Protein 4F0R (pdb70)

Radius of gyration: 21.2 Å; Cα contacts (8 Å, |Δi|>4): 926; chains: 1; bounding box: 50×52×55 Å

Foldseek 3Di:
DFAEKEWEQWEDFLPDQPDIDGGWIFTHDQQFGADIGHVVVVVPDDYNYYYYYYQKYKFFFAALEAAQLLLCFVVDADDQVCCCPVPVVVLCQVDDDLLSSLLSLLLSLLVLQRHDEYQYHANQLSNQVSCVLLDQYEREQEAFADDGPRAHGRVGSVVVLCSVVVVPPDPRYHYEYEHEEPVGADLVSLLVNQVVCVVVPAYEYAYLQAPCQQVVCCVVVVHGPVVVSVVSVNQALRYEYEHADDDLVRLLVNLVRNAAYEYAQQLNSNVRHHHQVQSVCSPHLYAYHNYDCRRNVRRHLVRLLSNLVSNCVVVVHNPPCPLSNSLLSFLSSCSNNVRSVAGRGNDGPHRPFMWMFNQPDPQNPPPDDVSNCSNHGGTSNRTQWGDGSRHTCGRSDGDSDDVVVSVVSSVVSVCVSVVHD

CATH classification: 2.30.40.10 (+1 more: 3.20.20.140)

Secondary structure (DSSP, 8-state):
-EEEEEEEEEEE--SSTT-EEEEEEEEEETTEEEEEEEHHHHTTS-EEEEEEEEEEE---EEE-S-----TTTTSS-SS---IIIIIIHHHHHHH-SHHHHHHHHHH----TTSEEEEE----HHHHHHHHHHH--EEEEEEE-SS--SS-SSHHHHHHH--TGGGGTT-TTEEEEEEE--GGGS-HHHHHHHHHHHHHH--EEEE-S--HHHHHHHHHHHSS-HHHHHHHHT--STTEEEE-----HHHHHHHHHHT-EEEE-TTT---------TTT---S-EEEE----GGGT-----HHHHHHHHHHHHHHT-TTSS-HHHHH---HHHHHHTT-TTTSSS--TTSB--EEEEE--SGGG-S-S-HHHHHHHT--GGGEEEEEETTEE--TT--SSS-HHHHHHHHHHHHHHHHT--

Sequence (421 aa):
RYEKIISSARWIITVETDGEVLENHAIAIRDGKIAAIIPAADAAGLEADERLELPDHVLPGLINLHGHSASLLRGLADDKALDWLTNYIWPTEGKHVHDDFVFDGSLLAGEIRGGTTTINDYFYNAAVARAGLASGRTFVGCSILEFPTNYASNADDYIAKGAERSQFLGEDLLTFTLAPHAPYTVSDDTFRKVVTLAEEQEDLIHCHIHETADEVNNSVKEHGQRPLARLQRLGLLSPRLVAAHVHLNDAEVELAARHGLSTAHNPASNKLASGISPVSKLDAGVAVGIGTDGAASNNKLDLAETRLAALLAKVGTLDPTSVPAAAAIRATLNGARALGIADKVGSVKVGKQADLIALDLAQLETAPAFDPISHVVYAAGREQVSHVWVKGRALRERKLTTLDESDLKARAGDWRNRILAKE

InterPro domains:
  IPR006680 Amidohydrolase-related [PF01979] (61-410)
  IPR011059 Metal-dependent hydrolase, composite domain superfamily [G3DSA:2.30.40.10] (9-429)
  IPR011059 Metal-dependent hydrolase, composite domain superfamily [SSF51338] (8-436)
  IPR023512 Deaminase MtaD/DadD [MF_01281] (7-437)
  IPR032466 Metal-dependent hydrolase [SSF51556] (64-363)
  IPR050287 5-Methylthioadenosine/S-adenosylhomocysteine deaminase [PTHR43794] (6-436)

Structure (mmCIF, N/CA/C/O backbone):
data_4F0R
#
_entry.id   4F0R
#
_cell.length_a   101.152
_cell.length_b   101.152
_cell.length_c   88.623
_cell.angle_alpha   90.00
_cell.angle_beta   90.00
_cell.angle_gamma   90.00
#
_symmetry.space_group_name_H-M   'P 41 21 2'
#
loop_
_entity.id
_entity.type
_entity.pdbx_description
1 polymer '5-methylthioadenosine/S-adenosylhomocysteine deaminase'
2 non-polymer 'ZINC ION'
3 non-polymer GLYCEROL
4 non-polymer "5'-DEOXY-5'-METHYLTHIOADENOSINE"
5 water water
#
loop_
_atom_site.group_PDB
_atom_site.id
_atom_site.type_symbol
_atom_site.label_atom_id
_atom_site.label_alt_id
_atom_site.label_comp_id
_atom_site.label_asym_id
_atom_site.label_entity_id
_atom_site.label_seq_id
_atom_site.pdbx_PDB_ins_code
_atom_site.Cartn_x
_atom_site.Cartn_y
_atom_site.Cartn_z
_atom_site.occupancy
_atom_site.B_iso_or_equiv
_atom_site.auth_seq_id
_atom_site.auth_comp_id
_atom_site.auth_asym_id
_atom_site.auth_atom_id
_atom_site.pdbx_PDB_model_num
ATOM 1 N N . ARG A 1 5 ? 10.489 56.307 -12.220 1.00 48.76 5 ARG A N 1
ATOM 2 C CA . ARG A 1 5 ? 11.470 55.255 -12.567 1.00 46.43 5 ARG A CA 1
ATOM 3 C C . ARG A 1 5 ? 11.096 53.980 -11.825 1.00 47.09 5 ARG A C 1
ATOM 4 O O . ARG A 1 5 ? 10.353 54.025 -10.839 1.00 48.96 5 ARG A O 1
ATOM 6 N N . TYR A 1 6 ? 11.583 52.841 -12.316 1.00 39.46 6 TYR A N 1
ATOM 7 C CA . TYR A 1 6 ? 11.402 51.578 -11.613 1.00 34.56 6 TYR A CA 1
ATOM 8 C C . TYR A 1 6 ? 12.306 51.525 -10.400 1.00 32.27 6 TYR A C 1
ATOM 9 O O . TYR A 1 6 ? 13.353 52.169 -10.375 1.00 35.42 6 TYR A O 1
ATOM 18 N N . GLU A 1 7 ? 11.869 50.822 -9.351 1.00 29.90 7 GLU A N 1
ATOM 19 C CA . GLU A 1 7 ? 12.700 50.610 -8.168 1.00 28.04 7 GLU A CA 1
ATOM 20 C C . GLU A 1 7 ? 13.815 49.603 -8.480 1.00 30.09 7 GLU A C 1
ATOM 21 O O . GLU A 1 7 ? 14.944 49.752 -8.024 1.00 31.93 7 GLU A O 1
ATOM 27 N N . LYS A 1 8 ? 13.473 48.568 -9.236 1.00 26.15 8 LYS A N 1
ATOM 28 C CA . LYS A 1 8 ? 14.434 47.529 -9.594 1.00 24.81 8 LYS A CA 1
ATOM 29 C C . LYS A 1 8 ? 14.165 46.953 -10.968 1.00 23.56 8 LYS A C 1
ATOM 30 O O . LYS A 1 8 ? 13.017 46.821 -11.399 1.00 27.52 8 LYS A O 1
ATOM 36 N N . ILE A 1 9 ? 15.230 46.517 -11.628 1.00 22.71 9 ILE A N 1
ATOM 37 C CA . ILE A 1 9 ? 15.100 45.729 -12.824 1.00 23.15 9 ILE A CA 1
ATOM 38 C C . ILE A 1 9 ? 16.021 44.537 -12.661 1.00 22.64 9 ILE A C 1
ATOM 39 O O . ILE A 1 9 ? 17.242 44.690 -12.481 1.00 22.77 9 ILE A O 1
ATOM 44 N N . ILE A 1 10 ? 15.426 43.355 -12.681 1.00 22.16 10 ILE A N 1
ATOM 45 C CA . ILE A 1 10 ? 16.176 42.106 -12.476 1.00 21.50 10 ILE A CA 1
ATOM 46 C C . ILE A 1 10 ? 16.119 41.281 -13.726 1.00 19.91 10 ILE A C 1
ATOM 47 O O . ILE A 1 10 ? 15.021 40.860 -14.168 1.00 23.27 10 ILE A O 1
ATOM 52 N N A SER A 1 11 ? 17.269 41.085 -14.353 0.50 20.69 11 SER A N 1
ATOM 53 N N B SER A 1 11 ? 17.281 41.039 -14.329 0.50 20.60 11 SER A N 1
ATOM 54 C CA A SER A 1 11 ? 17.342 40.242 -15.530 0.50 19.64 11 SER A CA 1
ATOM 55 C CA B SER A 1 11 ? 17.361 40.239 -15.550 0.50 19.49 11 SER A CA 1
ATOM 56 C C A SER A 1 11 ? 17.859 38.874 -15.126 0.50 19.07 11 SER A C 1
ATOM 57 C C B SER A 1 11 ? 18.002 38.884 -15.283 0.50 18.74 11 SER A C 1
ATOM 58 O O A SER A 1 11 ? 18.609 38.757 -14.167 0.50 20.91 11 SER A O 1
ATOM 59 O O B SER A 1 11 ? 19.074 38.804 -14.705 0.50 20.39 11 SER A O 1
ATOM 64 N N . ALA A 1 12 ? 17.392 37.836 -15.811 1.00 18.91 12 ALA A N 1
ATOM 65 C CA . ALA A 1 12 ? 17.819 36.489 -15.503 1.00 20.15 12 ALA A CA 1
ATOM 66 C C . ALA A 1 12 ? 17.796 35.640 -16.735 1.00 18.04 12 ALA A C 1
ATOM 67 O O . ALA A 1 12 ? 17.101 35.950 -17.688 1.00 21.11 12 ALA A O 1
ATOM 69 N N . ARG A 1 13 ? 18.547 34.529 -16.711 1.00 15.64 13 ARG A N 1
ATOM 70 C CA . ARG A 1 13 ? 18.630 33.646 -17.844 1.00 17.32 13 ARG A CA 1
ATOM 71 C C . ARG A 1 13 ? 17.264 33.015 -18.083 1.00 17.45 13 ARG A C 1
ATOM 72 O O . ARG A 1 13 ? 16.831 32.851 -19.228 1.00 16.30 13 ARG A O 1
ATOM 80 N N . TRP A 1 14 ? 16.593 32.647 -17.000 1.00 15.79 14 TRP A N 1
ATOM 81 C CA . TRP A 1 14 ? 15.293 32.004 -17.100 1.00 16.16 14 TRP A CA 1
ATOM 82 C C . TRP A 1 14 ? 14.316 32.599 -16.125 1.00 15.81 14 TRP A C 1
ATOM 83 O O . TRP A 1 14 ? 14.700 33.020 -15.044 1.00 17.53 14 TRP A O 1
ATOM 94 N N . ILE A 1 15 ? 13.049 32.658 -16.522 1.00 15.85 15 ILE A N 1
ATOM 95 C CA . ILE A 1 15 ? 11.946 33.028 -15.577 1.00 14.39 15 ILE A CA 1
ATOM 96 C C . ILE A 1 15 ? 10.867 31.970 -15.697 1.00 14.65 15 ILE A C 1
ATOM 97 O O . ILE A 1 15 ? 10.316 31.741 -16.790 1.00 15.65 15 ILE A O 1
ATOM 102 N N . ILE A 1 16 ? 10.578 31.273 -14.590 1.00 13.71 16 ILE A N 1
ATOM 103 C CA . ILE A 1 16 ? 9.480 30.321 -14.560 1.00 13.92 16 ILE A CA 1
ATOM 104 C C . ILE A 1 16 ? 8.298 31.104 -14.042 1.00 13.90 16 ILE A C 1
ATOM 105 O O . ILE A 1 16 ? 8.337 31.585 -12.907 1.00 15.28 16 ILE A O 1
ATOM 110 N N . THR A 1 17 ? 7.274 31.301 -14.882 1.00 14.84 17 THR A N 1
ATOM 111 C CA . THR A 1 17 ? 6.210 32.230 -14.510 1.00 14.86 17 THR A CA 1
ATOM 112 C C . THR A 1 17 ? 5.183 31.591 -13.604 1.00 14.77 17 THR A C 1
ATOM 113 O O . THR A 1 17 ? 4.583 32.282 -12.797 1.00 15.43 17 THR A O 1
ATOM 117 N N . VAL A 1 18 ? 4.915 30.320 -13.828 1.00 15.67 18 VAL A N 1
ATOM 118 C CA . VAL A 1 18 ? 3.803 29.578 -13.133 1.00 16.38 18 VAL A CA 1
ATOM 119 C C . VAL A 1 18 ? 2.417 30.057 -13.652 1.00 20.02 18 VAL A C 1
ATOM 120 O O . VAL A 1 18 ? 1.394 29.615 -13.184 1.00 21.60 18 VAL A O 1
ATOM 124 N N . GLU A 1 19 ? 2.402 30.914 -14.668 1.00 20.48 19 GLU A N 1
ATOM 125 C CA . GLU A 1 19 ? 1.090 31.322 -15.256 1.00 20.93 19 GLU A CA 1
ATOM 126 C C . GLU A 1 19 ? 0.488 30.205 -16.037 1.00 23.09 19 GLU A C 1
ATOM 127 O O . GLU A 1 19 ? -0.732 29.948 -15.972 1.00 25.29 19 GLU A O 1
ATOM 133 N N . THR A 1 20 ? 1.332 29.510 -16.776 1.00 21.27 20 THR A N 1
ATOM 134 C CA . THR A 1 20 ? 0.935 28.308 -17.468 1.00 23.19 20 THR A CA 1
ATOM 135 C C . THR A 1 20 ? 2.001 27.322 -17.181 1.00 22.60 20 THR A C 1
ATOM 136 O O . THR A 1 20 ? 3.165 27.709 -17.131 1.00 20.93 20 THR A O 1
ATOM 140 N N . ASP A 1 21 ? 1.622 26.053 -17.013 1.00 22.85 21 ASP A N 1
ATOM 141 C CA . ASP A 1 21 ? 2.597 24.982 -16.752 1.00 24.22 21 ASP A CA 1
ATOM 142 C C . ASP A 1 21 ? 3.579 24.923 -17.913 1.00 25.49 21 ASP A C 1
ATOM 143 O O . ASP A 1 21 ? 3.171 24.871 -19.089 1.00 22.31 21 ASP A O 1
ATOM 148 N N . GLY A 1 22 ? 4.866 24.927 -17.596 1.00 21.14 22 GLY A N 1
ATOM 149 C CA . GLY A 1 22 ? 5.874 24.748 -18.619 1.00 19.62 22 GLY A CA 1
ATOM 150 C C . GLY A 1 22 ? 6.385 26.056 -19.164 1.00 20.80 22 GLY A C 1
ATOM 151 O O . GLY A 1 22 ? 7.421 26.097 -19.819 1.00 19.96 22 GLY A O 1
ATOM 152 N N . GLU A 1 23 ? 5.697 27.151 -18.881 1.00 18.04 23 GLU A N 1
ATOM 153 C CA . GLU A 1 23 ? 6.162 28.451 -19.426 1.00 21.15 23 GLU A CA 1
ATOM 154 C C . GLU A 1 23 ? 7.469 28.954 -18.785 1.00 20.87 23 GLU A C 1
ATOM 155 O O . GLU A 1 23 ? 7.519 29.228 -17.586 1.00 18.94 23 GLU A O 1
ATOM 161 N N . VAL A 1 24 ? 8.500 29.164 -19.621 1.00 17.83 24 VAL A N 1
ATOM 162 C CA . VAL A 1 24 ? 9.785 29.678 -19.148 1.00 16.82 24 VAL A CA 1
ATOM 163 C C . VAL A 1 24 ? 10.229 30.750 -20.122 1.00 19.97 24 VAL A C 1
ATOM 164 O O . VAL A 1 24 ? 10.370 30.472 -21.309 1.00 22.49 24 VAL A O 1
ATOM 168 N N . LEU A 1 25 ? 10.432 31.955 -19.633 1.00 19.38 25 LEU A N 1
ATOM 169 C CA . LEU A 1 25 ? 10.905 33.042 -20.491 1.00 22.62 25 LEU A CA 1
ATOM 170 C C . LEU A 1 25 ? 12.427 33.048 -20.454 1.00 22.96 25 LEU A C 1
ATOM 171 O O . LEU A 1 25 ? 13.026 32.889 -19.387 1.00 21.07 25 LEU A O 1
ATOM 176 N N . GLU A 1 26 ? 13.053 33.269 -21.605 1.00 19.90 26 GLU A N 1
ATOM 177 C CA . GLU A 1 26 ? 14.506 33.223 -21.671 1.00 21.92 26 GLU A CA 1
ATOM 178 C C . GLU A 1 26 ? 15.069 34.604 -21.863 1.00 23.53 26 GLU A C 1
ATOM 179 O O . GLU A 1 26 ? 14.546 35.382 -22.655 1.00 23.76 26 GLU A O 1
ATOM 185 N N . ASN A 1 27 ? 16.097 34.929 -21.084 1.00 20.33 27 ASN A N 1
ATOM 186 C CA . ASN A 1 27 ? 16.738 36.243 -21.147 1.00 23.75 27 ASN A CA 1
ATOM 187 C C . ASN A 1 27 ? 15.760 37.403 -21.071 1.00 26.32 27 ASN A C 1
ATOM 188 O O . ASN A 1 27 ? 15.825 38.324 -21.875 1.00 22.85 27 ASN A O 1
ATOM 193 N N . HIS A 1 28 ? 14.873 37.360 -20.070 1.00 21.94 28 HIS A N 1
ATOM 194 C CA . HIS A 1 28 ? 13.935 38.447 -19.810 1.00 21.52 28 HIS A CA 1
ATOM 195 C C . HIS A 1 28 ? 14.250 39.102 -18.527 1.00 20.70 28 HIS A C 1
ATOM 196 O O . HIS A 1 28 ? 15.107 38.671 -17.803 1.00 24.23 28 HIS A O 1
ATOM 203 N N . ALA A 1 29 ? 13.529 40.170 -18.216 1.00 21.24 29 ALA A N 1
ATOM 204 C CA . ALA A 1 29 ? 13.808 40.923 -17.045 1.00 20.28 29 ALA A CA 1
ATOM 205 C C . ALA A 1 29 ? 12.481 41.314 -16.412 1.00 19.83 29 ALA A C 1
ATOM 206 O O . ALA A 1 29 ? 11.456 41.432 -17.099 1.00 22.79 29 ALA A O 1
ATOM 208 N N . ILE A 1 30 ? 12.506 41.424 -15.095 1.00 21.10 30 ILE A N 1
ATOM 209 C CA . ILE A 1 30 ? 11.361 41.874 -14.316 1.00 21.45 30 ILE A CA 1
ATOM 210 C C . ILE A 1 30 ? 11.596 43.295 -13.826 1.00 21.85 30 ILE A C 1
ATOM 211 O O . ILE A 1 30 ? 12.581 43.571 -13.147 1.00 21.36 30 ILE A O 1
ATOM 216 N N . ALA A 1 31 ? 10.665 44.196 -14.159 1.00 22.14 31 ALA A N 1
ATOM 217 C CA . ALA A 1 31 ? 10.730 45.544 -13.663 1.00 22.40 31 ALA A CA 1
ATOM 218 C C . ALA A 1 31 ? 9.748 45.693 -12.507 1.00 21.84 31 ALA A C 1
ATOM 219 O O . ALA A 1 31 ? 8.574 45.301 -12.619 1.00 25.48 31 ALA A O 1
ATOM 221 N N . ILE A 1 32 ? 10.214 46.307 -11.438 1.00 21.36 32 ILE A N 1
ATOM 222 C CA . ILE A 1 32 ? 9.452 46.427 -10.206 1.00 24.64 32 ILE A CA 1
ATOM 223 C C . ILE A 1 32 ? 9.180 47.885 -9.813 1.00 26.02 32 ILE A C 1
ATOM 224 O O . ILE A 1 32 ? 10.102 48.693 -9.720 1.00 25.56 32 ILE A O 1
ATOM 229 N N . ARG A 1 33 ? 7.916 48.205 -9.526 1.00 26.98 33 ARG A N 1
ATOM 230 C CA . ARG A 1 33 ? 7.608 49.493 -8.881 1.00 32.53 33 ARG A CA 1
ATOM 231 C C . ARG A 1 33 ? 6.450 49.332 -7.933 1.00 27.23 33 ARG A C 1
ATOM 232 O O . ARG A 1 33 ? 5.548 48.503 -8.173 1.00 28.41 33 ARG A O 1
ATOM 240 N N . ASP A 1 34 ? 6.487 50.118 -6.859 1.00 28.34 34 ASP A N 1
ATOM 241 C CA . ASP A 1 34 ? 5.465 50.075 -5.796 1.00 29.06 34 ASP A CA 1
ATOM 242 C C . ASP A 1 34 ? 5.340 48.667 -5.253 1.00 25.91 34 ASP A C 1
ATOM 243 O O . ASP A 1 34 ? 4.263 48.242 -4.910 1.00 25.06 34 ASP A O 1
ATOM 248 N N . GLY A 1 35 ? 6.443 47.914 -5.253 1.00 27.50 35 GLY A N 1
ATOM 249 C CA . GLY A 1 35 ? 6.440 46.559 -4.669 1.00 27.21 35 GLY A CA 1
ATOM 250 C C . GLY A 1 35 ? 5.823 45.473 -5.564 1.00 24.06 35 GLY A C 1
ATOM 251 O O . GLY A 1 35 ? 5.737 44.302 -5.171 1.00 22.52 35 GLY A O 1
ATOM 252 N N . LYS A 1 36 ? 5.425 45.862 -6.776 1.00 21.74 36 LYS A N 1
ATOM 253 C CA . LYS A 1 36 ? 4.745 44.973 -7.706 1.00 21.55 36 LYS A CA 1
ATOM 254 C C . LYS A 1 36 ? 5.520 44.764 -8.984 1.00 20.41 36 LYS A C 1
ATOM 255 O O . LYS A 1 36 ? 6.351 45.615 -9.389 1.00 24.06 36 LYS A O 1
ATOM 261 N N . ILE A 1 37 ? 5.169 43.689 -9.684 1.00 19.50 37 ILE A N 1
ATOM 262 C CA . ILE A 1 37 ? 5.732 43.370 -11.002 1.00 20.18 37 ILE A CA 1
ATOM 263 C C . ILE A 1 37 ? 5.100 44.336 -12.013 1.00 24.29 37 ILE A C 1
ATOM 264 O O . ILE A 1 37 ? 3.906 44.267 -12.285 1.00 26.80 37 ILE A O 1
ATOM 269 N N . ALA A 1 38 ? 5.898 45.277 -12.499 1.00 25.59 38 ALA A N 1
ATOM 270 C CA . ALA A 1 38 ? 5.396 46.344 -13.366 1.00 26.51 38 ALA A CA 1
ATOM 271 C C . ALA A 1 38 ? 5.496 45.975 -14.840 1.00 28.23 38 ALA A C 1
ATOM 272 O O . ALA A 1 38 ? 4.630 46.345 -15.642 1.00 25.95 38 ALA A O 1
ATOM 274 N N . ALA A 1 39 ? 6.525 45.214 -15.205 1.00 22.78 39 ALA A N 1
ATOM 275 C CA . ALA A 1 39 ? 6.687 44.803 -16.587 1.00 23.36 39 ALA A CA 1
ATOM 276 C C . ALA A 1 39 ? 7.555 43.585 -16.633 1.00 22.99 39 ALA A C 1
ATOM 277 O O . ALA A 1 39 ? 8.387 43.395 -15.746 1.00 24.68 39 ALA A O 1
ATOM 279 N N . ILE A 1 40 ? 7.306 42.729 -17.628 1.00 23.40 40 ILE A N 1
ATOM 280 C CA . ILE A 1 40 ? 8.134 41.550 -17.925 1.00 25.24 40 ILE A CA 1
ATOM 281 C C . ILE A 1 40 ? 8.586 41.690 -19.384 1.00 26.56 40 ILE A C 1
ATOM 282 O O . ILE A 1 40 ? 7.783 41.530 -20.312 1.00 33.09 40 ILE A O 1
ATOM 287 N N . ILE A 1 41 ? 9.862 41.986 -19.591 1.00 27.22 41 ILE A N 1
ATOM 288 C CA . ILE A 1 41 ? 10.329 42.403 -20.916 1.00 28.41 41 ILE A CA 1
ATOM 289 C C . ILE A 1 41 ? 11.636 41.743 -21.324 1.00 30.86 41 ILE A C 1
ATOM 290 O O . ILE A 1 41 ? 12.409 41.313 -20.462 1.00 27.14 41 ILE A O 1
ATOM 295 N N . PRO A 1 42 ? 11.915 41.703 -22.641 1.00 30.82 42 PRO A N 1
ATOM 296 C CA . PRO A 1 42 ? 13.234 41.207 -23.103 1.00 32.05 42 PRO A CA 1
ATOM 297 C C . PRO A 1 42 ? 14.401 41.951 -22.430 1.00 30.66 42 PRO A C 1
ATOM 298 O O . PRO A 1 42 ? 14.337 43.180 -22.241 1.00 31.84 42 PRO A O 1
ATOM 302 N N . ALA A 1 43 ? 15.453 41.223 -22.037 1.00 29.89 43 ALA A N 1
ATOM 303 C CA . ALA A 1 43 ? 16.524 41.855 -21.271 1.00 31.84 43 ALA A CA 1
ATOM 304 C C . ALA A 1 43 ? 17.186 42.974 -22.081 1.00 35.98 43 ALA A C 1
ATOM 305 O O . ALA A 1 43 ? 17.744 43.908 -21.507 1.00 32.06 43 ALA A O 1
ATOM 307 N N . ALA A 1 44 ? 17.098 42.872 -23.408 1.00 34.47 44 ALA A N 1
ATOM 308 C CA . ALA A 1 44 ? 17.647 43.885 -24.305 1.00 41.02 44 ALA A CA 1
ATOM 309 C C . ALA A 1 44 ? 16.938 45.228 -24.105 1.00 45.41 44 ALA A C 1
ATOM 310 O O . ALA A 1 44 ? 17.591 46.268 -23.970 1.00 46.94 44 ALA A O 1
ATOM 312 N N . ASP A 1 45 ? 15.603 45.186 -24.034 1.00 43.77 45 ASP A N 1
ATOM 313 C CA . ASP A 1 45 ? 14.782 46.387 -23.806 1.00 42.30 45 ASP A CA 1
ATOM 314 C C . ASP A 1 45 ? 14.979 46.985 -22.409 1.00 45.40 45 ASP A C 1
ATOM 315 O O . ASP A 1 45 ? 14.719 48.168 -22.189 1.00 40.10 45 ASP A O 1
ATOM 320 N N . ALA A 1 46 ? 15.422 46.163 -21.463 1.00 49.37 46 ALA A N 1
ATOM 321 C CA . ALA A 1 46 ? 15.586 46.615 -20.079 1.00 49.68 46 ALA A CA 1
ATOM 322 C C . ALA A 1 46 ? 16.745 47.584 -19.924 1.00 49.52 46 ALA A C 1
ATOM 323 O O . ALA A 1 46 ? 16.675 48.511 -19.125 1.00 51.35 46 ALA A O 1
ATOM 325 N N . ALA A 1 47 ? 17.808 47.365 -20.692 1.00 54.60 47 ALA A N 1
ATOM 326 C CA . ALA A 1 47 ? 19.044 48.143 -20.557 1.00 56.19 47 ALA A CA 1
ATOM 327 C C . ALA A 1 47 ? 18.822 49.659 -20.652 1.00 59.79 47 ALA A C 1
ATOM 328 O O . ALA A 1 47 ? 19.533 50.437 -20.005 1.00 59.12 47 ALA A O 1
ATOM 330 N N . GLY A 1 48 ? 17.813 50.070 -21.420 1.00 53.19 48 GLY A N 1
ATOM 331 C CA . GLY A 1 48 ? 17.522 51.492 -21.609 1.00 54.15 48 GLY A CA 1
ATOM 332 C C . GLY A 1 48 ? 16.308 52.034 -20.859 1.00 57.69 48 GLY A C 1
ATOM 333 O O . GLY A 1 48 ? 15.609 52.916 -21.367 1.00 56.11 48 GLY A O 1
ATOM 334 N N . LEU A 1 49 ? 16.048 51.499 -19.658 1.00 49.64 49 LEU A N 1
ATOM 335 C CA . LEU A 1 49 ? 15.001 52.027 -18.770 1.00 45.89 49 LEU A CA 1
ATOM 336 C C . LEU A 1 49 ? 15.624 52.496 -17.466 1.00 40.65 49 LEU A C 1
ATOM 337 O O . LEU A 1 49 ? 16.612 51.922 -17.003 1.00 49.18 49 LEU A O 1
ATOM 342 N N . GLU A 1 50 ? 15.064 53.547 -16.874 1.00 39.03 50 GLU A N 1
ATOM 343 C CA . GLU A 1 50 ? 15.601 54.058 -15.623 1.00 42.55 50 GLU A CA 1
ATOM 344 C C . GLU A 1 50 ? 15.208 53.138 -14.468 1.00 44.20 50 GLU A C 1
ATOM 345 O O . GLU A 1 50 ? 14.065 52.655 -14.402 1.00 42.45 50 GLU A O 1
ATOM 347 N N . ALA A 1 51 ? 16.161 52.887 -13.575 1.00 35.15 51 ALA A N 1
ATOM 348 C CA . ALA A 1 51 ? 15.905 52.097 -12.384 1.00 37.97 51 ALA A CA 1
ATOM 349 C C . ALA A 1 51 ? 16.795 52.540 -11.253 1.00 35.84 51 ALA A C 1
ATOM 350 O O . ALA A 1 51 ? 17.945 52.881 -11.474 1.00 38.75 51 ALA A O 1
ATOM 352 N N . ASP A 1 52 ? 16.276 52.518 -10.029 1.00 36.55 52 ASP A N 1
ATOM 353 C CA . ASP A 1 52 ? 17.098 52.780 -8.854 1.00 37.44 52 ASP A CA 1
ATOM 354 C C . ASP A 1 52 ? 18.183 51.720 -8.684 1.00 36.15 52 ASP A C 1
ATOM 355 O O . ASP A 1 52 ? 19.241 52.003 -8.166 1.00 35.15 52 ASP A O 1
ATOM 360 N N . GLU A 1 53 ? 17.866 50.477 -9.033 1.00 35.45 53 GLU A N 1
ATOM 361 C CA . GLU A 1 53 ? 18.828 49.375 -8.942 1.00 36.76 53 GLU A CA 1
ATOM 362 C C . GLU A 1 53 ? 18.629 48.475 -10.136 1.00 32.43 53 GLU A C 1
ATOM 363 O O . GLU A 1 53 ? 17.495 48.230 -10.540 1.00 28.50 53 GLU A O 1
ATOM 369 N N . ARG A 1 54 ? 19.731 47.989 -10.710 1.00 30.75 54 ARG A N 1
ATOM 370 C CA . ARG A 1 54 ? 19.666 46.997 -11.765 1.00 31.75 54 ARG A CA 1
ATOM 371 C C . ARG A 1 54 ? 20.417 45.790 -11.274 1.00 31.88 54 ARG A C 1
ATOM 372 O O . ARG A 1 54 ? 21.428 45.923 -10.582 1.00 30.13 54 ARG A O 1
ATOM 380 N N . LEU A 1 55 ? 19.926 44.602 -11.610 1.00 28.71 55 LEU A N 1
ATOM 381 C CA . LEU A 1 55 ? 20.620 43.394 -11.227 1.00 25.65 55 LEU A CA 1
ATOM 382 C C . LEU A 1 55 ? 20.632 42.402 -12.376 1.00 23.26 55 LEU A C 1
ATOM 383 O O . LEU A 1 55 ? 19.589 42.120 -12.994 1.00 24.26 55 LEU A O 1
ATOM 388 N N . GLU A 1 56 ? 21.810 41.847 -12.638 1.00 23.34 56 GLU A N 1
ATOM 389 C CA . GLU A 1 56 ? 21.981 40.895 -13.735 1.00 25.50 56 GLU A CA 1
ATOM 390 C C . GLU A 1 56 ? 22.297 39.547 -13.153 1.00 23.36 56 GLU A C 1
ATOM 391 O O . GLU A 1 56 ? 23.257 39.422 -12.402 1.00 24.25 56 GLU A O 1
ATOM 397 N N . LEU A 1 57 ? 21.547 38.523 -13.562 1.00 20.36 57 LEU A N 1
ATOM 398 C CA . LEU A 1 57 ? 21.714 37.182 -12.978 1.00 22.01 57 LEU A CA 1
ATOM 399 C C . LEU A 1 57 ? 21.884 36.118 -14.052 1.00 21.71 57 LEU A C 1
ATOM 400 O O . LEU A 1 57 ? 20.944 35.344 -14.336 1.00 19.52 57 LEU A O 1
ATOM 405 N N . PRO A 1 58 ? 23.058 36.099 -14.726 1.00 23.50 58 PRO A N 1
ATOM 406 C CA . PRO A 1 58 ? 23.244 35.032 -15.719 1.00 24.87 58 PRO A CA 1
ATOM 407 C C . PRO A 1 58 ? 23.208 33.643 -15.059 1.00 20.64 58 PRO A C 1
ATOM 408 O O . PRO A 1 58 ? 23.638 33.471 -13.913 1.00 23.70 58 PRO A O 1
ATOM 412 N N . ASP A 1 59 ? 22.698 32.681 -15.777 1.00 23.53 59 ASP A N 1
ATOM 413 C CA . ASP A 1 59 ? 22.647 31.309 -15.265 1.00 23.75 59 ASP A CA 1
ATOM 414 C C . ASP A 1 59 ? 21.745 31.165 -14.038 1.00 19.22 59 ASP A C 1
ATOM 415 O O . ASP A 1 59 ? 21.851 30.171 -13.345 1.00 18.12 59 ASP A O 1
ATOM 420 N N . HIS A 1 60 ? 20.933 32.176 -13.740 1.00 19.14 60 HIS A N 1
ATOM 421 C CA . HIS A 1 60 ? 19.949 32.060 -12.628 1.00 18.59 60 HIS A CA 1
ATOM 422 C C . HIS A 1 60 ? 18.590 31.900 -13.199 1.00 17.33 60 HIS A C 1
ATOM 423 O O . HIS A 1 60 ? 18.305 32.402 -14.298 1.00 18.32 60 HIS A O 1
ATOM 430 N N . VAL A 1 61 ? 17.724 31.161 -12.485 1.00 15.91 61 VAL A N 1
ATOM 431 C CA . VAL A 1 61 ? 16.306 31.161 -12.809 1.00 15.84 61 VAL A CA 1
ATOM 432 C C . VAL A 1 61 ? 15.589 32.030 -11.747 1.00 16.15 61 VAL A C 1
ATOM 433 O O . VAL A 1 61 ? 15.923 31.956 -10.546 1.00 16.93 61 VAL A O 1
ATOM 437 N N . LEU A 1 62 ? 14.676 32.903 -12.197 1.00 14.54 62 LEU A N 1
ATOM 438 C CA . LEU A 1 62 ? 13.817 33.701 -11.304 1.00 15.68 62 LEU A CA 1
ATOM 439 C C . LEU A 1 62 ? 12.471 33.022 -11.306 1.00 14.87 62 LEU A C 1
ATOM 440 O O . LEU A 1 62 ? 12.020 32.513 -12.361 1.00 17.33 62 LEU A O 1
ATOM 453 N N . PRO A 1 64 ? 8.477 32.610 -8.704 1.00 13.99 64 PRO A N 1
ATOM 454 C CA . PRO A 1 64 ? 7.787 33.131 -7.520 1.00 13.37 64 PRO A CA 1
ATOM 455 C C . PRO A 1 64 ? 8.417 32.528 -6.245 1.00 13.61 64 PRO A C 1
ATOM 456 O O . PRO A 1 64 ? 8.920 31.396 -6.286 1.00 14.99 64 PRO A O 1
ATOM 460 N N . GLY A 1 65 ? 8.366 33.264 -5.132 1.00 14.66 65 GLY A N 1
ATOM 461 C CA . GLY A 1 65 ? 8.892 32.748 -3.865 1.00 14.23 65 GLY A CA 1
ATOM 462 C C . GLY A 1 65 ? 8.032 31.544 -3.463 1.00 14.27 65 GLY A C 1
ATOM 463 O O . GLY A 1 65 ? 6.850 31.460 -3.799 1.00 13.85 65 GLY A O 1
ATOM 464 N N . LEU A 1 66 ? 8.619 30.627 -2.725 1.00 13.61 66 LEU A N 1
ATOM 465 C CA . LEU A 1 66 ? 7.887 29.455 -2.290 1.00 13.01 66 LEU A CA 1
ATOM 466 C C . LEU A 1 66 ? 6.988 29.819 -1.089 1.00 12.94 66 LEU A C 1
ATOM 467 O O . LEU A 1 66 ? 7.378 30.636 -0.208 1.00 14.25 66 LEU A O 1
ATOM 472 N N . ILE A 1 67 ? 5.829 29.177 -1.017 1.00 12.71 67 ILE A N 1
ATOM 473 C CA . ILE A 1 67 ? 4.845 29.464 0.037 1.00 11.60 67 ILE A CA 1
ATOM 474 C C . ILE A 1 67 ? 4.699 28.184 0.888 1.00 12.41 67 ILE A C 1
ATOM 475 O O . ILE A 1 67 ? 4.200 27.148 0.402 1.00 12.95 67 ILE A O 1
ATOM 480 N N . ASN A 1 68 ? 5.219 28.263 2.114 1.00 11.74 68 ASN A N 1
ATOM 481 C CA . ASN A 1 68 ? 5.152 27.148 3.070 1.00 11.76 68 ASN A CA 1
ATOM 482 C C . ASN A 1 68 ? 3.773 27.212 3.725 1.00 11.13 68 ASN A C 1
ATOM 483 O O . ASN A 1 68 ? 3.504 28.069 4.559 1.00 11.58 68 ASN A O 1
ATOM 488 N N . LEU A 1 69 ? 2.874 26.330 3.287 1.00 11.72 69 LEU A N 1
ATOM 489 C CA . LEU A 1 69 ? 1.491 26.439 3.663 1.00 11.85 69 LEU A CA 1
ATOM 490 C C . LEU A 1 69 ? 1.201 25.847 5.078 1.00 11.46 69 LEU A C 1
ATOM 491 O O . LEU A 1 69 ? 0.062 25.918 5.565 1.00 12.03 69 LEU A O 1
ATOM 496 N N . HIS A 1 70 ? 2.217 25.318 5.746 1.00 11.62 70 HIS A N 1
ATOM 497 C CA . HIS A 1 70 ? 2.015 24.746 7.114 1.00 12.29 70 HIS A CA 1
ATOM 498 C C . HIS A 1 70 ? 3.269 24.611 7.887 1.00 12.43 70 HIS A C 1
ATOM 499 O O . HIS A 1 70 ? 4.079 23.698 7.608 1.00 12.59 70 HIS A O 1
ATOM 506 N N . GLY A 1 71 ? 3.454 25.515 8.851 1.00 12.59 71 GLY A N 1
ATOM 507 C CA . GLY A 1 71 ? 4.602 25.429 9.758 1.00 13.95 71 GLY A CA 1
ATOM 508 C C . GLY A 1 71 ? 4.257 25.680 11.213 1.00 13.46 71 GLY A C 1
ATOM 509 O O . GLY A 1 71 ? 3.140 26.117 11.528 1.00 14.10 71 GLY A O 1
ATOM 510 N N . HIS A 1 72 ? 5.191 25.284 12.093 1.00 12.19 72 HIS A N 1
ATOM 511 C CA . HIS A 1 72 ? 5.200 25.626 13.506 1.00 12.48 72 HIS A CA 1
ATOM 512 C C . HIS A 1 72 ? 6.580 26.181 13.817 1.00 12.67 72 HIS A C 1
ATOM 513 O O . HIS A 1 72 ? 7.467 25.467 14.350 1.00 13.45 72 HIS A O 1
ATOM 520 N N . SER A 1 73 ? 6.815 27.408 13.365 1.00 13.19 73 SER A N 1
ATOM 521 C CA . SER A 1 73 ? 8.174 27.905 13.193 1.00 13.51 73 SER A CA 1
ATOM 522 C C . SER A 1 73 ? 8.985 27.833 14.462 1.00 14.43 73 SER A C 1
ATOM 523 O O . SER A 1 73 ? 10.147 27.446 14.426 1.00 14.53 73 SER A O 1
ATOM 526 N N . ALA A 1 74 ? 8.383 28.198 15.578 1.00 14.76 74 ALA A N 1
ATOM 527 C CA . ALA A 1 74 ? 9.121 28.166 16.856 1.00 14.35 74 ALA A CA 1
ATOM 528 C C . ALA A 1 74 ? 9.671 26.773 17.242 1.00 15.86 74 ALA A C 1
ATOM 529 O O . ALA A 1 74 ? 10.634 26.687 17.993 1.00 14.18 74 ALA A O 1
ATOM 539 N N . SER A 1 76 ? 11.445 25.070 15.548 1.00 14.05 76 SER A N 1
ATOM 540 C CA . SER A 1 76 ? 12.825 25.000 15.070 1.00 12.86 76 SER A CA 1
ATOM 541 C C . SER A 1 76 ? 13.779 24.728 16.231 1.00 13.23 76 SER A C 1
ATOM 542 O O . SER A 1 76 ? 14.750 24.010 16.068 1.00 12.64 76 SER A O 1
ATOM 545 N N . LEU A 1 77 ? 13.430 25.230 17.429 1.00 13.14 77 LEU A N 1
ATOM 546 C CA . LEU A 1 77 ? 14.308 25.065 18.616 1.00 14.25 77 LEU A CA 1
ATOM 547 C C . LEU A 1 77 ? 14.319 23.621 19.151 1.00 14.66 77 LEU A C 1
ATOM 548 O O . LEU A 1 77 ? 15.128 23.283 20.037 1.00 14.00 77 LEU A O 1
ATOM 553 N N . LEU A 1 78 ? 13.458 22.771 18.596 1.00 14.30 78 LEU A N 1
ATOM 554 C CA . LEU A 1 78 ? 13.366 21.402 19.066 1.00 14.46 78 LEU A CA 1
ATOM 555 C C . LEU A 1 78 ? 13.877 20.447 17.982 1.00 15.10 78 LEU A C 1
ATOM 556 O O . LEU A 1 78 ? 13.685 19.242 18.074 1.00 15.10 78 LEU A O 1
ATOM 561 N N . ARG A 1 79 ? 14.456 21.020 16.937 1.00 13.43 79 ARG A N 1
ATOM 562 C CA . ARG A 1 79 ? 14.961 20.244 15.779 1.00 14.26 79 ARG A CA 1
ATOM 563 C C . ARG A 1 79 ? 15.926 19.129 16.211 1.00 14.73 79 ARG A C 1
ATOM 564 O O . ARG A 1 79 ? 16.997 19.412 16.679 1.00 15.00 79 ARG A O 1
ATOM 572 N N . GLY A 1 80 ? 15.540 17.865 15.986 1.00 14.96 80 GLY A N 1
ATOM 573 C CA . GLY A 1 80 ? 16.440 16.738 16.245 1.00 14.42 80 GLY A CA 1
ATOM 574 C C . GLY A 1 80 ? 16.730 16.491 17.726 1.00 15.67 80 GLY A C 1
ATOM 575 O O . GLY A 1 80 ? 17.743 15.850 18.077 1.00 17.12 80 GLY A O 1
ATOM 576 N N . LEU A 1 81 ? 15.861 17.008 18.601 1.00 15.19 81 LEU A N 1
ATOM 577 C CA . LEU A 1 81 ? 16.023 16.798 20.029 1.00 17.67 81 LEU A CA 1
ATOM 578 C C . LEU A 1 81 ? 15.736 15.325 20.351 1.00 18.40 81 LEU A C 1
ATOM 579 O O . LEU A 1 81 ? 16.466 14.704 21.107 1.00 18.61 81 LEU A O 1
ATOM 584 N N . ALA A 1 82 ? 14.679 14.783 19.745 1.00 17.82 82 ALA A N 1
ATOM 585 C CA . ALA A 1 82 ? 14.326 13.367 19.901 1.00 18.96 82 ALA A CA 1
ATOM 586 C C . ALA A 1 82 ? 13.735 12.834 18.607 1.00 19.26 82 ALA A C 1
ATOM 587 O O . ALA A 1 82 ? 12.883 13.480 18.000 1.00 21.77 82 ALA A O 1
ATOM 589 N N . ASP A 1 83 ? 14.256 11.703 18.141 1.00 17.40 83 ASP A N 1
ATOM 590 C CA . ASP A 1 83 ? 13.825 11.136 16.855 1.00 17.02 83 ASP A CA 1
ATOM 591 C C . ASP A 1 83 ? 13.610 9.633 16.974 1.00 17.29 83 ASP A C 1
ATOM 592 O O . ASP A 1 83 ? 14.167 8.994 17.871 1.00 18.48 83 ASP A O 1
ATOM 597 N N . ASP A 1 84 ? 12.870 9.072 16.021 1.00 17.24 84 ASP A N 1
ATOM 598 C CA . ASP A 1 84 ? 12.809 7.633 15.811 1.00 16.44 84 ASP A CA 1
ATOM 599 C C . ASP A 1 84 ? 12.161 6.872 16.975 1.00 20.82 84 ASP A C 1
ATOM 600 O O . ASP A 1 84 ? 12.394 5.719 17.166 1.00 20.30 84 ASP A O 1
ATOM 605 N N . LYS A 1 85 ? 11.275 7.526 17.665 1.00 22.49 85 LYS A N 1
ATOM 606 C CA . LYS A 1 85 ? 10.598 6.917 18.796 1.00 21.19 85 LYS A CA 1
ATOM 607 C C . LYS A 1 85 ? 9.175 6.597 18.423 1.00 20.01 85 LYS A C 1
ATOM 608 O O . LYS A 1 85 ? 8.611 7.175 17.481 1.00 20.43 85 LYS A O 1
ATOM 614 N N . ALA A 1 86 ? 8.548 5.701 19.172 1.00 20.69 86 ALA A N 1
ATOM 615 C CA . ALA A 1 86 ? 7.096 5.556 19.032 1.00 19.25 86 ALA A CA 1
ATOM 616 C C . ALA A 1 86 ? 6.469 6.900 19.313 1.00 19.99 86 ALA A C 1
ATOM 617 O O . ALA A 1 86 ? 6.962 7.648 20.168 1.00 22.39 86 ALA A O 1
ATOM 619 N N . LEU A 1 87 ? 5.364 7.212 18.632 1.00 22.59 87 LEU A N 1
ATOM 620 C CA . LEU A 1 87 ? 4.788 8.576 18.704 1.00 23.93 87 LEU A CA 1
ATOM 621 C C . LEU A 1 87 ? 4.371 8.945 20.116 1.00 26.54 87 LEU A C 1
ATOM 622 O O . LEU A 1 87 ? 4.545 10.086 20.543 1.00 23.16 87 LEU A O 1
ATOM 635 N N . ASP A 1 89 ? 5.570 7.894 22.924 1.00 22.24 89 ASP A N 1
ATOM 636 C CA . ASP A 1 89 ? 6.804 8.102 23.649 1.00 24.48 89 ASP A CA 1
ATOM 637 C C . ASP A 1 89 ? 7.442 9.491 23.300 1.00 22.69 89 ASP A C 1
ATOM 638 O O . ASP A 1 89 ? 7.767 10.309 24.179 1.00 21.04 89 ASP A O 1
ATOM 643 N N . TRP A 1 90 ? 7.538 9.759 22.023 1.00 19.83 90 TRP A N 1
ATOM 644 C CA . TRP A 1 90 ? 8.135 10.994 21.548 1.00 20.49 90 TRP A CA 1
ATOM 645 C C . TRP A 1 90 ? 7.414 12.215 22.147 1.00 20.45 90 TRP A C 1
ATOM 646 O O . TRP A 1 90 ? 8.034 13.087 22.771 1.00 19.27 90 TRP A O 1
ATOM 657 N N . LEU A 1 91 ? 6.089 12.214 22.063 1.00 20.55 91 LEU A N 1
ATOM 658 C CA . LEU A 1 91 ? 5.298 13.340 22.552 1.00 22.41 91 LEU A CA 1
ATOM 659 C C . LEU A 1 91 ? 5.267 13.393 24.081 1.00 22.99 91 LEU A C 1
ATOM 660 O O . LEU A 1 91 ? 5.574 14.427 24.685 1.00 22.73 91 LEU A O 1
ATOM 665 N N . THR A 1 92 ? 4.882 12.282 24.697 1.00 21.06 92 THR A N 1
ATOM 666 C CA . THR A 1 92 ? 4.714 12.238 26.157 1.00 22.95 92 THR A CA 1
ATOM 667 C C . THR A 1 92 ? 5.998 12.467 26.950 1.00 21.20 92 THR A C 1
ATOM 668 O O . THR A 1 92 ? 5.981 13.173 27.962 1.00 21.96 92 THR A O 1
ATOM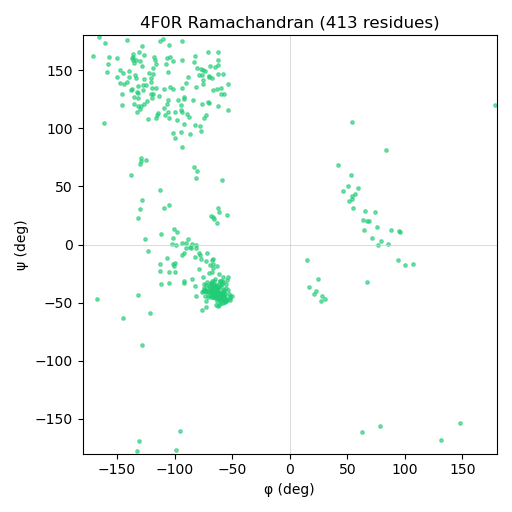 672 N N . ASN A 1 93 ? 7.100 11.878 26.506 1.00 20.27 93 ASN A N 1
ATOM 673 C CA . ASN A 1 93 ? 8.326 11.915 27.283 1.00 21.60 93 ASN A CA 1
ATOM 674 C C . ASN A 1 93 ? 9.364 12.908 26.839 1.00 21.52 93 ASN A C 1
ATOM 675 O O . ASN A 1 93 ? 10.256 13.253 27.613 1.00 24.20 93 ASN A O 1
ATOM 680 N N . TYR A 1 94 ? 9.247 13.415 25.607 1.00 19.54 94 TYR A N 1
ATOM 681 C CA . TYR A 1 94 ? 10.246 14.362 25.103 1.00 20.10 94 TYR A CA 1
ATOM 682 C C . TYR A 1 94 ? 9.660 15.737 24.694 1.00 20.26 94 TYR A C 1
ATOM 683 O O . TYR A 1 94 ? 9.985 16.759 25.307 1.00 19.10 94 TYR A O 1
ATOM 692 N N . ILE A 1 95 ? 8.718 15.753 23.749 1.00 17.20 95 ILE A N 1
ATOM 693 C CA . ILE A 1 95 ? 8.304 17.020 23.187 1.00 16.79 95 ILE A CA 1
ATOM 694 C C . ILE A 1 95 ? 7.449 17.849 24.175 1.00 19.43 95 ILE A C 1
ATOM 695 O O . ILE A 1 95 ? 7.783 19.010 24.466 1.00 20.23 95 ILE A O 1
ATOM 700 N N . TRP A 1 96 ? 6.424 17.220 24.784 1.00 16.91 96 TRP A N 1
ATOM 701 C CA . TRP A 1 96 ? 5.487 17.964 25.636 1.00 19.74 96 TRP A CA 1
ATOM 702 C C . TRP A 1 96 ? 6.122 18.444 26.940 1.00 19.97 96 TRP A C 1
ATOM 703 O O . TRP A 1 96 ? 5.967 19.621 27.315 1.00 21.04 96 TRP A O 1
ATOM 714 N N . PRO A 1 97 ? 6.956 17.602 27.574 1.00 21.92 97 PRO A N 1
ATOM 715 C CA . PRO A 1 97 ? 7.591 18.110 28.778 1.00 21.84 97 PRO A CA 1
ATOM 716 C C . PRO A 1 97 ? 8.540 19.264 28.443 1.00 23.06 97 PRO A C 1
ATOM 717 O O . PRO A 1 97 ? 8.684 20.181 29.230 1.00 20.54 97 PRO A O 1
ATOM 721 N N . THR A 1 98 ? 9.196 19.197 27.287 1.00 18.75 98 THR A N 1
ATOM 722 C CA . THR A 1 98 ? 10.129 20.249 26.905 1.00 21.19 98 THR A CA 1
ATOM 723 C C . THR A 1 98 ? 9.376 21.560 26.613 1.00 17.84 98 THR A C 1
ATOM 724 O O . THR A 1 98 ? 9.783 22.653 27.065 1.00 17.43 98 THR A O 1
ATOM 728 N N . GLU A 1 99 ? 8.289 21.447 25.873 1.00 18.28 99 GLU A N 1
ATOM 729 C CA . GLU A 1 99 ? 7.428 22.614 25.619 1.00 18.17 99 GLU A CA 1
ATOM 730 C C . GLU A 1 99 ? 6.886 23.194 26.915 1.00 18.47 99 GLU A C 1
ATOM 731 O O . GLU A 1 99 ? 6.864 24.398 27.101 1.00 18.10 99 GLU A O 1
ATOM 737 N N . GLY A 1 100 ? 6.441 22.325 27.824 1.00 17.70 100 GLY A N 1
ATOM 738 C CA . GLY A 1 100 ? 5.849 22.816 29.077 1.00 18.79 100 GLY A CA 1
ATOM 739 C C . GLY A 1 100 ? 6.860 23.608 29.900 1.00 18.87 100 GLY A C 1
ATOM 740 O O . GLY A 1 100 ? 6.522 24.651 30.492 1.00 18.84 100 GLY A O 1
ATOM 741 N N . LYS A 1 101 ? 8.092 23.148 29.885 1.00 18.61 101 LYS A N 1
ATOM 742 C CA . LYS A 1 101 ? 9.189 23.802 30.627 1.00 21.88 101 LYS A CA 1
ATOM 743 C C . LYS A 1 101 ? 9.645 25.114 29.975 1.00 22.89 101 LYS A C 1
ATOM 744 O O . LYS A 1 101 ? 9.888 26.094 30.663 1.00 23.08 101 LYS A O 1
ATOM 750 N N . HIS A 1 102 ? 9.696 25.134 28.646 1.00 18.79 102 HIS A N 1
ATOM 751 C CA . HIS A 1 102 ? 10.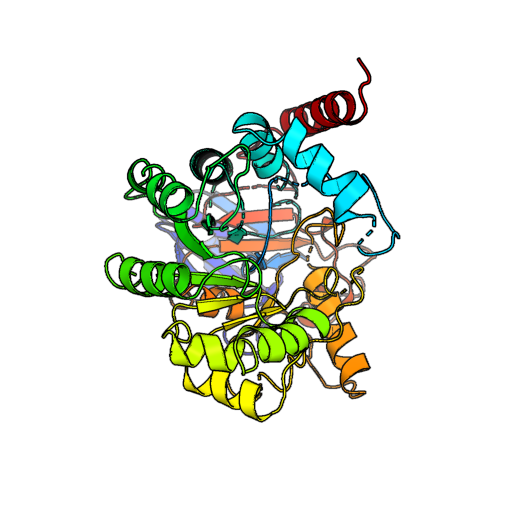392 26.200 27.919 1.00 19.32 102 HIS A CA 1
ATOM 752 C C . HIS A 1 102 ? 9.573 27.161 27.083 1.00 18.85 102 HIS A C 1
ATOM 753 O O . HIS A 1 102 ? 10.110 28.201 26.669 1.00 18.82 102 HIS A O 1
ATOM 760 N N . VAL A 1 103 ? 8.364 26.776 26.659 1.00 17.69 103 VAL A N 1
ATOM 761 C CA . VAL A 1 103 ? 7.646 27.656 25.727 1.00 16.84 103 VAL A CA 1
ATOM 762 C C . VAL A 1 103 ? 6.984 28.885 26.393 1.00 17.24 103 VAL A C 1
ATOM 763 O O . VAL A 1 103 ? 5.994 28.756 27.109 1.00 19.19 103 VAL A O 1
ATOM 767 N N . HIS A 1 104 ? 7.636 30.045 26.254 1.00 17.25 104 HIS A N 1
ATOM 768 C CA . HIS A 1 104 ? 7.043 31.343 26.558 1.00 17.60 104 HIS A CA 1
ATOM 769 C C . HIS A 1 104 ? 7.289 32.278 25.391 1.00 17.26 104 HIS A C 1
ATOM 770 O O . HIS A 1 104 ? 7.705 31.837 24.338 1.00 16.03 104 HIS A O 1
ATOM 777 N N . ASP A 1 105 ? 7.029 33.570 25.568 1.00 17.17 105 ASP A N 1
ATOM 778 C CA . ASP A 1 105 ? 7.231 34.546 24.467 1.00 19.25 105 ASP A CA 1
ATOM 779 C C . ASP A 1 105 ? 8.623 34.457 23.911 1.00 16.96 105 ASP A C 1
ATOM 780 O O . ASP A 1 105 ? 8.809 34.593 22.706 1.00 18.20 105 ASP A O 1
ATOM 785 N N . ASP A 1 106 ? 9.605 34.270 24.782 1.00 16.70 106 ASP A N 1
ATOM 786 C CA . ASP A 1 106 ? 11.027 34.289 24.359 1.00 17.57 106 ASP A CA 1
ATOM 787 C C . ASP A 1 106 ? 11.365 33.161 23.387 1.00 16.77 106 ASP A C 1
ATOM 788 O O . ASP A 1 106 ? 11.977 33.383 22.354 1.00 15.28 106 ASP A O 1
ATOM 793 N N . PHE A 1 107 ? 10.951 31.962 23.757 1.00 14.72 107 PHE A N 1
ATOM 794 C CA . PHE A 1 107 ? 11.091 30.761 22.933 1.00 14.64 107 PHE A CA 1
ATOM 795 C C . PHE A 1 107 ? 10.437 30.990 21.598 1.00 15.11 107 PHE A C 1
ATOM 796 O O . PHE A 1 107 ? 11.033 30.736 20.591 1.00 13.38 107 PHE A O 1
ATOM 804 N N . VAL A 1 108 ? 9.210 31.510 21.606 1.00 14.56 108 VAL A N 1
ATOM 805 C CA . VAL A 1 108 ? 8.449 31.677 20.333 1.00 15.61 108 VAL A CA 1
ATOM 806 C C . VAL A 1 108 ? 9.106 32.740 19.438 1.00 16.54 108 VAL A C 1
ATOM 807 O O . VAL A 1 108 ? 9.260 32.540 18.249 1.00 13.31 108 VAL A O 1
ATOM 811 N N . PHE A 1 109 ? 9.519 33.858 20.019 1.00 13.82 109 PHE A N 1
ATOM 812 C CA . PHE A 1 109 ? 10.193 34.861 19.223 1.00 14.68 109 PHE A CA 1
ATOM 813 C C . PHE A 1 109 ? 11.519 34.312 18.670 1.00 15.21 109 PHE A C 1
ATOM 814 O O . PHE A 1 109 ? 11.773 34.388 17.462 1.00 12.38 109 PHE A O 1
ATOM 822 N N . ASP A 1 110 ? 12.369 33.760 19.541 1.00 14.01 110 ASP A N 1
ATOM 823 C CA . ASP A 1 110 ? 13.677 33.278 19.092 1.00 14.95 110 ASP A CA 1
ATOM 824 C C . ASP A 1 110 ? 13.561 32.183 18.038 1.00 14.64 110 ASP A C 1
ATOM 825 O O . ASP A 1 110 ? 14.302 32.174 17.031 1.00 12.09 110 ASP A O 1
ATOM 830 N N . GLY A 1 111 ? 12.657 31.236 18.306 1.00 13.93 111 GLY A N 1
ATOM 831 C CA . GLY A 1 111 ? 12.433 30.084 17.411 1.00 13.91 111 GLY A CA 1
ATOM 832 C C . GLY A 1 111 ? 11.831 30.510 16.069 1.00 13.93 111 GLY A C 1
ATOM 833 O O . GLY A 1 111 ? 12.186 29.962 15.013 1.00 13.23 111 GLY A O 1
ATOM 834 N N . SER A 1 112 ? 10.946 31.501 16.103 1.00 12.84 112 SER A N 1
ATOM 835 C CA . SER A 1 112 ? 10.374 32.021 14.867 1.00 13.39 112 SER A CA 1
ATOM 836 C C . SER A 1 112 ? 11.430 32.707 14.026 1.00 13.39 112 SER A C 1
ATOM 837 O O . SER A 1 112 ? 11.540 32.470 12.831 1.00 12.25 112 SER A O 1
ATOM 840 N N . LEU A 1 113 ? 12.263 33.500 14.673 1.00 12.35 113 LEU A N 1
ATOM 841 C CA . LEU A 1 113 ? 13.350 34.197 13.952 1.00 12.77 113 LEU A CA 1
ATOM 842 C C . LEU A 1 113 ? 14.287 33.194 13.327 1.00 12.61 113 LEU A C 1
ATOM 843 O O . LEU A 1 113 ? 14.684 33.330 12.185 1.00 13.20 113 LEU A O 1
ATOM 848 N N . LEU A 1 114 ? 14.666 32.180 14.099 1.00 12.09 114 LEU A N 1
ATOM 849 C CA . LEU A 1 114 ? 15.555 31.171 13.584 1.00 12.79 114 LEU A CA 1
ATOM 850 C C . LEU A 1 114 ? 14.939 30.462 12.339 1.00 13.30 114 LEU A C 1
ATOM 851 O O . LEU A 1 114 ? 15.616 30.320 11.292 1.00 12.69 114 LEU A O 1
ATOM 856 N N . ALA A 1 115 ? 13.685 30.011 12.475 1.00 12.11 115 ALA A N 1
ATOM 857 C CA . ALA A 1 115 ? 12.961 29.424 11.340 1.00 12.91 115 ALA A CA 1
ATOM 858 C C . ALA A 1 115 ? 12.922 30.368 10.124 1.00 12.61 115 ALA A C 1
ATOM 859 O O . ALA A 1 115 ? 13.143 29.938 8.973 1.00 12.48 115 ALA A O 1
ATOM 869 N N . GLY A 1 117 ? 15.008 32.801 9.281 1.00 15.05 117 GLY A N 1
ATOM 870 C CA . GLY A 1 117 ? 16.309 32.869 8.623 1.00 14.41 117 GLY A CA 1
ATOM 871 C C . GLY A 1 117 ? 16.570 31.629 7.755 1.00 14.53 117 GLY A C 1
ATOM 872 O O . GLY A 1 117 ? 17.035 31.740 6.624 1.00 13.11 117 GLY A O 1
ATOM 873 N N . GLU A 1 118 ? 16.185 30.454 8.253 1.00 13.77 118 GLU A N 1
ATOM 874 C CA . GLU A 1 118 ? 16.326 29.230 7.468 1.00 12.65 118 GLU A CA 1
ATOM 875 C C . GLU A 1 118 ? 15.418 29.241 6.225 1.00 11.84 118 GLU A C 1
ATOM 876 O O . GLU A 1 118 ? 15.849 28.862 5.121 1.00 12.71 118 GLU A O 1
ATOM 890 N N . ILE A 1 120 ? 14.053 31.888 4.607 1.00 12.03 120 ILE A N 1
ATOM 891 C CA . ILE A 1 120 ? 14.520 32.838 3.594 1.00 12.34 120 ILE A CA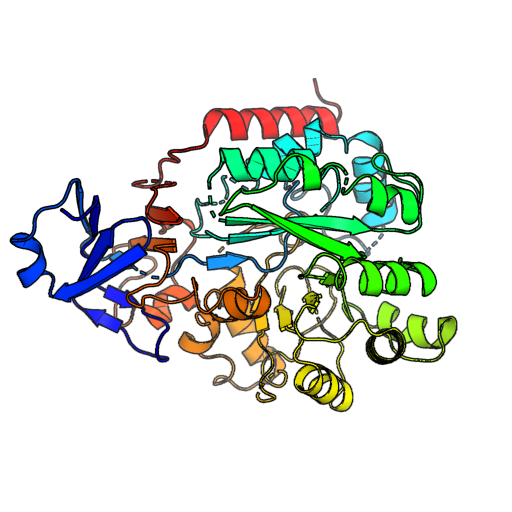 1
ATOM 892 C C . ILE A 1 120 ? 15.717 32.256 2.837 1.00 11.75 120 ILE A C 1
ATOM 893 O O . ILE A 1 120 ? 15.807 32.347 1.589 1.00 11.87 120 ILE A O 1
ATOM 898 N N . ARG A 1 121 ? 16.630 31.639 3.564 1.00 12.21 121 ARG A N 1
ATOM 899 C CA . ARG A 1 121 ? 17.822 31.035 2.918 1.00 12.35 121 ARG A CA 1
ATOM 900 C C . ARG A 1 121 ? 17.465 30.005 1.890 1.00 12.82 121 ARG A C 1
ATOM 901 O O . ARG A 1 121 ? 18.246 29.758 0.961 1.00 13.74 121 ARG A O 1
ATOM 909 N N . GLY A 1 122 ? 16.310 29.345 2.060 1.00 12.64 122 GLY A N 1
ATOM 910 C CA . GLY A 1 122 ? 15.908 28.374 1.090 1.00 12.55 122 GLY A CA 1
ATOM 911 C C . GLY A 1 122 ? 14.874 28.817 0.084 1.00 13.83 122 GLY A C 1
ATOM 912 O O . GLY A 1 122 ? 14.313 27.964 -0.622 1.00 15.79 122 GLY A O 1
ATOM 913 N N . GLY A 1 123 ? 14.607 30.134 -0.014 1.00 12.06 123 GLY A N 1
ATOM 914 C CA . GLY A 1 123 ? 13.677 30.642 -1.048 1.00 13.02 123 GLY A CA 1
ATOM 915 C C . GLY A 1 123 ? 12.200 30.676 -0.651 1.00 12.63 123 GLY A C 1
ATOM 916 O O . GLY A 1 123 ? 11.320 30.866 -1.513 1.00 14.02 123 GLY A O 1
ATOM 917 N N . THR A 1 124 ? 11.905 30.495 0.655 1.00 12.80 124 THR A N 1
ATOM 918 C CA . THR A 1 124 ? 10.520 30.656 1.132 1.00 12.46 124 THR A CA 1
ATOM 919 C C . THR A 1 124 ? 10.195 32.097 1.424 1.00 13.14 124 THR A C 1
ATOM 920 O O . THR A 1 124 ? 10.890 32.739 2.216 1.00 13.45 124 THR A O 1
ATOM 924 N N . THR A 1 125 ? 9.137 32.609 0.792 1.00 13.00 125 THR A N 1
ATOM 925 C CA . THR A 1 125 ? 8.738 34.000 1.001 1.00 12.73 125 THR A CA 1
ATOM 926 C C . THR A 1 125 ? 7.489 34.156 1.881 1.00 13.88 125 THR A C 1
ATOM 927 O O . THR A 1 125 ? 7.321 35.210 2.539 1.00 16.08 125 THR A O 1
ATOM 931 N N . THR A 1 126 ? 6.652 33.118 1.941 1.00 13.59 126 THR A N 1
ATOM 932 C CA . THR A 1 126 ? 5.403 33.191 2.751 1.00 13.81 126 THR A CA 1
ATOM 933 C C . THR A 1 126 ? 5.340 32.010 3.676 1.00 12.98 126 THR A C 1
ATOM 934 O O . THR A 1 126 ? 5.701 30.902 3.298 1.00 13.61 126 THR A O 1
ATOM 938 N N . ILE A 1 127 ? 5.026 32.280 4.931 1.00 12.95 127 ILE A N 1
ATOM 939 C CA . ILE A 1 127 ? 4.815 31.169 5.880 1.00 12.89 127 ILE A CA 1
ATOM 940 C C . ILE A 1 127 ? 3.396 31.203 6.482 1.00 12.91 127 ILE A C 1
ATOM 941 O O . ILE A 1 127 ? 2.941 32.245 6.977 1.00 15.30 127 ILE A O 1
ATOM 946 N N . ASN A 1 128 ? 2.707 30.068 6.427 1.00 12.49 128 ASN A N 1
ATOM 947 C CA . ASN A 1 128 ? 1.426 29.898 7.091 1.00 13.88 128 ASN A CA 1
ATOM 948 C C . ASN A 1 128 ? 1.688 29.152 8.400 1.00 14.61 128 ASN A C 1
ATOM 949 O O . ASN A 1 128 ? 1.797 27.924 8.413 1.00 12.85 128 ASN A O 1
ATOM 954 N N . ASP A 1 129 ? 1.906 29.908 9.470 1.00 13.67 129 ASP A N 1
ATOM 955 C CA . ASP A 1 129 ? 2.353 29.338 10.733 1.00 14.93 129 ASP A CA 1
ATOM 956 C C . ASP A 1 129 ? 1.195 29.056 11.683 1.00 14.08 129 ASP A C 1
ATOM 957 O O . ASP A 1 129 ? 0.108 29.655 11.546 1.00 16.05 129 ASP A O 1
ATOM 978 N N . TYR A 1 131 ? 1.083 28.473 16.011 1.00 14.33 131 TYR A N 1
ATOM 979 C CA . TYR A 1 131 ? 1.703 28.151 17.298 1.00 14.64 131 TYR A CA 1
ATOM 980 C C . TYR A 1 131 ? 1.024 28.948 18.413 1.00 17.30 131 TYR A C 1
ATOM 981 O O . TYR A 1 131 ? -0.142 29.322 18.265 1.00 19.12 131 TYR A O 1
ATOM 990 N N . PHE A 1 132 ? 1.752 29.197 19.495 1.00 15.37 132 PHE A N 1
ATOM 991 C CA . PHE A 1 132 ? 1.256 29.956 20.628 1.00 16.94 132 PHE A CA 1
ATOM 992 C C . PHE A 1 132 ? 1.980 31.290 20.645 1.00 15.98 132 PHE A C 1
ATOM 993 O O . PHE A 1 132 ? 2.878 31.499 19.822 1.00 15.97 132 PHE A O 1
ATOM 1001 N N . TYR A 1 133 ? 1.622 32.176 21.581 1.00 15.86 133 TYR A N 1
ATOM 1002 C CA . TYR A 1 133 ? 2.344 33.494 21.732 1.00 15.46 133 TYR A CA 1
ATOM 1003 C C . TYR A 1 133 ? 2.377 34.217 20.374 1.00 15.64 133 TYR A C 1
ATOM 1004 O O . TYR A 1 133 ? 3.438 34.474 19.794 1.00 14.79 133 TYR A O 1
ATOM 1013 N N . ASN A 1 134 ? 1.169 34.475 19.861 1.00 16.65 134 ASN A N 1
ATOM 1014 C CA . ASN A 1 134 ? 0.950 35.012 18.505 1.00 17.42 134 ASN A CA 1
ATOM 1015 C C . ASN A 1 134 ? 1.609 36.381 18.316 1.00 16.15 134 ASN A C 1
ATOM 1016 O O . ASN A 1 134 ? 2.074 36.696 17.236 1.00 16.94 134 ASN A O 1
ATOM 1021 N N . ALA A 1 135 ? 1.695 37.164 19.382 1.00 15.46 135 ALA A N 1
ATOM 1022 C CA . ALA A 1 135 ? 2.388 38.457 19.289 1.00 16.84 135 ALA A CA 1
ATOM 1023 C C . ALA A 1 135 ? 3.885 38.276 18.988 1.00 15.49 135 ALA A C 1
ATOM 1024 O O . ALA A 1 135 ? 4.495 39.105 18.300 1.00 14.99 135 ALA A O 1
ATOM 1026 N N . ALA A 1 136 ? 4.479 37.239 19.552 1.00 15.61 136 ALA A N 1
ATOM 1027 C CA . ALA A 1 136 ? 5.891 36.955 19.309 1.00 15.68 136 ALA A CA 1
ATOM 1028 C C . ALA A 1 136 ? 6.119 36.532 17.877 1.00 14.71 136 ALA A C 1
ATOM 1029 O O . ALA A 1 136 ? 7.074 36.973 17.263 1.00 14.99 136 ALA A O 1
ATOM 1031 N N . VAL A 1 137 ? 5.235 35.690 17.328 1.00 12.80 137 VAL A N 1
ATOM 1032 C CA . VAL A 1 137 ? 5.385 35.285 15.946 1.00 13.90 137 VAL A CA 1
ATOM 1033 C C . VAL A 1 137 ? 5.191 36.490 15.039 1.00 15.09 137 VAL A C 1
ATOM 1034 O O . VAL A 1 137 ? 5.943 36.688 14.089 1.00 15.11 137 VAL A O 1
ATOM 1038 N N . ALA A 1 138 ? 4.225 37.336 15.383 1.00 14.15 138 ALA A N 1
ATOM 1039 C CA . ALA A 1 138 ? 3.970 38.537 14.569 1.00 14.37 138 ALA A CA 1
ATOM 1040 C C . ALA A 1 138 ? 5.173 39.475 14.581 1.00 14.29 138 ALA A C 1
ATOM 1041 O O . ALA A 1 138 ? 5.573 40.003 13.533 1.00 14.48 138 ALA A O 1
ATOM 1043 N N . ARG A 1 139 ? 5.765 39.662 15.759 1.00 14.63 139 ARG A N 1
ATOM 1044 C CA . ARG A 1 139 ? 6.935 40.537 15.886 1.00 14.80 139 ARG A CA 1
ATOM 1045 C C . ARG A 1 139 ? 8.083 39.987 15.043 1.00 15.12 139 ARG A C 1
ATOM 1046 O O . ARG A 1 139 ? 8.732 40.724 14.320 1.00 15.66 139 ARG A O 1
ATOM 1054 N N . ALA A 1 140 ? 8.285 38.682 15.101 1.00 14.44 140 ALA A N 1
ATOM 1055 C CA . ALA A 1 140 ? 9.315 38.036 14.290 1.00 13.99 140 ALA A CA 1
ATOM 1056 C C . ALA A 1 140 ? 9.052 38.217 12.820 1.00 15.15 140 ALA A C 1
ATOM 1057 O O . ALA A 1 140 ? 9.988 38.470 12.031 1.00 14.89 140 ALA A O 1
ATOM 1059 N N . GLY A 1 141 ? 7.795 38.068 12.426 1.00 14.00 141 GLY A N 1
ATOM 1060 C CA . GLY A 1 141 ? 7.424 38.198 10.993 1.00 14.13 141 GLY A CA 1
ATOM 1061 C C . GLY A 1 141 ? 7.676 39.603 10.467 1.00 14.91 141 GLY A C 1
ATOM 1062 O O . GLY A 1 141 ? 8.173 39.764 9.375 1.00 16.26 141 GLY A O 1
ATOM 1063 N N . LEU A 1 142 ? 7.324 40.615 11.241 1.00 16.92 142 LEU A N 1
ATOM 1064 C CA . LEU A 1 142 ? 7.607 42.009 10.825 1.00 17.96 142 LEU A CA 1
ATOM 1065 C C . LEU A 1 142 ? 9.105 42.303 10.815 1.00 19.10 142 LEU A C 1
ATOM 1066 O O . LEU A 1 142 ? 9.597 43.056 9.958 1.00 18.99 142 LEU A O 1
ATOM 1071 N N . ALA A 1 143 ? 9.847 41.688 11.728 1.00 18.33 143 ALA A N 1
ATOM 1072 C CA . ALA A 1 143 ? 11.308 41.828 11.727 1.00 18.39 143 ALA A CA 1
ATOM 1073 C C . ALA A 1 143 ? 11.957 41.217 10.467 1.00 18.68 143 ALA A C 1
ATOM 1074 O O . ALA A 1 143 ? 12.858 41.844 9.838 1.00 18.26 143 ALA A O 1
ATOM 1076 N N . SER A 1 144 ? 11.538 40.016 10.099 1.00 17.88 144 SER A N 1
ATOM 1077 C CA . SER A 1 144 ? 12.131 39.322 8.939 1.00 17.37 144 SER A CA 1
ATOM 1078 C C . SER A 1 144 ? 11.722 39.952 7.608 1.00 17.40 144 SER A C 1
ATOM 1079 O O . S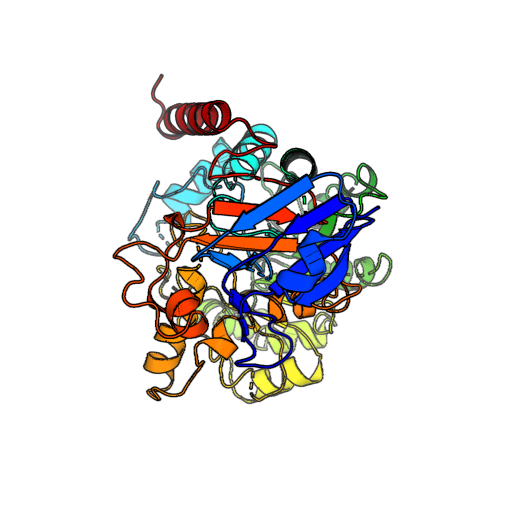ER A 1 144 ? 12.446 39.831 6.590 1.00 17.19 144 SER A O 1
ATOM 1082 N N . GLY A 1 145 ? 10.506 40.499 7.567 1.00 15.70 145 GLY A N 1
ATOM 1083 C CA . GLY A 1 145 ? 9.927 41.000 6.301 1.00 15.74 145 GLY A CA 1
ATOM 1084 C C . GLY A 1 145 ? 9.255 39.925 5.443 1.00 16.27 145 GLY A C 1
ATOM 1085 O O . GLY A 1 145 ? 8.846 40.198 4.307 1.00 17.07 145 GLY A O 1
ATOM 1094 N N . ARG A 1 147 ? 6.204 37.361 4.247 1.00 15.57 147 ARG A N 1
ATOM 1095 C CA . ARG A 1 147 ? 4.752 37.476 4.218 1.00 14.87 147 ARG A CA 1
ATOM 1096 C C . ARG A 1 147 ? 4.291 36.434 5.230 1.00 14.85 147 ARG A C 1
ATOM 1097 O O . ARG A 1 147 ? 4.538 35.257 5.042 1.00 15.04 147 ARG A O 1
ATOM 1105 N N . THR A 1 148 ? 3.697 36.884 6.341 1.00 14.48 148 THR A N 1
ATOM 1106 C CA . THR A 1 148 ? 3.488 35.993 7.497 1.00 14.82 148 THR A CA 1
ATOM 1107 C C . THR A 1 148 ? 2.016 35.851 7.818 1.00 14.51 148 THR A C 1
ATOM 1108 O O . THR A 1 148 ? 1.307 36.850 7.951 1.00 15.64 148 THR A O 1
ATOM 1112 N N . PHE A 1 149 ? 1.552 34.610 7.888 1.00 12.97 149 PHE A N 1
ATOM 1113 C CA . PHE A 1 149 ? 0.226 34.293 8.464 1.00 15.52 149 PHE A CA 1
ATOM 1114 C C . PHE A 1 149 ? 0.440 33.675 9.819 1.00 15.25 149 PHE A C 1
ATOM 1115 O O . PHE A 1 149 ? 1.081 32.617 9.931 1.00 16.40 149 PHE A O 1
ATOM 1123 N N . VAL A 1 150 ? -0.001 34.390 10.865 1.00 15.32 150 VAL A N 1
ATOM 1124 C CA . VAL A 1 150 ? 0.174 33.966 12.256 1.00 14.89 150 VAL A CA 1
ATOM 1125 C C . VAL A 1 150 ? -1.098 33.219 12.652 1.00 16.49 150 VAL A C 1
ATOM 1126 O O . VAL A 1 150 ? -2.194 33.799 12.665 1.00 14.94 150 VAL A O 1
ATOM 1130 N N . GLY A 1 151 ? -0.946 31.959 13.034 1.00 15.39 151 GLY A N 1
ATOM 1131 C CA . GLY A 1 151 ? -2.096 31.123 13.322 1.00 14.91 151 GLY A CA 1
ATOM 1132 C C . GLY A 1 151 ? -2.303 31.080 14.816 1.00 16.24 151 GLY A C 1
ATOM 1133 O O . GLY A 1 151 ? -1.452 30.553 15.554 1.00 16.05 151 GLY A O 1
ATOM 1134 N N . CYS A 1 152 ? -3.416 31.645 15.270 1.00 15.45 152 CYS A N 1
ATOM 1135 C CA . CYS A 1 152 ? -3.735 31.697 16.688 1.00 17.19 152 CYS A CA 1
ATOM 1136 C C . CYS A 1 152 ? -4.245 30.343 17.140 1.00 15.49 152 CYS A C 1
ATOM 1137 O O . CYS A 1 152 ? -5.408 30.037 16.963 1.00 16.66 152 CYS A O 1
ATOM 1140 N N . SER A 1 153 ? -3.374 29.529 17.733 1.00 16.78 153 SER A N 1
ATOM 1141 C CA . SER A 1 153 ? -3.752 28.149 18.022 1.00 16.51 153 SER A CA 1
ATOM 1142 C C . SER A 1 153 ? -4.790 28.068 19.117 1.00 17.13 153 SER A C 1
ATOM 1143 O O . SER A 1 153 ? -4.805 28.868 20.031 1.00 16.47 153 SER A O 1
ATOM 1146 N N . ILE A 1 154 ? -5.688 27.107 18.997 1.00 15.44 154 ILE A N 1
ATOM 1147 C CA . ILE A 1 154 ? -6.764 26.971 19.971 1.00 17.28 154 ILE A CA 1
ATOM 1148 C C . ILE A 1 154 ? -6.872 25.509 20.320 1.00 20.43 154 ILE A C 1
ATOM 1149 O O . ILE A 1 154 ? -6.915 24.648 19.416 1.00 21.05 154 ILE A O 1
ATOM 1154 N N . LEU A 1 155 ? -6.828 25.232 21.631 1.00 19.09 155 LEU A N 1
ATOM 1155 C CA . LEU A 1 155 ? -6.770 23.861 22.211 1.00 21.91 155 LEU A CA 1
ATOM 1156 C C . LEU A 1 155 ? -7.749 23.920 23.368 1.00 20.62 155 LEU A C 1
ATOM 1157 O O . LEU A 1 155 ? -8.055 25.023 23.873 1.00 17.84 155 LEU A O 1
ATOM 1162 N N . GLU A 1 156 ? -8.231 22.762 23.839 1.00 20.72 156 GLU A N 1
ATOM 1163 C CA . GLU A 1 156 ? -9.091 22.789 25.051 1.00 20.89 156 GLU A CA 1
ATOM 1164 C C . GLU A 1 156 ? -8.257 22.780 26.350 1.00 19.17 156 GLU A C 1
ATOM 1165 O O . GLU A 1 156 ? -8.699 23.272 27.380 1.00 19.39 156 GLU A O 1
ATOM 1171 N N . PHE A 1 157 ? -7.082 22.171 26.322 1.00 19.90 157 PHE A N 1
ATOM 1172 C CA . PHE A 1 157 ? -6.364 22.022 27.567 1.00 24.18 157 PHE A CA 1
ATOM 1173 C C . PHE A 1 157 ? -5.366 23.146 27.820 1.00 25.44 157 PHE A C 1
ATOM 1174 O O . PHE A 1 157 ? -4.908 23.806 26.872 1.00 24.56 157 PHE A O 1
ATOM 1182 N N . PRO A 1 158 ? -4.994 23.335 29.093 1.00 26.95 158 PRO A N 1
ATOM 1183 C CA . PRO A 1 158 ? -4.104 24.429 29.446 1.00 27.31 158 PRO A CA 1
ATOM 1184 C C . PRO A 1 158 ? -2.661 24.184 29.061 1.00 21.37 158 PRO A C 1
ATOM 1185 O O . PRO A 1 158 ? -2.182 23.042 29.068 1.00 20.92 158 PRO A O 1
ATOM 1189 N N . THR A 1 159 ? -2.013 25.258 28.613 1.00 21.52 159 THR A N 1
ATOM 1190 C CA . THR A 1 159 ? -0.591 25.288 28.334 1.00 19.83 159 THR A CA 1
ATOM 1191 C C . THR A 1 159 ? -0.048 26.553 28.998 1.00 20.47 159 THR A C 1
ATOM 1192 O O . THR A 1 159 ? -0.807 27.306 29.612 1.00 21.80 159 THR A O 1
ATOM 1196 N N . ASN A 1 160 ? 1.244 26.834 28.842 1.00 21.09 160 ASN A N 1
ATOM 1197 C CA . ASN A 1 160 ? 1.785 28.097 29.361 1.00 21.34 160 ASN A CA 1
ATOM 1198 C C . ASN A 1 160 ? 1.061 29.314 28.831 1.00 20.08 160 ASN A C 1
ATOM 1199 O O . ASN A 1 160 ? 0.904 30.329 29.545 1.00 19.45 160 ASN A O 1
ATOM 1204 N N . TYR A 1 161 ? 0.610 29.232 27.580 1.00 16.47 161 TYR A N 1
ATOM 1205 C CA . TYR A 1 161 ? 0.000 30.364 26.901 1.00 17.47 161 TYR A CA 1
ATOM 1206 C C . TYR A 1 161 ? -1.402 30.729 27.368 1.00 17.72 161 TYR A C 1
ATOM 1207 O O . TYR A 1 161 ? -1.737 31.928 27.509 1.00 18.84 161 TYR A O 1
ATOM 1216 N N . ALA A 1 162 ? -2.252 29.713 27.550 1.00 19.12 162 ALA A N 1
ATOM 1217 C CA . ALA A 1 162 ? -3.669 29.958 27.799 1.00 19.09 162 ALA A CA 1
ATOM 1218 C C . ALA A 1 162 ? -4.271 28.749 28.479 1.00 18.17 162 ALA A C 1
ATOM 1219 O O . ALA A 1 162 ? -3.731 27.620 28.378 1.00 20.91 162 ALA A O 1
ATOM 1221 N N . SER A 1 163 ? -5.360 28.983 29.203 1.00 18.55 163 SER A N 1
ATOM 1222 C CA . SER A 1 163 ? -5.885 28.001 30.147 1.00 20.69 163 SER A CA 1
ATOM 1223 C C . SER A 1 163 ? -7.061 27.169 29.632 1.00 23.07 163 SER A C 1
ATOM 1224 O O . SER A 1 163 ? -7.272 26.072 30.103 1.00 21.93 163 SER A O 1
ATOM 1227 N N . ASN A 1 164 ? -7.800 27.688 28.656 1.00 21.35 164 ASN A N 1
ATOM 1228 C CA . ASN A 1 164 ? -8.903 26.953 28.040 1.00 23.14 164 ASN A CA 1
ATOM 1229 C C . ASN A 1 164 ? -9.208 27.566 26.698 1.00 18.85 164 ASN A C 1
ATOM 1230 O O . ASN A 1 164 ? -8.687 28.634 26.374 1.00 21.05 164 ASN A O 1
ATOM 1235 N N . ALA A 1 165 ? -10.094 26.935 25.946 1.00 19.29 165 ALA A N 1
ATOM 1236 C CA . ALA A 1 165 ? -10.409 27.399 24.571 1.00 18.19 165 ALA A CA 1
ATOM 1237 C C . ALA A 1 165 ? -10.783 28.891 24.459 1.00 19.86 165 ALA A C 1
ATOM 1238 O O . ALA A 1 165 ? -10.268 29.610 23.587 1.00 18.54 165 ALA A O 1
ATOM 1240 N N . ASP A 1 166 ? -11.688 29.365 25.324 1.00 19.55 166 ASP A N 1
ATOM 1241 C CA . ASP A 1 166 ? -12.040 30.787 25.305 1.00 19.70 166 ASP A CA 1
ATOM 1242 C C . ASP A 1 166 ? -10.819 31.679 25.581 1.00 18.48 166 ASP A C 1
ATOM 1243 O O . ASP A 1 166 ? -10.756 32.821 25.112 1.00 20.29 166 ASP A O 1
ATOM 1248 N N . ASP A 1 167 ? -9.878 31.175 26.375 1.00 17.40 167 ASP A N 1
ATOM 1249 C CA . ASP A 1 167 ? -8.683 31.952 26.722 1.00 18.94 167 ASP A CA 1
ATOM 1250 C C . ASP A 1 167 ? -7.725 32.013 25.500 1.00 17.82 167 ASP A C 1
ATOM 1251 O O . ASP A 1 167 ? -7.141 33.081 25.225 1.00 16.47 167 ASP A O 1
ATOM 1256 N N . TYR A 1 168 ? -7.585 30.906 24.759 1.00 16.89 168 TYR A N 1
ATOM 1257 C CA . TYR A 1 168 ? -6.733 30.942 23.550 1.00 17.04 168 TYR A CA 1
ATOM 1258 C C . TYR A 1 168 ? -7.315 31.967 22.578 1.00 17.06 168 TYR A C 1
ATOM 1259 O O . TYR A 1 168 ? -6.572 32.717 21.933 1.00 18.62 168 TYR A O 1
ATOM 1268 N N . ILE A 1 169 ? -8.644 31.972 22.451 1.00 17.61 169 ILE A N 1
ATOM 1269 C CA . ILE A 1 169 ? -9.339 32.814 21.496 1.00 17.09 169 ILE A CA 1
ATOM 1270 C C . ILE A 1 169 ? -9.183 34.289 21.879 1.00 18.46 169 ILE A C 1
ATOM 1271 O O . ILE A 1 169 ? -8.791 35.121 21.041 1.00 18.40 169 ILE A O 1
ATOM 1276 N N . ALA A 1 170 ? -9.366 34.583 23.169 1.00 18.26 170 ALA A N 1
ATOM 1277 C CA . ALA A 1 170 ? -9.356 35.972 23.641 1.00 21.21 170 ALA A CA 1
ATOM 1278 C C . ALA A 1 170 ? -7.975 36.552 23.512 1.00 18.88 170 ALA A C 1
ATOM 1279 O O . ALA A 1 170 ? -7.807 37.691 23.060 1.00 19.96 170 ALA A O 1
ATOM 1281 N N . LYS A 1 171 ? -6.984 35.749 23.854 1.00 19.37 171 LYS A N 1
ATOM 1282 C CA . LYS A 1 171 ? -5.613 36.232 23.859 1.00 20.28 171 LYS A CA 1
ATOM 1283 C C . LYS A 1 171 ? -5.126 36.400 22.437 1.00 20.10 171 LYS A C 1
ATOM 1284 O O . LYS A 1 171 ? -4.370 37.334 22.129 1.00 21.08 171 LYS A O 1
ATOM 1290 N N . GLY A 1 172 ? -5.583 35.522 21.552 1.00 21.32 172 GLY A N 1
ATOM 1291 C CA . GLY A 1 172 ? -5.189 35.607 20.159 1.00 19.81 172 GLY A CA 1
ATOM 1292 C C . GLY A 1 172 ? -5.789 36.853 19.530 1.00 19.43 172 GLY A C 1
ATOM 1293 O O . GLY A 1 172 ? -5.092 37.602 18.822 1.00 19.99 172 GLY A O 1
ATOM 1302 N N . ALA A 1 174 ? -6.702 39.547 21.094 1.00 19.73 174 ALA A N 1
ATOM 1303 C CA . ALA A 1 174 ? -6.099 40.731 21.713 1.00 19.02 174 ALA A CA 1
ATOM 1304 C C . ALA A 1 174 ? -4.779 41.064 21.040 1.00 21.98 174 ALA A C 1
ATOM 1305 O O . ALA A 1 174 ? -4.500 42.237 20.719 1.00 24.59 174 ALA A O 1
ATOM 1307 N N . GLU A 1 175 ? -3.973 40.035 20.796 1.00 21.47 175 GLU A N 1
ATOM 1308 C CA . GLU A 1 175 ? -2.682 40.225 20.119 1.00 24.95 175 GLU A CA 1
ATOM 1309 C C . GLU A 1 175 ? -2.861 40.658 18.656 1.00 22.08 175 GLU A C 1
ATOM 1310 O O . GLU A 1 175 ? -2.158 41.554 18.154 1.00 20.90 175 GLU A O 1
ATOM 1316 N N . ARG A 1 176 ? -3.810 40.038 17.962 1.00 20.51 176 ARG A N 1
ATOM 1317 C CA . ARG A 1 176 ? -4.164 40.482 16.604 1.00 20.51 176 ARG A CA 1
ATOM 1318 C C . ARG A 1 176 ? -4.417 42.002 16.551 1.00 23.71 176 ARG A C 1
ATOM 1319 O O . ARG A 1 176 ? -3.975 42.698 15.624 1.00 19.67 176 ARG A O 1
ATOM 1327 N N . SER A 1 177 ? -5.152 42.501 17.529 1.00 21.12 177 SER A N 1
ATOM 1328 C CA . SER A 1 177 ? -5.515 43.928 17.551 1.00 24.11 177 SER A CA 1
ATOM 1329 C C . SER A 1 177 ? -4.302 44.888 17.675 1.00 26.20 177 SER A C 1
ATOM 1330 O O . SER A 1 177 ? -4.394 46.035 17.254 1.00 24.73 177 SER A O 1
ATOM 1333 N N . GLN A 1 178 ? -3.144 44.379 18.116 1.00 25.19 178 GLN A N 1
ATOM 1334 C CA . GLN A 1 178 ? -1.933 45.212 18.227 1.00 26.17 178 GLN A CA 1
ATOM 1335 C C . GLN A 1 178 ? -1.151 45.293 16.913 1.00 27.86 178 GLN A C 1
ATOM 1336 O O . GLN A 1 178 ? -0.144 45.998 16.830 1.00 28.08 178 GLN A O 1
ATOM 1342 N N . PHE A 1 179 ? -1.612 44.575 15.892 1.00 23.53 179 PHE A N 1
ATOM 1343 C CA . PHE A 1 179 ? -0.863 44.453 14.643 1.00 24.64 179 PHE A CA 1
ATOM 1344 C C . PHE A 1 179 ? -1.715 44.754 13.446 1.00 26.97 179 PHE A C 1
ATOM 1345 O O . PHE A 1 179 ? -1.491 44.214 12.363 1.00 32.38 179 PHE A O 1
ATOM 1353 N N . LEU A 1 180 ? -2.689 45.634 13.627 1.00 30.46 180 LEU A N 1
ATOM 1354 C CA . LEU A 1 180 ? -3.648 45.937 12.567 1.00 34.36 180 LEU A CA 1
ATOM 1355 C C . LEU A 1 180 ? -3.028 46.817 11.490 1.00 30.64 180 LEU A C 1
ATOM 1356 O O . LEU A 1 180 ? -2.133 47.607 11.767 1.00 35.82 180 LEU A O 1
ATOM 1361 N N . GLY A 1 181 ? -3.507 46.666 10.262 1.00 33.54 181 GLY A N 1
ATOM 1362 C CA . GLY A 1 181 ? -3.045 47.512 9.151 1.00 33.37 181 GLY A CA 1
ATOM 1363 C C . GLY A 1 181 ? -1.669 47.145 8.612 1.00 38.24 181 GLY A C 1
ATOM 1364 O O . GLY A 1 181 ? -1.046 47.941 7.920 1.00 37.01 181 GLY A O 1
ATOM 1365 N N . GLU A 1 182 ? -1.168 45.952 8.951 1.00 33.79 182 GLU A N 1
ATOM 1366 C CA . GLU A 1 182 ? 0.125 45.493 8.390 1.00 31.98 182 GLU A CA 1
ATOM 1367 C C . GLU A 1 182 ? -0.096 44.644 7.169 1.00 30.90 182 GLU A C 1
ATOM 1368 O O . GLU A 1 182 ? -0.712 43.572 7.223 1.00 31.18 182 GLU A O 1
ATOM 1374 N N . ASP A 1 183 ? 0.381 45.143 6.051 1.00 27.38 183 ASP A N 1
ATOM 1375 C CA . ASP A 1 183 ? 0.149 44.534 4.777 1.00 26.00 183 ASP A CA 1
ATOM 1376 C C . ASP A 1 183 ? 0.696 43.076 4.681 1.00 22.82 183 ASP A C 1
ATOM 1377 O O . ASP A 1 183 ? 0.115 42.215 4.017 1.00 23.1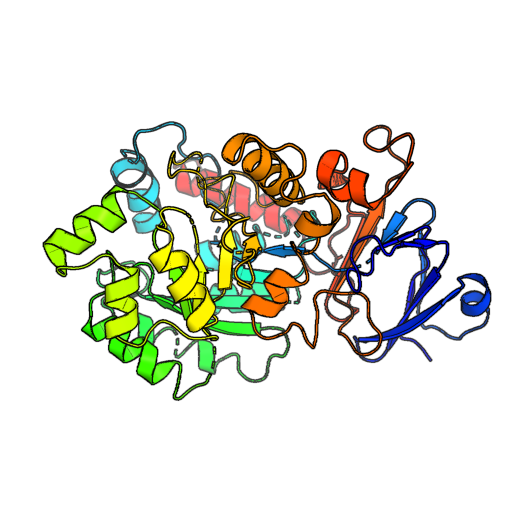7 183 ASP A O 1
ATOM 1382 N N . LEU A 1 184 ? 1.809 42.817 5.331 1.00 18.58 184 LEU A N 1
ATOM 1383 C CA . LEU A 1 184 ? 2.467 41.476 5.206 1.00 19.70 184 LEU A CA 1
ATOM 1384 C C . LEU A 1 184 ? 2.191 40.568 6.398 1.00 17.99 184 LEU A C 1
ATOM 1385 O O . LEU A 1 184 ? 2.856 39.554 6.568 1.00 19.92 184 LEU A O 1
ATOM 1390 N N . LEU A 1 185 ? 1.333 41.007 7.307 1.00 16.30 185 LEU A N 1
ATOM 1391 C CA . LEU A 1 185 ? 1.031 40.193 8.469 1.00 17.50 185 LEU A CA 1
ATOM 1392 C C . LEU A 1 185 ? -0.462 39.960 8.558 1.00 20.76 185 LEU A C 1
ATOM 1393 O O . LEU A 1 185 ? -1.256 40.932 8.554 1.00 20.00 185 LEU A O 1
ATOM 1398 N N . THR A 1 186 ? -0.853 38.689 8.585 1.00 16.15 186 THR A N 1
ATOM 1399 C CA . THR A 1 186 ? -2.286 38.317 8.653 1.00 17.82 186 THR A CA 1
ATOM 1400 C C . THR A 1 186 ? -2.477 37.262 9.746 1.00 16.59 186 THR A C 1
ATOM 1401 O O . THR A 1 186 ? -1.739 36.257 9.789 1.00 17.84 186 THR A O 1
ATOM 1405 N N . PHE A 1 187 ? -3.380 37.535 10.678 1.00 15.83 187 PHE A N 1
ATOM 1406 C CA . PHE A 1 187 ? -3.717 36.552 11.712 1.00 14.64 187 PHE A CA 1
ATOM 1407 C C . PHE A 1 187 ? -4.847 35.641 11.210 1.00 14.80 187 PHE A C 1
ATOM 1408 O O . PHE A 1 187 ? -5.816 36.112 10.592 1.00 15.30 187 PHE A O 1
ATOM 1416 N N . THR A 1 188 ? -4.773 34.372 11.596 1.00 13.33 188 THR A N 1
ATOM 1417 C CA . THR A 1 188 ? -5.798 33.362 11.287 1.00 14.65 188 THR A CA 1
ATOM 1418 C C . THR A 1 188 ? -6.232 32.705 12.584 1.00 13.82 188 THR A C 1
ATOM 1419 O O . THR A 1 188 ? -5.564 32.823 13.629 1.00 14.65 188 THR A O 1
ATOM 1423 N N . LEU A 1 189 ? -7.371 32.024 12.546 1.00 13.44 189 LEU A N 1
ATOM 1424 C CA . LEU A 1 189 ? -7.764 31.196 13.685 1.00 14.26 189 LEU A CA 1
ATOM 1425 C C . LEU A 1 189 ? -7.286 29.774 13.435 1.00 12.97 189 LEU A C 1
ATOM 1426 O O . LEU A 1 189 ? -7.524 29.209 12.360 1.00 13.86 189 LEU A O 1
ATOM 1431 N N . ALA A 1 190 ? -6.691 29.161 14.451 1.00 13.51 190 ALA A N 1
ATOM 1432 C CA . ALA A 1 190 ? -6.055 27.856 14.266 1.00 14.05 190 ALA A CA 1
ATOM 1433 C C . ALA A 1 190 ? -6.479 26.840 15.319 1.00 13.62 190 ALA A C 1
ATOM 1434 O O . ALA A 1 190 ? -5.652 26.360 16.115 1.00 16.14 190 ALA A O 1
ATOM 1436 N N . PRO A 1 191 ? -7.731 26.413 15.254 1.00 15.44 191 PRO A N 1
ATOM 1437 C CA . PRO A 1 191 ? -8.093 25.270 16.080 1.00 13.82 191 PRO A CA 1
ATOM 1438 C C . PRO A 1 191 ? -7.153 24.120 15.705 1.00 14.90 191 PRO A C 1
ATOM 1439 O O . PRO A 1 191 ? -6.968 23.832 14.531 1.00 15.35 191 PRO A O 1
ATOM 1443 N N . HIS A 1 192 ? -6.522 23.486 16.712 1.00 14.54 192 HIS A N 1
ATOM 1444 C CA . HIS A 1 192 ? -5.441 22.578 16.454 1.00 14.17 192 HIS A CA 1
ATOM 1445 C C . HIS A 1 192 ? -5.809 21.361 15.610 1.00 15.06 192 HIS A C 1
ATOM 1446 O O . HIS A 1 192 ? -5.153 21.070 14.600 1.00 15.85 192 HIS A O 1
ATOM 1453 N N . ALA A 1 193 ? -6.868 20.642 16.009 1.00 14.15 193 ALA A N 1
ATOM 1454 C CA . ALA A 1 193 ? -7.263 19.409 15.314 1.00 15.92 193 ALA A CA 1
ATOM 1455 C C . ALA A 1 193 ? -8.611 18.946 15.854 1.00 17.61 193 ALA A C 1
ATOM 1456 O O . ALA A 1 193 ? -9.040 19.351 16.941 1.00 16.72 193 ALA A O 1
ATOM 1458 N N . PRO A 1 194 ? -9.282 18.074 15.107 1.00 18.15 194 PRO A N 1
ATOM 1459 C CA . PRO A 1 194 ? -10.578 17.617 15.587 1.00 18.15 194 PRO A CA 1
ATOM 1460 C C . PRO A 1 194 ? -10.498 16.942 16.988 1.00 18.46 194 PRO A C 1
ATOM 1461 O O . PRO A 1 194 ? -11.446 17.039 17.780 1.00 20.49 194 PRO A O 1
ATOM 1465 N N . TYR A 1 195 ? -9.382 16.281 17.281 1.00 17.59 195 TYR A N 1
ATOM 1466 C CA . TYR A 1 195 ? -9.267 15.498 18.537 1.00 18.59 195 TYR A CA 1
ATOM 1467 C C . TYR A 1 195 ? -8.840 16.331 19.742 1.00 20.07 195 TYR A C 1
ATOM 1468 O O . TYR A 1 195 ? -8.699 15.791 20.866 1.00 22.06 195 TYR A O 1
ATOM 1477 N N . THR A 1 196 ? -8.627 17.634 19.536 1.00 17.71 196 THR A N 1
ATOM 1478 C CA . THR A 1 196 ? -8.227 18.537 20.658 1.00 18.11 196 THR A CA 1
ATOM 1479 C C . THR A 1 196 ? -9.167 19.719 20.766 1.00 17.10 196 THR A C 1
ATOM 1480 O O . THR A 1 196 ? -8.905 20.666 21.501 1.00 20.61 196 THR A O 1
ATOM 1484 N N . VAL A 1 197 ? -10.214 19.719 19.949 1.00 17.80 197 VAL A N 1
ATOM 1485 C CA . VAL A 1 197 ? -11.113 20.848 19.899 1.00 16.04 197 VAL A CA 1
ATOM 1486 C C . VAL A 1 197 ? -12.567 20.339 19.985 1.00 17.30 197 VAL A C 1
ATOM 1487 O O . VAL A 1 197 ? -12.990 19.498 19.193 1.00 17.68 197 VAL A O 1
ATOM 1491 N N . SER A 1 198 ? -13.357 20.931 20.882 1.00 17.60 198 SER A N 1
ATOM 1492 C CA . SER A 1 198 ? -14.747 20.496 21.071 1.00 20.17 198 SER A CA 1
ATOM 1493 C C . SER A 1 198 ? -15.716 21.101 20.042 1.00 18.99 198 SER A C 1
ATOM 1494 O O . SER A 1 198 ? -15.433 22.120 19.420 1.00 16.60 198 SER A O 1
ATOM 1497 N N . ASP A 1 199 ? -16.890 20.499 19.901 1.00 21.55 199 ASP A N 1
ATOM 1498 C CA . ASP A 1 199 ? -17.896 21.066 19.007 1.00 21.74 199 ASP A CA 1
ATOM 1499 C C . ASP A 1 199 ? -18.149 22.512 19.300 1.00 23.71 199 ASP A C 1
ATOM 1500 O O . ASP A 1 199 ? -18.316 23.322 18.394 1.00 23.44 199 ASP A O 1
ATOM 1505 N N . ASP A 1 200 ? -18.265 22.855 20.581 1.00 23.52 200 ASP A N 1
ATOM 1506 C CA . ASP A 1 200 ? -18.616 24.211 20.896 1.00 24.30 200 ASP A CA 1
ATOM 1507 C C . ASP A 1 200 ? -17.508 25.168 20.523 1.00 20.28 200 ASP A C 1
ATOM 1508 O O . ASP A 1 200 ? -17.781 26.257 20.056 1.00 19.69 200 ASP A O 1
ATOM 1513 N N . THR A 1 201 ? -16.267 24.739 20.694 1.00 19.44 201 THR A N 1
ATOM 1514 C CA . THR A 1 201 ? -15.129 25.588 20.308 1.00 18.62 201 THR A CA 1
ATOM 1515 C C . THR A 1 201 ? -15.104 25.764 18.762 1.00 18.51 201 THR A C 1
ATOM 1516 O O . THR A 1 201 ? -14.909 26.874 18.259 1.00 20.05 201 THR A O 1
ATOM 1520 N N . PHE A 1 202 ? -15.332 24.688 18.027 1.00 17.25 202 PHE A N 1
ATOM 1521 C CA . PHE A 1 202 ? -15.428 24.808 16.537 1.00 18.00 202 PHE A CA 1
ATOM 1522 C C . PHE A 1 202 ? -16.522 25.809 16.128 1.00 18.76 202 PHE A C 1
ATOM 1523 O O . PHE A 1 202 ? -16.330 26.658 15.221 1.00 17.23 202 PHE A O 1
ATOM 1531 N N . ARG A 1 203 ? -17.665 25.772 16.830 1.00 19.67 203 ARG A N 1
ATOM 1532 C CA . ARG A 1 203 ? -18.735 26.728 16.529 1.00 19.23 203 ARG A CA 1
ATOM 1533 C C . ARG A 1 203 ? -18.298 28.160 16.788 1.00 21.56 203 ARG A C 1
ATOM 1534 O O . ARG A 1 203 ? -18.659 29.064 16.059 1.00 20.48 203 ARG A O 1
ATOM 1542 N N . LYS A 1 204 ? -17.562 28.382 17.867 1.00 18.87 204 LYS A N 1
ATOM 1543 C CA . LYS A 1 204 ? -17.116 29.719 18.181 1.00 17.24 204 LYS A CA 1
ATOM 1544 C C . LYS A 1 204 ? -16.115 30.186 17.112 1.00 17.18 204 LYS A C 1
ATOM 1545 O O . LYS A 1 204 ? -16.110 31.342 16.718 1.00 15.39 204 LYS A O 1
ATOM 1551 N N . VAL A 1 205 ? -15.280 29.257 16.654 1.00 17.73 205 VAL A N 1
ATOM 1552 C CA . VAL A 1 205 ? -14.319 29.582 15.592 1.00 17.80 205 VAL A CA 1
ATOM 1553 C C . VAL A 1 205 ? -15.035 29.939 14.293 1.00 18.52 205 VAL A C 1
ATOM 1554 O O . VAL A 1 205 ? -14.674 30.886 13.658 1.00 18.64 205 VAL A O 1
ATOM 1558 N N . VAL A 1 206 ? -16.054 29.164 13.919 1.00 18.30 206 VAL A N 1
ATOM 1559 C CA . VAL A 1 206 ? -16.816 29.452 12.724 1.00 19.05 206 VAL A CA 1
ATOM 1560 C C . VAL A 1 206 ? -17.430 30.854 12.802 1.00 17.95 206 VAL A C 1
ATOM 1561 O O . VAL A 1 206 ? -17.344 31.655 11.847 1.00 18.68 206 VAL A O 1
ATOM 1565 N N . THR A 1 207 ? -18.013 31.174 13.952 1.00 17.87 207 THR A N 1
ATOM 1566 C CA . THR A 1 207 ? -18.694 32.467 14.111 1.00 20.60 207 THR A CA 1
ATOM 1567 C C . THR A 1 207 ? -17.704 33.609 14.055 1.00 18.28 207 THR A C 1
ATOM 1568 O O . THR A 1 207 ? -17.938 34.631 13.396 1.00 16.79 207 THR A O 1
ATOM 1572 N N . LEU A 1 208 ? -16.601 33.434 14.766 1.00 17.49 208 LEU A N 1
ATOM 1573 C CA . LEU A 1 208 ? -15.605 34.485 14.849 1.00 17.38 208 LEU A CA 1
ATOM 1574 C C . LEU A 1 208 ? -14.915 34.742 13.524 1.00 17.56 208 LEU A C 1
ATOM 1575 O O . LEU A 1 208 ? -14.647 35.911 13.170 1.00 18.67 208 LEU A O 1
ATOM 1580 N N . ALA A 1 209 ? -14.582 33.661 12.809 1.00 17.36 209 ALA A N 1
ATOM 1581 C CA . ALA A 1 209 ? -13.857 33.797 11.531 1.00 18.22 209 ALA A CA 1
ATOM 1582 C C . ALA A 1 209 ? -14.764 34.505 10.529 1.00 19.58 209 ALA A C 1
ATOM 1583 O O . ALA A 1 209 ? -14.303 35.289 9.715 1.00 21.05 209 ALA A O 1
ATOM 1585 N N A GLU A 1 210 ? -16.057 34.222 10.605 0.50 20.68 210 GLU A N 1
ATOM 1586 N N B GLU A 1 210 ? -16.056 34.219 10.600 0.50 20.57 210 GLU A N 1
ATOM 1587 C CA A GLU A 1 210 ? -17.041 34.885 9.748 0.50 20.29 210 GLU A CA 1
ATOM 1588 C CA B GLU A 1 210 ? -17.031 34.896 9.751 0.50 20.08 210 GLU A CA 1
ATOM 1589 C C A GLU A 1 210 ? -17.172 36.391 10.076 0.50 22.98 210 GLU A C 1
ATOM 1590 C C B GLU A 1 210 ? -17.088 36.400 10.089 0.50 22.64 210 GLU A C 1
ATOM 1591 O O A GLU A 1 210 ? -17.107 37.227 9.175 0.50 23.11 210 GLU A O 1
ATOM 1592 O O B GLU A 1 210 ? -16.877 37.243 9.217 0.50 22.47 210 GLU A O 1
ATOM 1603 N N . GLN A 1 211 ? -17.323 36.718 11.361 1.00 22.70 211 GLN A N 1
ATOM 1604 C CA . GLN A 1 211 ? -17.417 38.122 11.827 1.00 25.55 211 GLN A CA 1
ATOM 1605 C C . GLN A 1 211 ? -16.203 38.952 11.435 1.00 28.04 211 GLN A C 1
ATOM 1606 O O . GLN A 1 211 ? -16.329 40.111 11.063 1.00 25.61 211 GLN A O 1
ATOM 1612 N N . GLU A 1 212 ? -15.020 38.361 11.562 1.00 22.98 212 GLU A N 1
ATOM 1613 C CA . GLU A 1 212 ? -13.768 39.101 11.353 1.00 22.99 212 GLU A CA 1
ATOM 1614 C C . GLU A 1 212 ? -13.116 38.832 10.020 1.00 22.43 212 GLU A C 1
ATOM 1615 O O . GLU A 1 212 ? -12.067 39.394 9.741 1.00 23.99 212 GLU A O 1
ATOM 1621 N N . ASP A 1 213 ? -13.745 37.977 9.208 1.00 20.08 213 ASP A N 1
ATOM 1622 C CA . ASP A 1 213 ? -13.251 37.555 7.901 1.00 21.51 213 ASP A CA 1
ATOM 1623 C C . ASP A 1 213 ? -11.816 36.988 7.983 1.00 19.63 213 ASP A C 1
ATOM 1624 O O . ASP A 1 213 ? -10.866 37.562 7.421 1.00 20.13 213 ASP A O 1
ATOM 1637 N N . LEU A 1 215 ? -9.113 33.495 7.932 1.00 14.06 215 LEU A N 1
ATOM 1638 C CA . LEU A 1 215 ? -8.877 32.122 7.525 1.00 14.71 215 LEU A CA 1
ATOM 1639 C C . LEU A 1 215 ? -8.946 31.201 8.746 1.00 14.15 215 LEU A C 1
ATOM 1640 O O . LEU A 1 215 ? -8.726 31.649 9.880 1.00 15.36 215 LEU A O 1
ATOM 1645 N N . ILE A 1 216 ? -9.253 29.919 8.502 1.00 13.74 216 ILE A N 1
ATOM 1646 C CA . ILE A 1 216 ? -9.146 28.888 9.526 1.00 12.84 216 ILE A CA 1
ATOM 1647 C C . ILE A 1 216 ? -8.087 27.892 9.072 1.00 13.74 216 ILE A C 1
ATOM 1648 O O . ILE A 1 216 ? -8.100 27.403 7.932 1.00 14.52 216 ILE A O 1
ATOM 1653 N N . HIS A 1 217 ? -7.222 27.520 9.995 1.00 12.94 217 HIS A N 1
ATOM 1654 C CA . HIS A 1 217 ? -6.074 26.696 9.691 1.00 12.41 217 HIS A CA 1
ATOM 1655 C C . HIS A 1 217 ? -6.102 25.574 10.707 1.00 14.23 217 HIS A C 1
ATOM 1656 O O . HIS A 1 217 ? -6.008 25.836 11.917 1.00 14.86 217 HIS A O 1
ATOM 1663 N N . CYS A 1 218 ? -6.261 24.340 10.248 1.00 13.42 218 CYS A N 1
ATOM 1664 C CA . CYS A 1 218 ? -6.557 23.202 11.177 1.00 14.58 218 CYS A CA 1
ATOM 1665 C C . CYS A 1 218 ? -5.930 21.914 10.666 1.00 15.35 218 CYS A C 1
ATOM 1666 O O . CYS A 1 218 ? -5.940 21.665 9.465 1.00 12.94 218 CYS A O 1
ATOM 1669 N N . HIS A 1 219 ? -5.352 21.090 11.556 1.00 13.65 219 HIS A N 1
ATOM 1670 C CA . HIS A 1 219 ? -4.859 19.761 11.137 1.00 13.37 219 HIS A CA 1
ATOM 1671 C C . HIS A 1 219 ? -6.048 18.830 10.981 1.00 15.01 219 HIS A C 1
ATOM 1672 O O . HIS A 1 219 ? -6.751 18.568 11.963 1.00 14.97 219 HIS A O 1
ATOM 1679 N N . ILE A 1 220 ? -6.252 18.276 9.792 1.00 13.70 220 ILE A N 1
ATOM 1680 C CA . ILE A 1 220 ? -7.428 17.396 9.564 1.00 13.79 220 ILE A CA 1
ATOM 1681 C C . ILE A 1 220 ? -7.079 16.075 8.854 1.00 16.05 220 ILE A C 1
ATOM 1682 O O . ILE A 1 220 ? -6.360 16.057 7.834 1.00 15.77 220 ILE A O 1
ATOM 1687 N N . HIS A 1 221 ? -7.563 14.953 9.415 1.00 15.21 221 HIS A N 1
ATOM 1688 C CA . HIS A 1 221 ? -7.342 13.642 8.834 1.00 16.03 221 HIS A CA 1
ATOM 1689 C C . HIS A 1 221 ? -5.873 13.304 8.648 1.00 15.69 221 HIS A C 1
ATOM 1690 O O . HIS A 1 221 ? -5.487 12.697 7.639 1.00 15.11 221 HIS A O 1
ATOM 1697 N N . GLU A 1 222 ? -5.050 13.612 9.649 1.00 15.74 222 GLU A N 1
ATOM 1698 C CA . GLU A 1 222 ? -3.623 13.240 9.572 1.00 18.24 222 GLU A CA 1
ATOM 1699 C C . GLU A 1 222 ? -3.380 11.717 9.758 1.00 18.57 222 GLU A C 1
ATOM 1700 O O . GLU A 1 222 ? -2.527 11.125 9.081 1.00 19.14 222 GLU A O 1
ATOM 1706 N N . THR A 1 223 ? -4.115 11.089 10.689 1.00 17.44 223 THR A N 1
ATOM 1707 C CA . THR A 1 223 ? -3.830 9.685 11.060 1.00 18.75 223 THR A CA 1
ATOM 1708 C C . THR A 1 223 ? -5.078 8.804 11.004 1.00 18.30 223 THR A C 1
ATOM 1709 O O . THR A 1 223 ? -6.192 9.289 11.166 1.00 19.81 223 THR A O 1
ATOM 1713 N N . ALA A 1 224 ? -4.870 7.515 10.783 1.00 19.20 224 ALA A N 1
ATOM 1714 C CA . ALA A 1 224 ? -5.967 6.532 10.866 1.00 22.00 224 ALA A CA 1
ATOM 1715 C C . ALA A 1 224 ? -6.606 6.515 12.266 1.00 22.93 224 ALA A C 1
ATOM 1716 O O . ALA A 1 224 ? -7.839 6.453 12.385 1.00 22.96 224 ALA A O 1
ATOM 1718 N N . ASP A 1 225 ? -5.790 6.601 13.324 1.00 24.88 225 ASP A N 1
ATOM 1719 C CA . ASP A 1 225 ? -6.334 6.697 14.692 1.00 26.93 225 ASP A CA 1
ATOM 1720 C C . ASP A 1 225 ? -7.293 7.895 14.871 1.00 26.34 225 ASP A C 1
ATOM 1721 O O . ASP A 1 225 ? -8.345 7.768 15.518 1.00 22.82 225 ASP A O 1
ATOM 1726 N N . GLU A 1 226 ? -6.902 9.066 14.362 1.00 22.15 226 GLU A N 1
ATOM 1727 C CA . GLU A 1 226 ? -7.746 10.250 14.461 1.00 22.33 226 GLU A CA 1
ATOM 1728 C C . GLU A 1 226 ? -9.089 9.971 13.801 1.00 21.26 226 GLU A C 1
ATOM 1729 O O . GLU A 1 226 ? -10.174 10.290 14.367 1.00 21.42 226 GLU A O 1
ATOM 1735 N N . VAL A 1 227 ? -9.035 9.418 12.596 1.00 20.44 227 VAL A N 1
ATOM 1736 C CA . VAL A 1 227 ? -10.245 9.276 11.842 1.00 21.81 227 VAL A CA 1
ATOM 1737 C C . VAL A 1 227 ? -11.179 8.211 12.489 1.00 24.08 227 VAL A C 1
ATOM 1738 O O . VAL A 1 227 ? -12.392 8.435 12.584 1.00 25.89 227 VAL A O 1
ATOM 1742 N N . ASN A 1 228 ? -10.590 7.123 12.988 1.00 24.03 228 ASN A N 1
ATOM 1743 C CA . ASN A 1 228 ? -11.345 6.000 13.614 1.00 29.22 228 ASN A CA 1
ATOM 1744 C C . ASN A 1 228 ? -11.867 6.386 15.003 1.00 30.00 228 ASN A C 1
ATOM 1745 O O . ASN A 1 228 ? -13.024 6.117 15.338 1.00 29.62 228 ASN A O 1
ATOM 1750 N N . ASN A 1 229 ? -11.061 7.118 15.769 1.00 30.36 229 ASN A N 1
ATOM 1751 C CA . ASN A 1 229 ? -11.498 7.586 17.090 1.00 30.07 229 ASN A CA 1
ATOM 1752 C C . ASN A 1 229 ? -12.606 8.602 17.023 1.00 28.67 229 ASN A C 1
ATOM 1753 O O . ASN A 1 229 ? -13.422 8.686 17.932 1.00 29.01 229 ASN A O 1
ATOM 1758 N N . SER A 1 230 ? -12.628 9.407 15.953 1.00 22.39 230 SER A N 1
ATOM 1759 C CA . SER A 1 230 ? -13.668 10.362 15.755 1.00 20.63 230 SER A CA 1
ATOM 1760 C C . SER A 1 230 ? -15.061 9.693 15.724 1.00 20.33 230 SER A C 1
ATOM 1761 O O . SER A 1 230 ? -16.040 10.265 16.217 1.00 24.25 230 SER A O 1
ATOM 1764 N N . VAL A 1 231 ? -15.139 8.566 15.058 1.00 19.36 231 VAL A N 1
ATOM 1765 C CA . VAL A 1 231 ? -16.413 7.867 14.878 1.00 25.23 231 VAL A CA 1
ATOM 1766 C C . VAL A 1 231 ? -16.946 7.426 16.252 1.00 26.01 231 VAL A C 1
ATOM 1767 O O . VAL A 1 231 ? -18.101 7.696 16.605 1.00 25.79 231 VAL A O 1
ATOM 1771 N N . LYS A 1 232 ? -16.052 6.899 17.072 1.00 29.59 232 LYS A N 1
ATOM 1772 C CA . LYS A 1 232 ? -16.439 6.455 18.421 1.00 29.99 232 LYS A CA 1
ATOM 1773 C C . LYS A 1 232 ? -16.800 7.641 19.329 1.00 29.85 232 LYS A C 1
ATOM 1774 O O . LYS A 1 232 ? -17.743 7.586 20.120 1.00 28.65 232 LYS A O 1
ATOM 1780 N N . GLU A 1 233 ? -16.137 8.763 19.156 1.00 26.29 233 GLU A N 1
ATOM 1781 C CA . GLU A 1 233 ? -16.433 9.879 20.031 1.00 29.45 233 GLU A CA 1
ATOM 1782 C C . GLU A 1 233 ? -17.498 10.826 19.525 1.00 28.95 233 GLU A C 1
ATOM 1783 O O . GLU A 1 233 ? -18.156 11.508 20.322 1.00 30.67 233 GLU A O 1
ATOM 1789 N N . HIS A 1 234 ? -17.599 10.973 18.206 1.00 24.45 234 HIS A N 1
ATOM 1790 C CA . HIS A 1 234 ? -18.525 11.928 17.643 1.00 20.74 234 HIS A CA 1
ATOM 1791 C C . HIS A 1 234 ? -19.504 11.302 16.703 1.00 21.01 234 HIS A C 1
ATOM 1792 O O . HIS A 1 234 ? -20.373 11.984 16.195 1.00 22.89 234 HIS A O 1
ATOM 1799 N N . GLY A 1 235 ? -19.330 10.015 16.433 1.00 20.31 235 GLY A N 1
ATOM 1800 C CA . GLY A 1 235 ? -20.288 9.238 15.635 1.00 22.19 235 GLY A CA 1
ATOM 1801 C C . GLY A 1 235 ? -20.080 9.334 14.143 1.00 22.78 235 GLY A C 1
ATOM 1802 O O . GLY A 1 235 ? -20.836 8.758 13.371 1.00 21.21 235 GLY A O 1
ATOM 1803 N N . GLN A 1 236 ? -19.069 10.095 13.717 1.00 19.39 236 GLN A N 1
ATOM 1804 C CA . GLN A 1 236 ? -18.791 10.204 12.294 1.00 21.24 236 GLN A CA 1
ATOM 1805 C C . GLN A 1 236 ? -17.316 10.619 12.112 1.00 19.25 236 GLN A C 1
ATOM 1806 O O . GLN A 1 236 ? -16.678 11.031 13.065 1.00 17.43 236 GLN A O 1
ATOM 1812 N N . ARG A 1 237 ? -16.773 10.403 10.915 1.00 19.45 237 ARG A N 1
ATOM 1813 C CA . ARG A 1 237 ? -15.387 10.795 10.638 1.00 19.30 237 ARG A CA 1
ATOM 1814 C C . ARG A 1 237 ? -15.228 12.301 10.762 1.00 17.43 237 ARG A C 1
ATOM 1815 O O . ARG A 1 237 ? -16.211 13.050 10.658 1.00 16.65 237 ARG A O 1
ATOM 1823 N N . PRO A 1 238 ? -13.973 12.774 10.970 1.00 16.74 238 PRO A N 1
ATOM 1824 C CA . PRO A 1 238 ? -13.824 14.196 11.283 1.00 17.62 238 PRO A CA 1
ATOM 1825 C C . PRO A 1 238 ? -14.352 15.132 10.198 1.00 15.66 238 PRO A C 1
ATOM 1826 O O . PRO A 1 238 ? -15.052 16.114 10.511 1.00 17.45 238 PRO A O 1
ATOM 1830 N N . LEU A 1 239 ? -14.071 14.863 8.926 1.00 16.33 239 LEU A N 1
ATOM 1831 C CA . LEU A 1 239 ? -14.585 15.808 7.897 1.00 15.84 239 LEU A CA 1
ATOM 1832 C C . LEU A 1 239 ? -16.112 15.956 7.934 1.00 17.50 239 LEU A C 1
ATOM 1833 O O . LEU A 1 239 ? -16.623 17.065 7.799 1.00 17.87 239 LEU A O 1
ATOM 1838 N N . ALA A 1 240 ? -16.818 14.853 8.180 1.00 15.68 240 ALA A N 1
ATOM 1839 C CA . ALA A 1 240 ? -18.284 14.895 8.227 1.00 17.13 240 ALA A CA 1
ATOM 1840 C C . ALA A 1 240 ? -18.727 15.689 9.462 1.00 16.36 240 ALA A C 1
ATOM 1841 O O . ALA A 1 240 ? -19.718 16.419 9.428 1.00 15.90 240 ALA A O 1
ATOM 1843 N N . ARG A 1 241 ? -18.015 15.502 10.567 1.00 16.20 241 ARG A N 1
ATOM 1844 C CA . ARG A 1 241 ? -18.297 16.280 11.765 1.00 15.05 241 ARG A CA 1
ATOM 1845 C C . ARG A 1 241 ? -18.060 17.753 11.498 1.00 16.01 241 ARG A C 1
ATOM 1846 O O . ARG A 1 241 ? -18.877 18.613 11.859 1.00 16.10 241 ARG A O 1
ATOM 1854 N N . LEU A 1 242 ? -16.942 18.078 10.840 1.00 15.39 242 LEU A N 1
ATOM 1855 C CA . LEU A 1 242 ? -16.646 19.465 10.626 1.00 17.10 242 LEU A CA 1
ATOM 1856 C C . LEU A 1 242 ? -17.638 20.067 9.646 1.00 16.76 242 LEU A C 1
ATOM 1857 O O . LEU A 1 242 ? -17.977 21.242 9.749 1.00 18.27 242 LEU A O 1
ATOM 1862 N N . GLN A 1 243 ? -18.089 19.276 8.673 1.00 16.44 243 GLN A N 1
ATOM 1863 C CA . GLN A 1 243 ? -19.140 19.763 7.783 1.00 18.25 243 GLN A CA 1
ATOM 1864 C C . GLN A 1 243 ? -20.409 20.109 8.573 1.00 21.39 243 GLN A C 1
ATOM 1865 O O . GLN A 1 243 ? -21.019 21.151 8.350 1.00 21.41 243 GLN A O 1
ATOM 1871 N N . ARG A 1 244 ? -20.841 19.196 9.438 1.00 20.93 244 ARG A N 1
ATOM 1872 C CA . ARG A 1 244 ? -22.013 19.446 10.296 1.00 21.72 244 ARG A CA 1
ATOM 1873 C C . ARG A 1 244 ? -21.846 20.740 11.120 1.00 21.72 244 ARG A C 1
ATOM 1874 O O . ARG A 1 244 ? -22.812 21.513 11.303 1.00 23.51 244 ARG A O 1
ATOM 1882 N N . LEU A 1 245 ? -20.619 20.998 11.587 1.00 21.36 245 LEU A N 1
ATOM 1883 C CA . LEU A 1 245 ? -20.332 22.184 12.444 1.00 21.90 245 LEU A CA 1
ATOM 1884 C C . LEU A 1 245 ? -20.129 23.491 11.647 1.00 22.78 245 LEU A C 1
ATOM 1885 O O . LEU A 1 245 ? -20.067 24.571 12.219 1.00 25.04 245 LEU A O 1
ATOM 1890 N N . GLY A 1 246 ? -20.018 23.377 10.329 1.00 21.90 246 GLY A N 1
ATOM 1891 C CA . GLY A 1 246 ? -19.934 24.578 9.475 1.00 21.26 246 GLY A CA 1
ATOM 1892 C C . GLY A 1 246 ? -18.502 24.990 9.155 1.00 19.35 246 GLY A C 1
ATOM 1893 O O . GLY A 1 246 ? -18.283 26.070 8.625 1.00 20.73 246 GLY A O 1
ATOM 1894 N N . LEU A 1 247 ? -17.536 24.121 9.463 1.00 19.26 247 LEU A N 1
ATOM 1895 C CA . LEU A 1 247 ? -16.119 24.460 9.309 1.00 22.15 247 LEU A CA 1
ATOM 1896 C C . LEU A 1 247 ? -15.591 24.371 7.867 1.00 20.56 247 LEU A C 1
ATOM 1897 O O . LEU A 1 247 ? -14.575 25.016 7.533 1.00 21.03 247 LEU A O 1
ATOM 1902 N N . LEU A 1 248 ? -16.270 23.624 7.004 1.00 18.55 248 LEU A N 1
ATOM 1903 C CA . LEU A 1 248 ? -15.737 23.424 5.646 1.00 16.58 248 LEU A CA 1
ATOM 1904 C C . LEU A 1 248 ? -16.221 24.503 4.670 1.00 18.54 248 LEU A C 1
ATOM 1905 O O . LEU A 1 248 ? -17.406 24.565 4.312 1.00 19.58 248 LEU A O 1
ATOM 1910 N N . SER A 1 249 ? -15.291 25.330 4.220 1.00 16.84 249 SER A N 1
ATOM 1911 C CA . SER A 1 249 ? -15.609 26.414 3.314 1.00 16.33 249 SER A CA 1
ATOM 1912 C C . SER A 1 249 ? -14.288 26.913 2.741 1.00 18.04 249 SER A C 1
ATOM 1913 O O . SER A 1 249 ? -13.200 26.381 3.086 1.00 14.90 249 SER A O 1
ATOM 1916 N N . PRO A 1 250 ? -14.360 27.895 1.850 1.00 16.60 250 PRO A N 1
ATOM 1917 C CA . PRO A 1 250 ? -13.146 28.324 1.176 1.00 18.99 250 PRO A CA 1
ATOM 1918 C C . PRO A 1 250 ? -12.147 28.979 2.107 1.00 17.56 250 PRO A C 1
ATOM 1919 O O . PRO A 1 250 ? -11.022 29.215 1.698 1.00 19.47 250 PRO A O 1
ATOM 1923 N N . ARG A 1 251 ? -12.571 29.402 3.294 1.00 15.64 251 ARG A N 1
ATOM 1924 C CA . ARG A 1 251 ? -11.571 30.015 4.223 1.00 13.49 251 ARG A CA 1
ATOM 1925 C C . ARG A 1 251 ? -10.752 28.977 4.984 1.00 13.58 251 ARG A C 1
ATOM 1926 O O . ARG A 1 251 ? -9.930 29.351 5.811 1.00 13.53 251 ARG A O 1
ATOM 1934 N N . LEU A 1 252 ? -11.042 27.699 4.806 1.00 13.92 252 LEU A N 1
ATOM 1935 C CA . LEU A 1 252 ? -10.337 26.663 5.567 1.00 14.72 252 LEU A CA 1
ATOM 1936 C C . LEU A 1 252 ? -9.085 26.149 4.810 1.00 14.11 252 LEU A C 1
ATOM 1937 O O . LEU A 1 252 ? -9.186 25.702 3.694 1.00 13.92 252 LEU A O 1
ATOM 1942 N N . VAL A 1 253 ? -7.938 26.176 5.489 1.00 13.69 253 VAL A N 1
ATOM 1943 C CA . VAL A 1 253 ? -6.702 25.534 5.026 1.00 14.49 253 VAL A CA 1
ATOM 1944 C C . VAL A 1 253 ? -6.552 24.286 5.888 1.00 13.44 253 VAL A C 1
ATOM 1945 O O . VAL A 1 253 ? -6.373 24.390 7.110 1.00 13.19 253 VAL A O 1
ATOM 1949 N N . ALA A 1 254 ? -6.760 23.114 5.269 1.00 13.98 254 ALA A N 1
ATOM 1950 C CA . ALA A 1 254 ? -6.789 21.867 6.013 1.00 12.97 254 ALA A CA 1
ATOM 1951 C C . ALA A 1 254 ? -5.434 21.200 5.906 1.00 13.88 254 ALA A C 1
ATOM 1952 O O . ALA A 1 254 ? -5.094 20.673 4.864 1.00 15.34 254 ALA A O 1
ATOM 1954 N N . ALA A 1 255 ? -4.656 21.218 6.993 1.00 13.48 255 ALA A N 1
ATOM 1955 C CA . ALA A 1 255 ? -3.350 20.583 6.948 1.00 13.24 255 ALA A CA 1
ATOM 1956 C C . ALA A 1 255 ? -3.386 19.062 7.022 1.00 13.90 255 ALA A C 1
ATOM 1957 O O . ALA A 1 255 ? -4.218 18.464 7.711 1.00 14.30 255 ALA A O 1
ATOM 1959 N N . HIS A 1 256 ? -2.445 18.449 6.318 1.00 13.77 256 HIS A N 1
ATOM 1960 C CA . HIS A 1 256 ? -2.275 16.977 6.227 1.00 14.76 256 HIS A CA 1
ATOM 1961 C C . HIS A 1 256 ? -3.244 16.304 5.273 1.00 13.85 256 HIS A C 1
ATOM 1962 O O . HIS A 1 256 ? -2.850 15.933 4.175 1.00 13.27 256 HIS A O 1
ATOM 1977 N N . VAL A 1 258 ? -4.442 13.299 5.002 1.00 12.78 258 VAL A N 1
ATOM 1978 C CA . VAL A 1 258 ? -3.796 12.057 4.544 1.00 13.35 258 VAL A CA 1
ATOM 1979 C C . VAL A 1 258 ? -4.806 10.937 4.282 1.00 14.45 258 VAL A C 1
ATOM 1980 O O . VAL A 1 258 ? -4.731 10.246 3.267 1.00 17.23 258 VAL A O 1
ATOM 1984 N N . HIS A 1 259 ? -5.732 10.738 5.216 1.00 16.09 259 HIS A N 1
ATOM 1985 C CA . HIS A 1 259 ? -6.668 9.615 5.123 1.00 17.48 259 HIS A CA 1
ATOM 1986 C C . HIS A 1 259 ? -7.989 10.083 4.632 1.00 17.70 259 HIS A C 1
ATOM 1987 O O . HIS A 1 259 ? -8.839 10.518 5.432 1.00 18.09 259 HIS A O 1
ATOM 1994 N N . LEU A 1 260 ? -8.212 9.952 3.334 1.00 17.88 260 LEU A N 1
ATOM 1995 C CA . LEU A 1 260 ? -9.441 10.417 2.709 1.00 17.37 260 LEU A CA 1
ATOM 1996 C C . LEU A 1 260 ? -10.071 9.300 1.909 1.00 18.30 260 LEU A C 1
ATOM 1997 O O . LEU A 1 260 ? -9.370 8.582 1.180 1.00 20.64 260 LEU A O 1
ATOM 2002 N N . ASN A 1 261 ? -11.376 9.157 1.996 1.00 18.82 261 ASN A N 1
ATOM 2003 C CA . ASN A 1 261 ? -12.038 8.282 1.020 1.00 18.20 261 ASN A CA 1
ATOM 2004 C C . ASN A 1 261 ? -12.524 9.114 -0.145 1.00 19.63 261 ASN A C 1
ATOM 2005 O O . ASN A 1 261 ? -12.319 10.340 -0.159 1.00 17.78 261 ASN A O 1
ATOM 2010 N N . ASP A 1 262 ? -13.066 8.488 -1.184 1.00 20.41 262 ASP A N 1
ATOM 2011 C CA . ASP A 1 262 ? -13.423 9.286 -2.382 1.00 21.39 262 ASP A CA 1
ATOM 2012 C C . ASP A 1 262 ? -14.549 10.282 -2.116 1.00 21.66 262 ASP A C 1
ATOM 2013 O O . ASP A 1 262 ? -14.570 11.379 -2.709 1.00 21.47 262 ASP A O 1
ATOM 2018 N N . ALA A 1 263 ? -15.463 9.925 -1.212 1.00 21.23 263 ALA A N 1
ATOM 2019 C CA . ALA A 1 263 ? -16.534 10.827 -0.807 1.00 20.13 263 ALA A CA 1
ATOM 2020 C C . ALA A 1 263 ? -15.982 12.096 -0.126 1.00 18.38 263 ALA A C 1
ATOM 2021 O O . ALA A 1 263 ? -16.528 13.197 -0.288 1.00 18.57 263 ALA A O 1
ATOM 2023 N N . GLU A 1 264 ? -14.911 11.933 0.641 1.00 17.66 264 GLU A N 1
ATOM 2024 C CA . GLU A 1 264 ? -14.283 13.060 1.327 1.00 16.60 264 GLU A CA 1
ATOM 2025 C C . GLU A 1 264 ? -13.490 13.960 0.383 1.00 17.95 264 GLU A C 1
ATOM 2026 O O . GLU A 1 264 ? -13.403 15.182 0.607 1.00 16.47 264 GLU A O 1
ATOM 2032 N N . VAL A 1 265 ? -12.881 13.361 -0.645 1.00 17.69 265 VAL A N 1
ATOM 2033 C CA . VAL A 1 265 ? -12.271 14.164 -1.732 1.00 17.51 265 VAL A CA 1
ATOM 2034 C C . VAL A 1 265 ? -13.332 15.051 -2.397 1.00 18.40 265 VAL A C 1
ATOM 2035 O O . VAL A 1 265 ? -13.133 16.263 -2.531 1.00 17.72 265 VAL A O 1
ATOM 2039 N N . GLU A 1 266 ? -14.495 14.467 -2.717 1.00 19.47 266 GLU A N 1
ATOM 2040 C CA . GLU A 1 266 ? -15.580 15.243 -3.323 1.00 21.55 266 GLU A CA 1
ATOM 2041 C C . GLU A 1 266 ? -16.142 16.324 -2.367 1.00 22.59 266 GLU A C 1
ATOM 2042 O O . GLU A 1 266 ? -16.404 17.446 -2.787 1.00 21.39 266 GLU A O 1
ATOM 2048 N N . LEU A 1 267 ? -16.249 15.988 -1.078 1.00 20.58 267 LEU A N 1
ATOM 2049 C CA . LEU A 1 267 ? -16.658 16.926 -0.007 1.00 19.92 267 LEU A CA 1
ATOM 2050 C C . LEU A 1 267 ? -15.738 18.167 0.041 1.00 18.67 267 LEU A C 1
ATOM 2051 O O . LEU A 1 267 ? -16.212 19.319 0.091 1.00 18.45 267 LEU A O 1
ATOM 2056 N N . ALA A 1 268 ? -14.424 17.908 0.039 1.00 18.13 268 ALA A N 1
ATOM 2057 C CA . ALA A 1 268 ? -13.431 18.986 0.012 1.00 17.94 268 ALA A CA 1
ATOM 2058 C C . ALA A 1 268 ? -13.657 19.861 -1.230 1.00 16.87 268 ALA A C 1
ATOM 2059 O O . ALA A 1 268 ? -13.691 21.093 -1.137 1.00 17.38 268 ALA A O 1
ATOM 2061 N N . ALA A 1 269 ? -13.759 19.232 -2.383 1.00 16.94 269 ALA A N 1
ATOM 2062 C CA . ALA A 1 269 ? -13.950 20.006 -3.635 1.00 18.50 269 ALA A CA 1
ATOM 2063 C C . ALA A 1 269 ? -15.244 20.853 -3.584 1.00 18.58 269 ALA A C 1
ATOM 2064 O O . ALA A 1 269 ? -15.251 22.043 -3.965 1.00 16.84 269 ALA A O 1
ATOM 2066 N N . ARG A 1 270 ? -16.324 20.262 -3.096 1.00 18.91 270 ARG A N 1
ATOM 2067 C CA . ARG A 1 270 ? -17.594 20.980 -3.033 1.00 19.57 270 ARG A CA 1
ATOM 2068 C C . ARG A 1 270 ? -17.606 22.181 -2.088 1.00 18.43 270 ARG A C 1
ATOM 2069 O O . ARG A 1 270 ? -18.278 23.182 -2.371 1.00 17.37 270 ARG A O 1
ATOM 2077 N N . HIS A 1 271 ? -16.808 22.131 -1.022 1.00 16.57 271 HIS A N 1
ATOM 2078 C CA . HIS A 1 271 ? -16.750 23.215 -0.061 1.00 15.58 271 HIS A CA 1
ATOM 2079 C C . HIS A 1 271 ? -15.586 24.148 -0.275 1.00 13.93 271 HIS A C 1
ATOM 2080 O O . HIS A 1 271 ? -15.503 25.167 0.387 1.00 15.85 271 HIS A O 1
ATOM 2087 N N . GLY A 1 272 ? -14.773 23.870 -1.279 1.00 14.07 272 GLY A N 1
ATOM 2088 C CA . GLY A 1 272 ? -13.713 24.791 -1.685 1.00 15.25 272 GLY A CA 1
ATOM 2089 C C . GLY A 1 272 ? -12.593 24.969 -0.685 1.00 15.41 272 GLY A C 1
ATOM 2090 O O . GLY A 1 272 ? -11.894 25.991 -0.693 1.00 15.85 272 GLY A O 1
ATOM 2091 N N . LEU A 1 273 ? -12.437 24.024 0.233 1.00 16.52 273 LEU A N 1
ATOM 2092 C CA . LEU A 1 273 ? -11.301 24.140 1.152 1.00 15.84 273 LEU A CA 1
ATOM 2093 C C . LEU A 1 273 ? -10.021 23.866 0.366 1.00 16.13 273 LEU A C 1
ATOM 2094 O O . LEU A 1 273 ? -10.072 23.401 -0.801 1.00 16.90 273 LEU A O 1
ATOM 2099 N N . SER A 1 274 ? -8.878 24.209 0.968 1.00 13.98 274 SER A N 1
ATOM 2100 C CA . SER A 1 274 ? -7.561 23.868 0.402 1.00 14.83 274 SER A CA 1
ATOM 2101 C C . SER A 1 274 ? -6.861 22.939 1.373 1.00 15.28 274 SER A C 1
ATOM 2102 O O . SER A 1 274 ? -7.236 22.871 2.506 1.00 15.08 274 SER A O 1
ATOM 2105 N N . THR A 1 275 ? -5.880 22.186 0.902 1.00 12.57 275 THR A N 1
ATOM 2106 C CA . THR A 1 275 ? -5.104 21.332 1.814 1.00 14.24 275 THR A CA 1
ATOM 2107 C C . THR A 1 275 ? -3.626 21.742 1.797 1.00 14.85 275 THR A C 1
ATOM 2108 O O . THR A 1 275 ? -3.141 22.319 0.803 1.00 13.11 275 THR A O 1
ATOM 2112 N N . ALA A 1 276 ? -2.943 21.502 2.919 1.00 15.13 276 ALA A N 1
ATOM 2113 C CA . ALA A 1 276 ? -1.488 21.624 2.965 1.00 13.30 276 ALA A CA 1
ATOM 2114 C C . ALA A 1 276 ? -0.887 20.234 3.076 1.00 13.72 276 ALA A C 1
ATOM 2115 O O . ALA A 1 276 ? -1.192 19.474 4.020 1.00 14.13 276 ALA A O 1
ATOM 2117 N N . HIS A 1 277 ? -0.106 19.855 2.054 1.00 13.08 277 HIS A N 1
ATOM 2118 C CA . HIS A 1 277 ? 0.492 18.550 1.981 1.00 13.14 277 HIS A CA 1
ATOM 2119 C C . HIS A 1 277 ? 1.862 18.613 2.609 1.00 12.44 277 HIS A C 1
ATOM 2120 O O . HIS A 1 277 ? 2.684 19.439 2.210 1.00 12.90 277 HIS A O 1
ATOM 2127 N N . ASN A 1 278 ? 2.129 17.749 3.599 1.00 11.55 278 ASN A N 1
ATOM 2128 C CA . ASN A 1 278 ? 3.339 17.833 4.392 1.00 12.43 278 ASN A CA 1
ATOM 2129 C C . ASN A 1 278 ? 4.076 16.498 4.332 1.00 12.86 278 ASN A C 1
ATOM 2130 O O . ASN A 1 278 ? 4.009 15.708 5.284 1.00 13.60 278 ASN A O 1
ATOM 2135 N N . PRO A 1 279 ? 4.694 16.190 3.179 1.00 13.06 279 PRO A N 1
ATOM 2136 C CA . PRO A 1 279 ? 5.177 14.814 2.927 1.00 14.10 279 PRO A CA 1
ATOM 2137 C C . PRO A 1 279 ? 6.244 14.309 3.911 1.00 12.91 279 PRO A C 1
ATOM 2138 O O . PRO A 1 279 ? 6.176 13.164 4.361 1.00 12.11 279 PRO A O 1
ATOM 2142 N N . ALA A 1 280 ? 7.228 15.144 4.273 1.00 12.57 280 ALA A N 1
ATOM 2143 C CA . ALA A 1 280 ? 8.285 14.615 5.154 1.00 11.84 280 ALA A CA 1
ATOM 2144 C C . ALA A 1 280 ? 7.715 14.246 6.517 1.00 12.10 280 ALA A C 1
ATOM 2145 O O . ALA A 1 280 ? 8.088 13.222 7.093 1.00 12.18 280 ALA A O 1
ATOM 2147 N N . SER A 1 281 ? 6.881 15.120 7.063 1.00 11.78 281 SER A N 1
ATOM 2148 C CA . SER A 1 281 ? 6.268 14.886 8.385 1.00 12.80 281 SER A CA 1
ATOM 2149 C C . SER A 1 281 ? 5.364 13.649 8.315 1.00 12.63 281 SER A C 1
ATOM 2150 O O . SER A 1 281 ? 5.351 12.832 9.223 1.00 13.78 281 SER A O 1
ATOM 2153 N N . ASN A 1 282 ? 4.613 13.526 7.227 1.00 11.88 282 ASN A N 1
ATOM 2154 C CA . ASN A 1 282 ? 3.713 12.391 7.094 1.00 13.91 282 ASN A CA 1
ATOM 2155 C C . ASN A 1 282 ? 4.491 11.085 6.969 1.00 13.84 282 ASN A C 1
ATOM 2156 O O . ASN A 1 282 ? 4.023 10.013 7.383 1.00 15.94 282 ASN A O 1
ATOM 2169 N N . LYS A 1 284 ? 7.826 10.708 8.176 1.00 12.40 284 LYS A N 1
ATOM 2170 C CA . LYS A 1 284 ? 8.609 10.544 9.388 1.00 12.77 284 LYS A CA 1
ATOM 2171 C C . LYS A 1 284 ? 7.759 10.116 10.552 1.00 13.76 284 LYS A C 1
ATOM 2172 O O . LYS A 1 284 ? 8.213 9.289 11.382 1.00 14.82 284 LYS A O 1
ATOM 2178 N N . LEU A 1 285 ? 6.519 10.634 10.627 1.00 12.78 285 LEU A N 1
ATOM 2179 C CA . LEU A 1 285 ? 5.569 10.203 11.676 1.00 13.43 285 LEU A CA 1
ATOM 2180 C C . LEU A 1 285 ? 4.726 8.974 11.265 1.00 13.75 285 LEU A C 1
ATOM 2181 O O . LEU A 1 285 ? 3.916 8.500 12.049 1.00 14.37 285 LEU A O 1
ATOM 2186 N N . ALA A 1 286 ? 5.017 8.402 10.088 1.00 13.30 286 ALA A N 1
ATOM 2187 C CA . ALA A 1 286 ? 4.323 7.204 9.580 1.00 16.23 286 ALA A CA 1
ATOM 2188 C C . ALA A 1 286 ? 2.814 7.417 9.552 1.00 17.64 286 ALA A C 1
ATOM 2189 O O . ALA A 1 286 ? 2.030 6.524 9.888 1.00 19.14 286 ALA A O 1
ATOM 2191 N N . SER A 1 287 ? 2.406 8.621 9.122 1.00 16.23 287 SER A N 1
ATOM 2192 C CA . SER A 1 287 ? 0.992 8.949 8.980 1.00 17.60 287 SER A CA 1
ATOM 2193 C C . SER A 1 287 ? 0.394 8.305 7.719 1.00 17.45 287 SER A C 1
ATOM 2194 O O . SER A 1 287 ? -0.717 7.794 7.758 1.00 17.69 287 SER A O 1
ATOM 2197 N N . GLY A 1 288 ? 1.142 8.315 6.625 1.00 18.07 288 GLY A N 1
ATOM 2198 C CA . GLY A 1 288 ? 0.621 7.774 5.355 1.00 17.27 288 GLY A CA 1
ATOM 2199 C C . GLY A 1 288 ? 0.837 8.719 4.197 1.00 16.86 288 GLY A C 1
ATOM 2200 O O . GLY A 1 288 ? 1.595 9.721 4.303 1.00 16.43 288 GLY A O 1
ATOM 2201 N N . ILE A 1 289 ? 0.191 8.409 3.078 1.00 15.58 289 ILE A N 1
ATOM 2202 C CA . ILE A 1 289 ? 0.367 9.172 1.846 1.00 14.37 289 ILE A CA 1
ATOM 2203 C C . ILE A 1 289 ? -0.926 9.877 1.420 1.00 14.50 289 ILE A C 1
ATOM 2204 O O . ILE A 1 289 ? -1.950 9.214 1.076 1.00 15.34 289 ILE A O 1
ATOM 2209 N N . SER A 1 290 ? -0.928 11.193 1.507 1.00 14.85 290 SER A N 1
ATOM 2210 C CA . SER A 1 290 ? -2.076 11.989 1.078 1.00 15.09 290 SER A CA 1
ATOM 2211 C C . SER A 1 290 ? -2.304 11.821 -0.428 1.00 14.97 290 SER A C 1
ATOM 2212 O O . SER A 1 290 ? -1.341 11.918 -1.223 1.00 15.52 290 SER A O 1
ATOM 2215 N N . PRO A 1 291 ? -3.573 11.599 -0.833 1.00 15.04 291 PRO A N 1
ATOM 2216 C CA . PRO A 1 291 ? -3.895 11.374 -2.250 1.00 14.72 291 PRO A CA 1
ATOM 2217 C C . PRO A 1 291 ? -3.981 12.702 -3.027 1.00 15.99 291 PRO A C 1
ATOM 2218 O O . PRO A 1 291 ? -5.070 13.129 -3.491 1.00 15.08 291 PRO A O 1
ATOM 2222 N N . VAL A 1 292 ? -2.851 13.398 -3.082 1.00 15.00 292 VAL A N 1
ATOM 2223 C CA . VAL A 1 292 ? -2.833 14.737 -3.646 1.00 14.78 292 VAL A CA 1
ATOM 2224 C C . VAL A 1 292 ? -3.321 14.789 -5.107 1.00 14.90 292 VAL A C 1
ATOM 2225 O O . VAL A 1 292 ? -3.939 15.793 -5.506 1.00 15.76 292 VAL A O 1
ATOM 2229 N N . SER A 1 293 ? -3.044 13.728 -5.884 1.00 15.01 293 SER A N 1
ATOM 2230 C CA . SER A 1 293 ? -3.463 13.675 -7.303 1.00 18.54 293 SER A CA 1
ATOM 2231 C C . SER A 1 293 ? -4.963 13.648 -7.408 1.00 17.65 293 SER A C 1
ATOM 2232 O O . SER A 1 293 ? -5.535 14.370 -8.227 1.00 18.78 293 SER A O 1
ATOM 2235 N N . LYS A 1 294 ? -5.599 12.855 -6.542 1.00 15.89 294 LYS A N 1
ATOM 2236 C CA . LYS A 1 294 ? -7.058 12.800 -6.508 1.00 17.93 294 LYS A CA 1
ATOM 2237 C C . LYS A 1 294 ? -7.626 14.167 -6.128 1.00 17.68 294 LYS A C 1
ATOM 2238 O O . LYS A 1 294 ? -8.610 14.640 -6.728 1.00 16.61 294 LYS A O 1
ATOM 2244 N N . LEU A 1 295 ? -7.009 14.804 -5.125 1.00 15.17 295 LEU A N 1
ATOM 2245 C CA . LEU A 1 295 ? -7.465 16.081 -4.665 1.00 15.27 295 LEU A CA 1
ATOM 2246 C C . LEU A 1 295 ? -7.355 17.134 -5.742 1.00 14.85 295 LEU A C 1
ATOM 2247 O O . LEU A 1 295 ? -8.335 17.902 -5.981 1.00 14.54 295 LEU A O 1
ATOM 2260 N N . ASP A 1 297 ? -7.056 16.583 -8.972 1.00 19.05 297 ASP A N 1
ATOM 2261 C CA . ASP A 1 297 ? -7.990 16.232 -10.084 1.00 22.96 297 ASP A CA 1
ATOM 2262 C C . ASP A 1 297 ? -9.428 16.650 -9.827 1.00 23.11 297 ASP A C 1
ATOM 2263 O O . ASP A 1 297 ? -10.185 16.852 -10.778 1.00 23.33 297 ASP A O 1
ATOM 2268 N N . ALA A 1 298 ? -9.825 16.681 -8.553 1.00 19.54 298 ALA A N 1
ATOM 2269 C CA . ALA A 1 298 ? -11.152 17.151 -8.136 1.00 19.76 298 ALA A CA 1
ATOM 2270 C C . ALA A 1 298 ? -11.279 18.693 -8.102 1.00 18.89 298 ALA A C 1
ATOM 2271 O O . ALA A 1 298 ? -12.371 19.232 -7.828 1.00 21.05 298 ALA A O 1
ATOM 2273 N N . GLY A 1 299 ? -10.163 19.402 -8.296 1.00 17.88 299 GLY A N 1
ATOM 2274 C CA . GLY A 1 299 ? -10.165 20.868 -8.319 1.00 17.92 299 GLY A CA 1
ATOM 2275 C C . GLY A 1 299 ? -9.794 21.529 -6.986 1.00 18.96 299 GLY A C 1
ATOM 2276 O O . GLY A 1 299 ? -9.957 22.731 -6.816 1.00 22.24 299 GLY A O 1
ATOM 2277 N N . VAL A 1 300 ? -9.302 20.733 -6.039 1.00 17.51 300 VAL A N 1
ATOM 2278 C CA . VAL A 1 300 ? -8.879 21.268 -4.738 1.00 16.23 300 VAL A CA 1
ATOM 2279 C C . VAL A 1 300 ? -7.462 21.870 -4.845 1.00 16.04 300 VAL A C 1
ATOM 2280 O O . VAL A 1 300 ? -6.580 21.264 -5.486 1.00 18.80 300 VAL A O 1
ATOM 2284 N N . ALA A 1 301 ? -7.258 23.059 -4.262 1.00 15.72 301 ALA A N 1
ATOM 2285 C CA . ALA A 1 301 ? -5.906 23.669 -4.172 1.00 17.13 301 ALA A CA 1
ATOM 2286 C C . ALA A 1 301 ? -5.091 22.908 -3.139 1.00 15.82 301 ALA A C 1
ATOM 2287 O O . ALA A 1 301 ? -5.469 22.865 -1.958 1.00 16.55 301 ALA A O 1
ATOM 2289 N N . VAL A 1 302 ? -4.072 22.196 -3.600 1.00 12.55 302 VAL A N 1
ATOM 2290 C CA . VAL A 1 302 ? -3.137 21.489 -2.680 1.00 12.81 302 VAL A CA 1
ATOM 2291 C C . VAL A 1 302 ? -1.790 22.226 -2.697 1.00 12.84 302 VAL A C 1
ATOM 2292 O O . VAL A 1 302 ? -1.093 22.232 -3.723 1.00 13.04 302 VAL A O 1
ATOM 2296 N N . GLY A 1 303 ? -1.470 22.854 -1.576 1.00 12.43 303 GLY A N 1
ATOM 2297 C CA . GLY A 1 303 ? -0.210 23.530 -1.355 1.00 12.95 303 GLY A CA 1
ATOM 2298 C C . GLY A 1 303 ? 0.696 22.584 -0.565 1.00 14.23 303 GLY A C 1
ATOM 2299 O O . GLY A 1 303 ? 0.344 21.416 -0.339 1.00 12.80 303 GLY A O 1
ATOM 2300 N N . ILE A 1 304 ? 1.876 23.061 -0.202 1.00 13.13 304 ILE A N 1
ATOM 2301 C CA . ILE A 1 304 ? 2.868 22.190 0.432 1.00 12.32 304 ILE A CA 1
ATOM 2302 C C . ILE A 1 304 ? 3.361 22.926 1.652 1.00 11.83 304 ILE A C 1
ATOM 2303 O O . ILE A 1 304 ? 3.567 24.139 1.612 1.00 12.95 304 ILE A O 1
ATOM 2308 N N . GLY A 1 305 ? 3.484 22.202 2.763 1.00 11.45 305 GLY A N 1
ATOM 2309 C CA . GLY A 1 305 ? 4.144 22.764 3.955 1.00 11.03 305 GLY A CA 1
ATOM 2310 C C . GLY A 1 305 ? 5.220 21.828 4.453 1.00 12.37 305 GLY A C 1
ATOM 2311 O O . GLY A 1 305 ? 5.323 20.694 3.990 1.00 11.92 305 GLY A O 1
ATOM 2312 N N . THR A 1 306 ? 6.021 22.301 5.399 1.00 12.22 306 THR A N 1
ATOM 2313 C CA . THR A 1 306 ? 7.086 21.479 5.945 1.00 13.50 306 THR A CA 1
ATOM 2314 C C . THR A 1 306 ? 6.681 20.859 7.281 1.00 13.13 306 THR A C 1
ATOM 2315 O O . THR A 1 306 ? 7.357 19.959 7.742 1.00 14.54 306 THR A O 1
ATOM 2319 N N . ASP A 1 307 ? 5.624 21.392 7.894 1.00 12.53 307 ASP A N 1
ATOM 2320 C CA . ASP A 1 307 ? 5.284 21.147 9.295 1.00 13.55 307 ASP A CA 1
ATOM 2321 C C . ASP A 1 307 ? 6.430 21.689 10.158 1.00 13.88 307 ASP A C 1
ATOM 2322 O O . ASP A 1 307 ? 7.256 22.493 9.691 1.00 12.47 307 ASP A O 1
ATOM 2327 N N . GLY A 1 308 ? 6.492 21.235 11.403 1.00 14.91 308 GLY A N 1
ATOM 2328 C CA . GLY A 1 308 ? 7.540 21.723 12.351 1.00 14.18 308 GLY A CA 1
ATOM 2329 C C . GLY A 1 308 ? 8.903 21.031 12.140 1.00 14.92 308 GLY A C 1
ATOM 2330 O O . GLY A 1 308 ? 8.971 19.870 11.679 1.00 14.57 308 GLY A O 1
ATOM 2331 N N . ALA A 1 309 ? 9.991 21.729 12.477 1.00 14.20 309 ALA A N 1
ATOM 2332 C CA . ALA A 1 309 ? 11.337 21.178 12.271 1.00 15.53 309 ALA A CA 1
ATOM 2333 C C . ALA A 1 309 ? 11.634 19.983 13.141 1.00 15.61 309 ALA A C 1
ATOM 2334 O O . ALA A 1 309 ? 12.618 19.326 12.916 1.00 16.21 309 ALA A O 1
ATOM 2336 N N . ALA A 1 310 ? 10.809 19.711 14.153 1.00 15.59 310 ALA A N 1
ATOM 2337 C CA . ALA A 1 310 ? 10.989 18.468 14.924 1.00 18.24 310 ALA A CA 1
ATOM 2338 C C . ALA A 1 310 ? 10.462 17.197 14.233 1.00 15.98 310 ALA A C 1
ATOM 2339 O O . ALA A 1 310 ? 10.697 16.103 14.717 1.00 16.40 310 ALA A O 1
ATOM 2341 N N . SER A 1 311 ? 9.746 17.338 13.117 1.00 15.69 311 SER A N 1
ATOM 2342 C CA . SER A 1 311 ? 9.359 16.165 12.370 1.00 14.98 311 SER A CA 1
ATOM 2343 C C . SER A 1 311 ? 9.517 16.392 10.879 1.00 14.53 311 SER A C 1
ATOM 2344 O O . SER A 1 311 ? 8.566 16.380 10.116 1.00 15.03 311 SER A O 1
ATOM 2347 N N . ASN A 1 312 ? 10.743 16.687 10.490 1.00 13.51 312 ASN A N 1
ATOM 2348 C CA . ASN A 1 312 ? 11.061 16.882 9.082 1.00 12.67 312 ASN A CA 1
ATOM 2349 C C . ASN A 1 312 ? 12.476 16.371 8.694 1.00 12.02 312 ASN A C 1
ATOM 2350 O O . ASN A 1 312 ? 12.571 15.489 7.883 1.00 12.73 312 ASN A O 1
ATOM 2355 N N . ASN A 1 313 ? 13.579 16.915 9.231 1.00 12.38 313 ASN A N 1
ATOM 2356 C CA . ASN A 1 313 ? 13.636 17.996 10.214 1.00 11.70 313 ASN A CA 1
ATOM 2357 C C . ASN A 1 313 ? 14.176 19.291 9.589 1.00 13.38 313 ASN A C 1
ATOM 2358 O O . ASN A 1 313 ? 14.834 20.104 10.276 1.00 14.00 313 ASN A O 1
ATOM 2363 N N . LYS A 1 314 ? 13.901 19.486 8.295 1.00 13.02 314 LYS A N 1
ATOM 2364 C CA . LYS A 1 314 ? 14.307 20.719 7.585 1.00 12.96 314 LYS A CA 1
ATOM 2365 C C . LYS A 1 314 ? 13.087 21.646 7.396 1.00 13.52 314 LYS A C 1
ATOM 2366 O O . LYS A 1 314 ? 11.944 21.200 7.474 1.00 14.66 314 LYS A O 1
ATOM 2372 N N . LEU A 1 315 ? 13.351 22.925 7.124 1.00 12.79 315 LEU A N 1
ATOM 2373 C CA . LEU A 1 315 ? 12.290 23.839 6.674 1.00 13.63 315 LEU A CA 1
ATOM 2374 C C . LEU A 1 315 ? 12.575 24.224 5.225 1.00 14.14 315 LEU A C 1
ATOM 2375 O O . LEU A 1 315 ? 12.565 25.392 4.859 1.00 17.31 315 LEU A O 1
ATOM 2380 N N . ASP A 1 316 ? 12.876 23.223 4.418 1.00 13.04 316 ASP A N 1
ATOM 2381 C CA . ASP A 1 316 ? 13.407 23.427 3.038 1.00 12.51 316 ASP A CA 1
ATOM 2382 C C . ASP A 1 316 ? 12.262 23.126 2.060 1.00 12.53 316 ASP A C 1
ATOM 2383 O O . ASP A 1 316 ? 11.910 21.956 1.856 1.00 12.83 316 ASP A O 1
ATOM 2396 N N . LEU A 1 318 ? 12.160 23.585 -1.198 1.00 14.07 318 LEU A N 1
ATOM 2397 C CA . LEU A 1 318 ? 12.630 22.872 -2.417 1.00 14.44 318 LEU A CA 1
ATOM 2398 C C . LEU A 1 318 ? 12.654 21.329 -2.198 1.00 13.87 318 LEU A C 1
ATOM 2399 O O . LEU A 1 318 ? 12.214 20.575 -3.033 1.00 13.59 318 LEU A O 1
ATOM 2404 N N . ALA A 1 319 ? 13.211 20.906 -1.068 1.00 13.66 319 ALA A N 1
ATOM 2405 C CA . ALA A 1 319 ? 13.294 19.510 -0.722 1.00 13.10 319 ALA A CA 1
ATOM 2406 C C . ALA A 1 319 ? 11.876 18.988 -0.524 1.00 12.10 319 ALA A C 1
ATOM 2407 O O . ALA A 1 319 ? 11.572 17.874 -0.914 1.00 11.66 319 ALA A O 1
ATOM 2409 N N . GLU A 1 320 ? 10.989 19.822 0.061 1.00 11.80 320 GLU A N 1
ATOM 2410 C CA . GLU A 1 320 ? 9.609 19.348 0.329 1.00 12.32 320 GLU A CA 1
ATOM 2411 C C . GLU A 1 320 ? 8.838 19.196 -0.999 1.00 12.31 320 GLU A C 1
ATOM 2412 O O . GLU A 1 320 ? 8.031 18.265 -1.166 1.00 11.55 320 GLU A O 1
ATOM 2418 N N . THR A 1 321 ? 9.082 20.114 -1.939 1.00 11.60 321 THR A N 1
ATOM 2419 C CA . THR A 1 321 ? 8.446 20.046 -3.264 1.00 13.21 321 THR A CA 1
ATOM 2420 C C . THR A 1 321 ? 8.914 18.830 -4.054 1.00 12.34 321 THR A C 1
ATOM 2421 O O . THR A 1 321 ? 8.102 18.094 -4.662 1.00 12.88 321 THR A O 1
ATOM 2425 N N . ARG A 1 322 ? 10.216 18.572 -4.010 1.00 11.43 322 ARG A N 1
ATOM 2426 C CA . ARG A 1 322 ? 10.746 17.349 -4.615 1.00 12.23 322 ARG A CA 1
ATOM 2427 C C . ARG A 1 322 ? 10.113 16.106 -3.994 1.00 11.81 322 ARG A C 1
ATOM 2428 O O . ARG A 1 322 ? 9.745 15.147 -4.713 1.00 12.36 322 ARG A O 1
ATOM 2436 N N . LEU A 1 323 ? 10.038 16.088 -2.653 1.00 12.16 323 LEU A N 1
ATOM 2437 C CA . LEU A 1 323 ? 9.452 14.924 -1.951 1.00 12.52 323 LEU A CA 1
ATOM 2438 C C . LEU A 1 323 ? 7.993 14.722 -2.285 1.00 13.19 323 LEU A C 1
ATOM 2439 O O . LEU A 1 323 ? 7.552 13.574 -2.490 1.00 13.92 323 LEU A O 1
ATOM 2444 N N . ALA A 1 324 ? 7.235 15.822 -2.386 1.00 12.29 324 ALA A N 1
ATOM 2445 C CA . ALA A 1 324 ? 5.842 15.736 -2.852 1.00 13.14 324 ALA A CA 1
ATOM 2446 C C . ALA A 1 324 ? 5.764 15.050 -4.229 1.00 14.92 324 ALA A C 1
ATOM 2447 O O . ALA A 1 324 ? 4.968 14.130 -4.423 1.00 13.41 324 ALA A O 1
ATOM 2449 N N . ALA A 1 325 ? 6.615 15.463 -5.159 1.00 13.33 325 ALA A N 1
ATOM 2450 C CA . ALA A 1 325 ? 6.615 14.854 -6.488 1.00 14.26 325 ALA A CA 1
ATOM 2451 C C . ALA A 1 325 ? 7.014 13.379 -6.482 1.00 14.91 325 ALA A C 1
ATOM 2452 O O . ALA A 1 325 ? 6.456 12.555 -7.232 1.00 14.53 325 ALA A O 1
ATOM 2454 N N . LEU A 1 326 ? 7.999 13.018 -5.659 1.00 13.93 326 LEU A N 1
ATOM 2455 C CA . LEU A 1 326 ? 8.414 11.632 -5.562 1.00 13.17 326 LEU A CA 1
ATOM 2456 C C . LEU A 1 326 ? 7.400 10.735 -4.861 1.00 12.53 326 LEU A C 1
ATOM 2457 O O . LEU A 1 326 ? 7.162 9.608 -5.290 1.00 13.34 326 LEU A O 1
ATOM 2462 N N . LEU A 1 327 ? 6.886 11.210 -3.753 1.00 12.07 327 LEU A N 1
ATOM 2463 C CA . LEU A 1 327 ? 5.912 10.444 -2.975 1.00 12.72 327 LEU A CA 1
ATOM 2464 C C . LEU A 1 327 ? 4.624 10.227 -3.777 1.00 13.23 327 LEU A C 1
ATOM 2465 O O . LEU A 1 327 ? 4.006 9.144 -3.706 1.00 13.15 327 LEU A O 1
ATOM 2470 N N . ALA A 1 328 ? 4.235 11.223 -4.583 1.00 13.51 328 ALA A N 1
ATOM 2471 C CA . ALA A 1 328 ? 3.018 11.077 -5.390 1.00 14.07 328 ALA A CA 1
ATOM 2472 C C . ALA A 1 328 ? 3.143 9.914 -6.375 1.00 16.63 328 ALA A C 1
ATOM 2473 O O . ALA A 1 328 ? 2.181 9.155 -6.598 1.00 17.20 328 ALA A O 1
ATOM 2475 N N . LYS A 1 329 ? 4.343 9.722 -6.918 1.00 14.21 329 LYS A N 1
ATOM 2476 C CA . LYS A 1 329 ? 4.548 8.697 -7.950 1.00 13.84 329 LYS A CA 1
ATOM 2477 C C . LYS A 1 329 ? 4.574 7.334 -7.339 1.00 16.48 329 LYS A C 1
ATOM 2478 O O . LYS A 1 329 ? 3.981 6.371 -7.882 1.00 15.58 329 LYS A O 1
ATOM 2484 N N . VAL A 1 330 ? 5.210 7.221 -6.173 1.00 14.97 330 VAL A N 1
ATOM 2485 C CA . VAL A 1 330 ? 5.339 5.895 -5.569 1.00 15.25 330 VAL A CA 1
ATOM 2486 C C . VAL A 1 330 ? 3.981 5.514 -4.981 1.00 16.38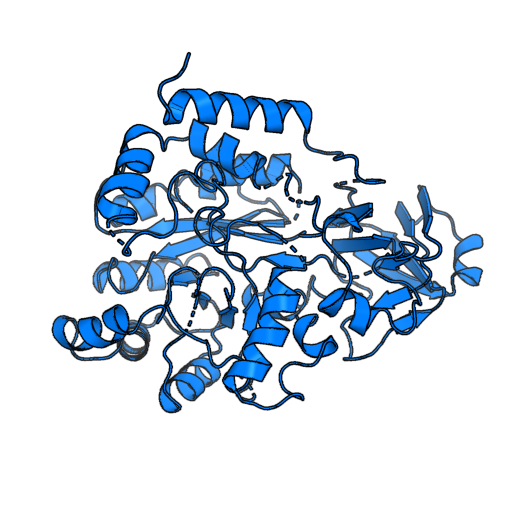 330 VAL A C 1
ATOM 2487 O O . VAL A 1 330 ? 3.632 4.346 -4.961 1.00 18.04 330 VAL A O 1
ATOM 2491 N N . GLY A 1 331 ? 3.196 6.510 -4.590 1.00 14.61 331 GLY A N 1
ATOM 2492 C CA . GLY A 1 331 ? 1.861 6.270 -3.984 1.00 16.97 331 GLY A CA 1
ATOM 2493 C C . GLY A 1 331 ? 0.829 5.834 -5.030 1.00 18.15 331 GLY A C 1
ATOM 2494 O O . GLY A 1 331 ? 0.008 4.934 -4.777 1.00 20.08 331 GLY A O 1
ATOM 2495 N N . THR A 1 332 ? 0.911 6.405 -6.225 1.00 17.66 332 THR A N 1
ATOM 2496 C CA . THR A 1 332 ? 0.010 6.029 -7.313 1.00 16.82 332 THR A CA 1
ATOM 2497 C C . THR A 1 332 ? 0.593 4.951 -8.216 1.00 17.45 332 THR A C 1
ATOM 2498 O O . THR A 1 332 ? -0.122 4.404 -9.078 1.00 19.82 332 THR A O 1
ATOM 2502 N N . LEU A 1 333 ? 1.872 4.621 -8.027 1.00 17.61 333 LEU A N 1
ATOM 2503 C CA . LEU A 1 333 ? 2.602 3.772 -8.958 1.00 19.52 333 LEU A CA 1
ATOM 2504 C C . LEU A 1 333 ? 2.475 4.270 -10.421 1.00 20.81 333 LEU A C 1
ATOM 2505 O O . LEU A 1 333 ? 2.533 3.481 -11.393 1.00 18.31 333 LEU A O 1
ATOM 2510 N N . ASP A 1 334 ? 2.477 5.574 -10.579 1.00 17.12 334 ASP A N 1
ATOM 2511 C CA . ASP A 1 334 ? 2.405 6.170 -11.924 1.00 17.80 334 ASP A CA 1
ATOM 2512 C C . ASP A 1 334 ? 3.466 7.244 -12.034 1.00 16.68 334 ASP A C 1
ATOM 2513 O O . ASP A 1 334 ? 3.409 8.226 -11.337 1.00 15.15 334 ASP A O 1
ATOM 2518 N N . PRO A 1 335 ? 4.455 7.029 -12.903 1.00 16.81 335 PRO A N 1
ATOM 2519 C CA . PRO A 1 335 ? 5.569 7.971 -13.028 1.00 16.86 335 PRO A CA 1
ATOM 2520 C C . PRO A 1 335 ? 5.160 9.335 -13.613 1.00 16.71 335 PRO A C 1
ATOM 2521 O O . PRO A 1 335 ? 5.951 10.271 -13.586 1.00 17.68 335 PRO A O 1
ATOM 2525 N N . THR A 1 336 ? 3.963 9.439 -14.189 1.00 16.24 336 THR A N 1
ATOM 2526 C CA . THR A 1 336 ? 3.502 10.738 -14.677 1.00 16.01 336 THR A CA 1
ATOM 2527 C C . THR A 1 336 ? 2.733 11.556 -13.629 1.00 16.76 336 THR A C 1
ATOM 2528 O O . THR A 1 336 ? 2.317 12.700 -13.928 1.00 18.67 336 THR A O 1
ATOM 2532 N N . SER A 1 337 ? 2.516 11.009 -12.435 1.00 17.10 337 SER A N 1
ATOM 2533 C CA . SER A 1 337 ? 1.822 11.792 -11.389 1.00 15.67 337 SER A CA 1
ATOM 2534 C C . SER A 1 337 ? 2.686 12.958 -10.929 1.00 17.56 337 SER A C 1
ATOM 2535 O O . SER A 1 337 ? 3.890 12.793 -10.767 1.00 16.82 337 SER A O 1
ATOM 2538 N N . VAL A 1 338 ? 2.041 14.099 -10.638 1.00 15.61 338 VAL A N 1
ATOM 2539 C CA . VAL A 1 338 ? 2.690 15.329 -10.164 1.00 16.20 338 VAL A CA 1
ATOM 2540 C C . VAL A 1 338 ? 3.988 15.633 -10.916 1.00 15.93 338 VAL A C 1
ATOM 2541 O O . VAL A 1 338 ? 5.053 15.542 -10.350 1.00 16.59 338 VAL A O 1
ATOM 2545 N N . PRO A 1 339 ? 3.885 15.979 -12.196 1.00 16.29 339 PRO A N 1
ATOM 2546 C CA . PRO A 1 339 ? 5.107 16.392 -12.946 1.00 15.08 339 PRO A CA 1
ATOM 2547 C C . PRO A 1 339 ? 5.707 17.647 -12.336 1.00 14.75 339 PRO A C 1
ATOM 2548 O O . PRO A 1 339 ? 5.080 18.298 -11.479 1.00 14.18 339 PRO A O 1
ATOM 2552 N N . ALA A 1 340 ? 6.934 17.954 -12.717 1.00 13.68 340 ALA A N 1
ATOM 2553 C CA . ALA A 1 340 ? 7.664 19.092 -12.115 1.00 12.69 340 ALA A CA 1
ATOM 2554 C C . ALA A 1 340 ? 6.841 20.399 -12.143 1.00 12.04 340 ALA A C 1
ATOM 2555 O O . ALA A 1 340 ? 6.805 21.116 -11.171 1.00 11.75 340 ALA A O 1
ATOM 2557 N N . ALA A 1 341 ? 6.215 20.741 -13.281 1.00 13.38 341 ALA A N 1
ATOM 2558 C CA . ALA A 1 341 ? 5.418 21.984 -13.318 1.00 15.42 341 ALA A CA 1
ATOM 2559 C C . ALA A 1 341 ? 4.305 21.985 -12.291 1.00 13.56 341 ALA A C 1
ATOM 2560 O O . ALA A 1 341 ? 3.994 23.030 -11.701 1.00 14.21 341 ALA A O 1
ATOM 2562 N N . ALA A 1 342 ? 3.643 20.837 -12.158 1.00 13.07 342 ALA A N 1
ATOM 2563 C CA . ALA A 1 342 ? 2.596 20.705 -11.151 1.00 13.64 342 ALA A CA 1
ATOM 2564 C C . ALA A 1 342 ? 3.126 20.885 -9.714 1.00 13.64 342 ALA A C 1
ATOM 2565 O O . ALA A 1 342 ? 2.467 21.512 -8.902 1.00 13.31 342 ALA A O 1
ATOM 2567 N N . ALA A 1 343 ? 4.271 20.290 -9.406 1.00 12.70 343 ALA A N 1
ATOM 2568 C CA . ALA A 1 343 ? 4.898 20.437 -8.100 1.00 12.76 343 ALA A CA 1
ATOM 2569 C C . ALA A 1 343 ? 5.254 21.883 -7.798 1.00 13.37 343 ALA A C 1
ATOM 2570 O O . ALA A 1 343 ? 4.997 22.400 -6.699 1.00 13.70 343 ALA A O 1
ATOM 2572 N N . ILE A 1 344 ? 5.845 22.570 -8.773 1.00 13.32 344 ILE A N 1
ATOM 2573 C CA . ILE A 1 344 ? 6.092 24.003 -8.625 1.00 13.99 344 ILE A CA 1
ATOM 2574 C C . ILE A 1 344 ? 4.809 24.796 -8.344 1.00 14.15 344 ILE A C 1
ATOM 2575 O O . ILE A 1 344 ? 4.795 25.658 -7.488 1.00 12.89 344 ILE A O 1
ATOM 2580 N N . ARG A 1 345 ? 3.734 24.483 -9.051 1.00 13.25 345 ARG A N 1
ATOM 2581 C CA . ARG A 1 345 ? 2.459 25.133 -8.800 1.00 14.59 345 ARG A CA 1
ATOM 2582 C C . ARG A 1 345 ? 1.950 24.839 -7.365 1.00 14.73 345 ARG A C 1
ATOM 2583 O O . ARG A 1 345 ? 1.454 25.725 -6.683 1.00 14.67 345 ARG A O 1
ATOM 2599 N N . ALA A 1 347 ? 3.862 24.343 -4.788 1.00 12.67 347 ALA A N 1
ATOM 2600 C CA . ALA A 1 347 ? 4.721 25.127 -3.898 1.00 12.24 347 ALA A CA 1
ATOM 2601 C C . ALA A 1 347 ? 4.539 26.647 -3.954 1.00 13.19 347 ALA A C 1
ATOM 2602 O O . ALA A 1 347 ? 5.082 27.360 -3.107 1.00 14.61 347 ALA A O 1
ATOM 2604 N N . THR A 1 348 ? 3.821 27.156 -4.981 1.00 13.13 348 THR A N 1
ATOM 2605 C CA . THR A 1 348 ? 3.725 28.597 -5.180 1.00 13.60 348 THR A CA 1
ATOM 2606 C C . THR A 1 348 ? 2.237 28.999 -5.319 1.00 14.07 348 THR A C 1
ATOM 2607 O O . THR A 1 348 ? 1.551 29.245 -4.322 1.00 14.79 348 THR A O 1
ATOM 2611 N N . LEU A 1 349 ? 1.716 28.919 -6.522 1.00 14.19 349 LEU A N 1
ATOM 2612 C CA . LEU A 1 349 ? 0.348 29.427 -6.765 1.00 15.12 349 LEU A CA 1
ATOM 2613 C C . LEU A 1 349 ? -0.749 28.703 -5.940 1.00 14.15 349 LEU A C 1
ATOM 2614 O O . LEU A 1 349 ? -1.709 29.349 -5.484 1.00 14.20 349 LEU A O 1
ATOM 2619 N N . ASN A 1 350 ? -0.587 27.411 -5.687 1.00 13.84 350 ASN A N 1
ATOM 2620 C CA . ASN A 1 350 ? -1.623 26.703 -4.867 1.00 14.80 350 ASN A CA 1
ATOM 2621 C C . ASN A 1 350 ? -1.614 27.175 -3.423 1.00 15.64 350 ASN A C 1
ATOM 2622 O O . ASN A 1 350 ? -2.680 27.274 -2.778 1.00 13.49 350 ASN A O 1
ATOM 2627 N N . GLY A 1 351 ? -0.432 27.522 -2.913 1.00 14.59 351 GLY A N 1
ATOM 2628 C CA . GLY A 1 351 ? -0.352 28.082 -1.570 1.00 15.80 351 GLY A CA 1
ATOM 2629 C C . GLY A 1 351 ? -1.049 29.424 -1.515 1.00 15.67 351 GLY A C 1
ATOM 2630 O O . GLY A 1 351 ? -1.734 29.761 -0.532 1.00 13.79 351 GLY A O 1
ATOM 2631 N N . ALA A 1 352 ? -0.897 30.206 -2.581 1.00 13.81 352 ALA A N 1
ATOM 2632 C CA . ALA A 1 352 ? -1.564 31.482 -2.636 1.00 13.86 352 ALA A CA 1
ATOM 2633 C C . ALA A 1 352 ? -3.059 31.303 -2.689 1.00 13.64 352 ALA A C 1
ATOM 2634 O O . ALA A 1 352 ? -3.799 32.084 -2.053 1.00 16.36 352 ALA A O 1
ATOM 2636 N N . ARG A 1 353 ? -3.517 30.344 -3.500 1.00 14.55 353 ARG A N 1
ATOM 2637 C CA . ARG A 1 353 ? -4.945 30.050 -3.607 1.00 16.65 353 ARG A CA 1
ATOM 2638 C C . ARG A 1 353 ? -5.485 29.687 -2.224 1.00 17.11 353 ARG A C 1
ATOM 2639 O O . ARG A 1 353 ? -6.518 30.199 -1.791 1.00 16.36 353 ARG A O 1
ATOM 2647 N N . ALA A 1 354 ? -4.738 28.850 -1.493 1.00 14.78 354 ALA A N 1
ATOM 2648 C CA . ALA A 1 354 ? -5.214 28.400 -0.180 1.00 14.24 354 ALA A CA 1
ATOM 2649 C C . ALA A 1 354 ? -5.381 29.578 0.756 1.00 13.19 354 ALA A C 1
ATOM 2650 O O . ALA A 1 354 ? -6.320 29.613 1.607 1.00 15.31 354 ALA A O 1
ATOM 2652 N N . LEU A 1 355 ? -4.467 30.548 0.635 1.00 14.50 355 LEU A N 1
ATOM 2653 C CA . LEU A 1 355 ? -4.425 31.636 1.560 1.00 14.62 355 LEU A CA 1
ATOM 2654 C C . LEU A 1 355 ? -5.318 32.823 1.097 1.00 15.76 355 LEU A C 1
ATOM 2655 O O . LEU A 1 355 ? -5.370 33.854 1.747 1.00 16.88 355 LEU A O 1
ATOM 2660 N N . GLY A 1 356 ? -5.988 32.656 -0.028 1.00 17.43 356 GLY A N 1
ATOM 2661 C CA . GLY A 1 356 ? -6.904 33.710 -0.518 1.00 18.77 356 GLY A CA 1
ATOM 2662 C C . GLY A 1 356 ? -6.189 34.919 -1.094 1.00 19.72 356 GLY A C 1
ATOM 2663 O O . GLY A 1 356 ? -6.722 36.019 -1.103 1.00 22.35 356 GLY A O 1
ATOM 2664 N N . ILE A 1 357 ? -4.990 34.713 -1.611 1.00 17.93 357 ILE A N 1
ATOM 2665 C CA . ILE A 1 357 ? -4.188 35.802 -2.160 1.00 17.96 357 ILE A CA 1
ATOM 2666 C C . ILE A 1 357 ? -3.598 35.468 -3.562 1.00 16.45 357 ILE A C 1
ATOM 2667 O O . ILE A 1 357 ? -2.626 36.089 -3.986 1.00 19.00 357 ILE A O 1
ATOM 2672 N N . ALA A 1 358 ? -4.211 34.539 -4.280 1.00 15.59 358 ALA A N 1
ATOM 2673 C CA . ALA A 1 358 ? -3.655 34.121 -5.585 1.00 17.11 358 ALA A CA 1
ATOM 2674 C C . ALA A 1 358 ? -3.783 35.216 -6.635 1.00 18.13 358 ALA A C 1
ATOM 2675 O O . ALA A 1 358 ? -3.183 35.127 -7.690 1.00 19.37 358 ALA A O 1
ATOM 2677 N N . ASP A 1 359 ? -4.652 36.206 -6.380 1.00 19.24 359 ASP A N 1
ATOM 2678 C CA . ASP A 1 359 ? -4.705 37.378 -7.272 1.00 21.80 359 ASP A CA 1
ATOM 2679 C C . ASP A 1 359 ? -3.538 38.345 -7.005 1.00 23.38 359 ASP A C 1
ATOM 2680 O O . ASP A 1 359 ? -3.269 39.236 -7.822 1.00 25.54 359 ASP A O 1
ATOM 2685 N N . LYS A 1 360 ? -2.823 38.140 -5.888 1.00 21.93 360 LYS A N 1
ATOM 2686 C CA . LYS A 1 360 ? -1.743 39.052 -5.456 1.00 25.15 360 LYS A CA 1
ATOM 2687 C C . LYS A 1 360 ? -0.309 38.457 -5.529 1.00 23.54 360 LYS A C 1
ATOM 2688 O O . LYS A 1 360 ? 0.663 39.187 -5.754 1.00 21.59 360 LYS A O 1
ATOM 2694 N N . VAL A 1 361 ? -0.174 37.156 -5.279 1.00 22.06 361 VAL A N 1
ATOM 2695 C CA . VAL A 1 361 ? 1.148 36.485 -5.317 1.00 20.73 361 VAL A CA 1
ATOM 2696 C C . VAL A 1 361 ? 1.045 35.106 -5.915 1.00 17.80 361 VAL A C 1
ATOM 2697 O O . VAL A 1 361 ? -0.067 34.614 -6.223 1.00 17.47 361 VAL A O 1
ATOM 2701 N N . GLY A 1 362 ? 2.189 34.442 -6.083 1.00 17.69 362 GLY A N 1
ATOM 2702 C CA . GLY A 1 362 ? 2.141 33.036 -6.511 1.00 15.94 362 GLY A CA 1
ATOM 2703 C C . GLY A 1 362 ? 2.564 32.782 -7.939 1.00 17.76 362 GLY A C 1
ATOM 2704 O O . GLY A 1 362 ? 2.796 31.649 -8.305 1.00 18.09 362 GLY A O 1
ATOM 2705 N N . SER A 1 363 ? 2.599 33.836 -8.770 1.00 16.37 363 SER A N 1
ATOM 2706 C CA . SER A 1 363 ? 3.086 33.693 -10.137 1.00 16.16 363 SER A CA 1
ATOM 2707 C C . SER A 1 363 ? 3.721 34.991 -10.631 1.00 18.95 363 SER A C 1
ATOM 2708 O O . SER A 1 363 ? 3.550 36.067 -10.027 1.00 17.02 363 SER A O 1
ATOM 2711 N N . VAL A 1 364 ? 4.536 34.872 -11.663 1.00 17.02 364 VAL A N 1
ATOM 2712 C CA . VAL A 1 364 ? 5.180 36.035 -12.255 1.00 17.36 364 VAL A CA 1
ATOM 2713 C C . VAL A 1 364 ? 4.226 36.648 -13.318 1.00 18.42 364 VAL A C 1
ATOM 2714 O O . VAL A 1 364 ? 4.148 36.189 -14.480 1.00 19.14 364 VAL A O 1
ATOM 2718 N N . LYS A 1 365 ? 3.468 37.649 -12.882 1.00 19.96 365 LYS A N 1
ATOM 2719 C CA . LYS A 1 365 ? 2.434 38.289 -13.712 1.00 20.34 365 LYS A CA 1
ATOM 2720 C C . LYS A 1 365 ? 2.411 39.777 -13.372 1.00 20.90 365 LYS A C 1
ATOM 2721 O O . LYS A 1 365 ? 2.481 40.171 -12.209 1.00 20.30 365 LYS A O 1
ATOM 2727 N N . VAL A 1 366 ? 2.295 40.616 -14.388 1.00 21.47 366 VAL A N 1
ATOM 2728 C CA . VAL A 1 366 ? 2.255 42.016 -14.136 1.00 20.22 366 VAL A CA 1
ATOM 2729 C C . VAL A 1 366 ? 1.058 42.373 -13.213 1.00 20.36 366 VAL A C 1
ATOM 2730 O O . VAL A 1 366 ? -0.047 41.848 -13.363 1.00 22.83 366 VAL A O 1
ATOM 2734 N N . GLY A 1 367 ? 1.317 43.200 -12.220 1.00 21.39 367 GLY A N 1
ATOM 2735 C CA . GLY A 1 367 ? 0.272 43.619 -11.302 1.00 21.63 367 GLY A CA 1
ATOM 2736 C C . GLY A 1 367 ? 0.304 42.860 -9.990 1.00 22.19 367 GLY A C 1
ATOM 2737 O O . GLY A 1 367 ? -0.199 43.350 -8.986 1.00 23.81 367 GLY A O 1
ATOM 2738 N N . LYS A 1 368 ? 0.987 41.708 -9.970 1.00 19.06 368 LYS A N 1
ATOM 2739 C CA . LYS A 1 368 ? 1.169 40.939 -8.721 1.00 19.16 368 LYS A CA 1
ATOM 2740 C C . LYS A 1 368 ? 2.319 41.477 -7.931 1.00 18.43 368 LYS A C 1
ATOM 2741 O O . LYS A 1 368 ? 3.220 42.115 -8.487 1.00 20.37 368 LYS A O 1
ATOM 2747 N N . GLN A 1 369 ? 2.300 41.222 -6.627 1.00 18.67 369 GLN A N 1
ATOM 2748 C CA . GLN A 1 369 ? 3.370 41.671 -5.747 1.00 20.87 369 GLN A CA 1
ATOM 2749 C C . GLN A 1 369 ? 4.662 40.881 -6.028 1.00 19.79 369 GLN A C 1
ATOM 2750 O O . GLN A 1 369 ? 4.603 39.765 -6.543 1.00 18.88 369 GLN A O 1
ATOM 2756 N N . ALA A 1 370 ? 5.797 41.573 -5.920 1.00 17.52 370 ALA A N 1
ATOM 2757 C CA . ALA A 1 370 ? 7.080 41.019 -6.346 1.00 17.74 370 ALA A CA 1
ATOM 2758 C C . ALA A 1 370 ? 7.715 40.115 -5.262 1.00 15.61 370 ALA A C 1
ATOM 2759 O O . ALA A 1 370 ? 8.691 40.500 -4.597 1.00 17.39 370 ALA A O 1
ATOM 2761 N N . ASP A 1 371 ? 7.050 38.978 -5.014 1.00 15.94 371 ASP A N 1
ATOM 2762 C CA . ASP A 1 371 ? 7.559 37.947 -4.102 1.00 16.41 371 ASP A CA 1
ATOM 2763 C C . ASP A 1 371 ? 8.311 36.950 -5.010 1.00 14.50 371 ASP A C 1
ATOM 2764 O O . ASP A 1 371 ? 7.699 36.131 -5.692 1.00 16.19 371 ASP A O 1
ATOM 2769 N N . LEU A 1 372 ? 9.627 37.103 -5.095 1.00 14.55 372 LEU A N 1
ATOM 2770 C CA . LEU A 1 372 ? 10.412 36.373 -6.105 1.00 13.51 372 LEU A CA 1
ATOM 2771 C C . LEU A 1 372 ? 11.650 35.800 -5.488 1.00 12.55 372 LEU A C 1
ATOM 2772 O O . LEU A 1 372 ? 12.187 36.368 -4.530 1.00 12.75 372 LEU A O 1
ATOM 2777 N N . ILE A 1 373 ? 12.173 34.746 -6.102 1.00 12.95 373 ILE A N 1
ATOM 2778 C CA . ILE A 1 373 ? 13.471 34.234 -5.717 1.00 13.46 373 ILE A CA 1
ATOM 2779 C C . ILE A 1 373 ? 14.319 33.980 -6.944 1.00 15.05 373 ILE A C 1
ATOM 2780 O O . ILE A 1 373 ? 13.801 33.754 -8.054 1.00 14.43 373 ILE A O 1
ATOM 2785 N N . ALA A 1 374 ? 15.622 33.934 -6.725 1.00 13.86 374 ALA A N 1
ATOM 2786 C CA . ALA A 1 374 ? 16.557 33.567 -7.791 1.00 14.77 374 ALA A CA 1
ATOM 2787 C C . ALA A 1 374 ? 17.407 32.386 -7.320 1.00 13.87 374 ALA A C 1
ATOM 2788 O O . ALA A 1 374 ? 17.880 32.364 -6.156 1.00 14.18 374 ALA A O 1
ATOM 2790 N N . LEU A 1 375 ? 17.595 31.427 -8.219 1.00 15.12 375 LEU A N 1
ATOM 2791 C CA . LEU A 1 375 ? 18.468 30.268 -7.961 1.00 15.71 375 LEU A CA 1
ATOM 2792 C C . LEU A 1 375 ? 19.576 30.272 -8.981 1.00 14.57 375 LEU A C 1
ATOM 2793 O O . LEU A 1 375 ? 19.328 30.322 -10.202 1.00 14.65 375 LEU A O 1
ATOM 2798 N N . ASP A 1 376 ? 20.774 30.048 -8.482 1.00 15.43 376 ASP A N 1
ATOM 2799 C CA . ASP A 1 376 ? 21.972 29.957 -9.314 1.00 17.03 376 ASP A CA 1
ATOM 2800 C C . ASP A 1 376 ? 22.131 28.547 -9.785 1.00 17.39 376 ASP A C 1
ATOM 2801 O O . ASP A 1 376 ? 22.481 27.667 -8.983 1.00 15.80 376 ASP A O 1
ATOM 2806 N N . LEU A 1 377 ? 21.916 28.304 -11.085 1.00 15.04 377 LEU A N 1
ATOM 2807 C CA . LEU A 1 377 ? 22.005 26.935 -11.597 1.00 15.34 377 LEU A CA 1
ATOM 2808 C C . LEU A 1 377 ? 23.396 26.585 -12.161 1.00 15.66 377 LEU A C 1
ATOM 2809 O O . LEU A 1 377 ? 23.603 25.470 -12.636 1.00 15.17 377 LEU A O 1
ATOM 2814 N N . ALA A 1 378 ? 24.328 27.537 -12.099 1.00 15.64 378 ALA A N 1
ATOM 2815 C CA . ALA A 1 378 ? 25.717 27.283 -12.574 1.00 17.20 378 ALA A CA 1
ATOM 2816 C C . ALA A 1 378 ? 26.495 26.543 -11.471 1.00 17.55 378 ALA A C 1
ATOM 2817 O O . ALA A 1 378 ? 27.422 27.079 -10.856 1.00 16.27 378 ALA A O 1
ATOM 2819 N N . GLN A 1 379 ? 25.967 25.408 -11.066 1.00 16.72 379 GLN A N 1
ATOM 2820 C CA . GLN A 1 379 ? 26.657 24.528 -10.088 1.00 15.31 379 GLN A CA 1
ATOM 2821 C C . GLN A 1 379 ? 26.651 23.120 -10.663 1.00 15.54 379 GLN A C 1
ATOM 2822 O O . GLN A 1 379 ? 25.797 22.804 -11.516 1.00 15.70 379 GLN A O 1
ATOM 2828 N N . LEU A 1 380 ? 27.569 22.262 -10.218 1.00 14.25 380 LEU A N 1
ATOM 2829 C CA . LEU A 1 380 ? 27.610 20.913 -10.729 1.00 13.47 380 LEU A CA 1
ATOM 2830 C C . LEU A 1 380 ? 26.285 20.194 -10.485 1.00 13.60 380 LEU A C 1
ATOM 2831 O O . LEU A 1 380 ? 25.883 19.336 -11.281 1.00 14.40 380 LEU A O 1
ATOM 2836 N N . GLU A 1 381 ? 25.623 20.550 -9.391 1.00 12.56 381 GLU A N 1
ATOM 2837 C CA . GLU A 1 381 ? 24.405 19.832 -8.959 1.00 13.83 381 GLU A CA 1
ATOM 2838 C C . GLU A 1 381 ? 23.251 20.022 -9.949 1.00 13.39 381 GLU A C 1
ATOM 2839 O O . GLU A 1 381 ? 22.320 19.197 -10.033 1.00 13.77 381 GLU A O 1
ATOM 2845 N N . THR A 1 382 ? 23.353 21.064 -10.758 1.00 13.79 382 THR A N 1
ATOM 2846 C CA . THR A 1 382 ? 22.320 21.328 -11.755 1.00 14.20 382 THR A CA 1
ATOM 2847 C C . THR A 1 382 ? 22.927 21.521 -13.148 1.00 15.08 382 THR A C 1
ATOM 2848 O O . THR A 1 382 ? 22.396 22.274 -13.977 1.00 14.51 382 THR A O 1
ATOM 2852 N N . ALA A 1 383 ? 23.953 20.730 -13.428 1.00 15.77 383 ALA A N 1
ATOM 2853 C CA . ALA A 1 383 ? 24.643 20.763 -14.717 1.00 17.06 383 ALA A CA 1
ATOM 2854 C C . ALA A 1 383 ? 24.503 19.359 -15.311 1.00 16.29 383 ALA A C 1
ATOM 2855 O O . ALA A 1 383 ? 24.490 18.376 -14.547 1.00 17.92 383 ALA A O 1
ATOM 2857 N N . PRO A 1 384 ? 24.259 19.246 -16.644 1.00 15.96 384 PRO A N 1
ATOM 2858 C CA . PRO A 1 384 ? 23.984 20.332 -17.597 1.00 17.08 384 PRO A CA 1
ATOM 2859 C C . PRO A 1 384 ? 22.637 20.951 -17.326 1.00 19.08 384 PRO A C 1
ATOM 2860 O O . PRO A 1 384 ? 21.775 20.298 -16.765 1.00 21.36 384 PRO A O 1
ATOM 2864 N N . ALA A 1 385 ? 22.471 22.206 -17.702 1.00 21.15 385 ALA A N 1
ATOM 2865 C CA . ALA A 1 385 ? 21.188 22.929 -17.459 1.00 23.41 385 ALA A CA 1
ATOM 2866 C C . ALA A 1 385 ? 20.279 22.817 -18.667 1.00 21.96 385 ALA A C 1
ATOM 2867 O O . ALA A 1 385 ? 20.214 23.750 -19.479 1.00 27.37 385 ALA A O 1
ATOM 2869 N N . PHE A 1 386 ? 19.532 21.730 -18.759 1.00 20.55 386 PHE A N 1
ATOM 2870 C CA . PHE A 1 386 ? 18.618 21.546 -19.881 1.00 22.44 386 PHE A CA 1
ATOM 2871 C C . PHE A 1 386 ? 17.364 22.400 -19.739 1.00 28.51 386 PHE A C 1
ATOM 2872 O O . PHE A 1 386 ? 17.004 23.153 -20.655 1.00 30.21 386 PHE A O 1
ATOM 2880 N N . ASP A 1 387 ? 16.672 22.224 -18.622 1.00 28.29 387 ASP A N 1
ATOM 2881 C CA . ASP A 1 387 ? 15.344 22.815 -18.407 1.00 28.16 387 ASP A CA 1
ATOM 2882 C C . ASP A 1 387 ? 15.218 23.158 -16.965 1.00 23.37 387 ASP A C 1
ATOM 2883 O O . ASP A 1 387 ? 15.249 22.248 -16.097 1.00 20.98 387 ASP A O 1
ATOM 2888 N N . PRO A 1 388 ? 15.005 24.440 -16.679 1.00 20.80 388 PRO A N 1
ATOM 2889 C CA . PRO A 1 388 ? 15.069 24.827 -15.289 1.00 19.00 388 PRO A CA 1
ATOM 2890 C C . PRO A 1 388 ? 13.917 24.311 -14.465 1.00 16.88 388 PRO A C 1
ATOM 2891 O O . PRO A 1 388 ? 14.084 24.161 -13.243 1.00 14.82 388 PRO A O 1
ATOM 2895 N N . ILE A 1 389 ? 12.764 24.023 -15.093 1.00 16.13 389 ILE A N 1
ATOM 2896 C CA . ILE A 1 389 ? 11.617 23.495 -14.326 1.00 15.13 389 ILE A CA 1
ATOM 2897 C C . ILE A 1 389 ? 11.965 22.157 -13.694 1.00 14.43 389 ILE A C 1
ATOM 2898 O O . ILE A 1 389 ? 11.732 21.931 -12.476 1.00 13.22 389 ILE A O 1
ATOM 2903 N N . SER A 1 390 ? 12.438 21.241 -14.519 1.00 13.18 390 SER A N 1
ATOM 2904 C CA . SER A 1 390 ? 12.885 19.938 -14.040 1.00 15.68 390 SER A CA 1
ATOM 2905 C C . SER A 1 390 ? 13.926 20.087 -12.956 1.00 15.97 390 SER A C 1
ATOM 2906 O O . SER A 1 390 ? 13.904 19.348 -11.939 1.00 14.87 390 SER A O 1
ATOM 2909 N N . HIS A 1 391 ? 14.936 20.938 -13.202 1.00 14.65 391 HIS A N 1
ATOM 2910 C CA . HIS A 1 391 ? 16.012 21.099 -12.175 1.00 14.75 391 HIS A CA 1
ATOM 2911 C C . HIS A 1 391 ? 15.512 21.665 -10.875 1.00 13.70 391 HIS A C 1
ATOM 2912 O O . HIS A 1 391 ? 15.889 21.202 -9.790 1.00 13.70 391 HIS A O 1
ATOM 2919 N N . VAL A 1 392 ? 14.663 22.686 -10.932 1.00 12.18 392 VAL A N 1
ATOM 2920 C CA . VAL A 1 392 ? 14.145 23.257 -9.688 1.00 12.58 392 VAL A CA 1
ATOM 2921 C C . VAL A 1 392 ? 13.528 22.168 -8.799 1.00 13.24 392 VAL A C 1
ATOM 2922 O O . VAL A 1 392 ? 13.789 22.095 -7.569 1.00 14.41 392 VAL A O 1
ATOM 2926 N N . VAL A 1 393 ? 12.787 21.276 -9.419 1.00 12.34 393 VAL A N 1
ATOM 2927 C CA . VAL A 1 393 ? 12.086 20.190 -8.648 1.00 12.95 393 VAL A CA 1
ATOM 2928 C C . VAL A 1 393 ? 13.004 19.011 -8.299 1.00 15.43 393 VAL A C 1
ATOM 2929 O O . VAL A 1 393 ? 12.985 18.509 -7.161 1.00 17.21 393 VAL A O 1
ATOM 2933 N N . TYR A 1 394 ? 13.806 18.558 -9.245 1.00 13.98 394 TYR A N 1
ATOM 2934 C CA . TYR A 1 394 ? 14.488 17.261 -9.030 1.00 14.09 394 TYR A CA 1
ATOM 2935 C C . TYR A 1 394 ? 15.954 17.305 -8.729 1.00 13.87 394 TYR A C 1
ATOM 2936 O O . TYR A 1 394 ? 16.507 16.274 -8.295 1.00 13.84 394 TYR A O 1
ATOM 2945 N N . ALA A 1 395 ? 16.596 18.469 -8.900 1.00 13.79 395 ALA A N 1
ATOM 2946 C CA . ALA A 1 395 ? 18.071 18.548 -8.726 1.00 14.89 395 ALA A CA 1
ATOM 2947 C C . ALA A 1 395 ? 18.576 19.697 -7.854 1.00 13.73 395 ALA A C 1
ATOM 2948 O O . ALA A 1 395 ? 19.518 19.522 -7.085 1.00 14.40 395 ALA A O 1
ATOM 2950 N N . ALA A 1 396 ? 18.010 20.899 -8.048 1.00 13.59 396 ALA A N 1
ATOM 2951 C CA . ALA A 1 396 ? 18.440 22.096 -7.339 1.00 14.48 396 ALA A CA 1
ATOM 2952 C C . ALA A 1 396 ? 18.235 21.952 -5.827 1.00 15.66 396 ALA A C 1
ATOM 2953 O O . ALA A 1 396 ? 17.345 21.201 -5.357 1.00 14.21 396 ALA A O 1
ATOM 2955 N N . GLY A 1 397 ? 19.013 22.688 -5.067 1.00 14.76 397 GLY A N 1
ATOM 2956 C CA . GLY A 1 397 ? 18.938 22.579 -3.624 1.00 13.76 397 GLY A CA 1
ATOM 2957 C C . GLY A 1 397 ? 18.822 23.940 -2.956 1.00 14.12 397 GLY A C 1
ATOM 2958 O O . GLY A 1 397 ? 19.066 25.007 -3.572 1.00 15.16 397 GLY A O 1
ATOM 2959 N N . ARG A 1 398 ? 18.447 23.905 -1.692 1.00 12.92 398 ARG A N 1
ATOM 2960 C CA . ARG A 1 398 ? 18.258 25.115 -0.908 1.00 12.68 398 ARG A CA 1
ATOM 2961 C C . ARG A 1 398 ? 19.503 26.042 -0.942 1.00 13.28 398 ARG A C 1
ATOM 2962 O O . ARG A 1 398 ? 19.375 27.282 -0.819 1.00 12.34 398 ARG A O 1
ATOM 2970 N N . GLU A 1 399 ? 20.668 25.443 -1.133 1.00 12.25 399 GLU A N 1
ATOM 2971 C CA . GLU A 1 399 ? 21.923 26.195 -1.095 1.00 13.10 399 GLU A CA 1
ATOM 2972 C C . GLU A 1 399 ? 22.117 27.089 -2.338 1.00 12.79 399 GLU A C 1
ATOM 2973 O O . GLU A 1 399 ? 22.968 28.023 -2.340 1.00 13.85 399 GLU A O 1
ATOM 2979 N N . GLN A 1 400 ? 21.311 26.836 -3.368 1.00 12.30 400 GLN A N 1
ATOM 2980 C CA . GLN A 1 400 ? 21.431 27.534 -4.642 1.00 13.10 400 GLN A CA 1
ATOM 2981 C C . GLN A 1 400 ? 20.563 28.785 -4.727 1.00 14.39 400 GLN A C 1
ATOM 2982 O O . GLN A 1 400 ? 20.707 29.574 -5.671 1.00 12.71 400 GLN A O 1
ATOM 2988 N N . VAL A 1 401 ? 19.710 29.005 -3.729 1.00 14.42 401 VAL A N 1
ATOM 2989 C CA . VAL A 1 401 ? 18.934 30.253 -3.718 1.00 13.93 401 VAL A CA 1
ATOM 2990 C C . VAL A 1 401 ? 19.879 31.420 -3.394 1.00 14.99 401 VAL A C 1
ATOM 2991 O O . VAL A 1 401 ? 20.575 31.388 -2.382 1.00 16.53 401 VAL A O 1
ATOM 2995 N N . SER A 1 402 ? 19.965 32.425 -4.280 1.00 14.54 402 SER A N 1
ATOM 2996 C CA . SER A 1 402 ? 20.953 33.486 -4.077 1.00 15.46 402 SER A CA 1
ATOM 2997 C C . SER A 1 402 ? 20.290 34.767 -3.578 1.00 13.68 402 SER A C 1
ATOM 2998 O O . SER A 1 402 ? 20.875 35.523 -2.817 1.00 16.11 402 SER A O 1
ATOM 3001 N N . HIS A 1 403 ? 19.069 34.991 -4.028 1.00 14.50 403 HIS A N 1
ATOM 3002 C CA . HIS A 1 403 ? 18.353 36.238 -3.739 1.00 15.17 403 HIS A CA 1
ATOM 3003 C C . HIS A 1 403 ? 16.914 35.952 -3.441 1.00 13.89 403 HIS A C 1
ATOM 3004 O O . HIS A 1 403 ? 16.284 35.097 -4.123 1.00 14.14 403 HIS A O 1
ATOM 3011 N N . VAL A 1 404 ? 16.365 36.724 -2.510 1.00 15.04 404 VAL A N 1
ATOM 3012 C CA . VAL A 1 404 ? 14.931 36.642 -2.146 1.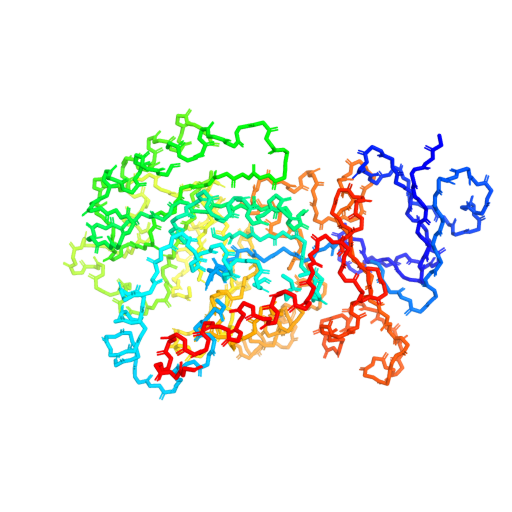00 14.51 404 VAL A CA 1
ATOM 3013 C C . VAL A 1 404 ? 14.381 38.049 -1.999 1.00 13.89 404 VAL A C 1
ATOM 3014 O O . VAL A 1 404 ? 15.015 38.915 -1.333 1.00 15.73 404 VAL A O 1
ATOM 3018 N N . TRP A 1 405 ? 13.214 38.274 -2.603 1.00 15.41 405 TRP A N 1
ATOM 3019 C CA . TRP A 1 405 ? 12.449 39.526 -2.429 1.00 15.54 405 TRP A CA 1
ATOM 3020 C C . TRP A 1 405 ? 11.038 39.234 -2.006 1.00 14.96 405 TRP A C 1
ATOM 3021 O O . TRP A 1 405 ? 10.395 38.313 -2.538 1.00 14.10 405 TRP A O 1
ATOM 3032 N N . VAL A 1 406 ? 10.499 40.078 -1.128 1.00 16.92 406 VAL A N 1
ATOM 3033 C CA . VAL A 1 406 ? 9.073 40.002 -0.761 1.00 15.64 406 VAL A CA 1
ATOM 3034 C C . VAL A 1 406 ? 8.506 41.411 -0.993 1.00 18.33 406 VAL A C 1
ATOM 3035 O O . VAL A 1 406 ? 9.006 42.382 -0.440 1.00 18.57 406 VAL A O 1
ATOM 3039 N N . LYS A 1 407 ? 7.504 41.519 -1.859 1.00 20.51 407 LYS A N 1
ATOM 3040 C CA . LYS A 1 407 ? 6.969 42.825 -2.218 1.00 23.60 407 LYS A CA 1
ATOM 3041 C C . LYS A 1 407 ? 8.096 43.732 -2.705 1.00 24.26 407 LYS A C 1
ATOM 3042 O O . LYS A 1 407 ? 8.154 44.913 -2.385 1.00 26.64 407 LYS A O 1
ATOM 3048 N N . GLY A 1 408 ? 9.016 43.142 -3.455 1.00 20.24 408 GLY A N 1
ATOM 3049 C CA . GLY A 1 408 ? 10.120 43.870 -4.065 1.00 23.81 408 GLY A CA 1
ATOM 3050 C C . GLY A 1 408 ? 11.250 44.247 -3.140 1.00 21.19 408 GLY A C 1
ATOM 3051 O O . GLY A 1 408 ? 12.210 44.870 -3.562 1.00 25.64 408 GLY A O 1
ATOM 3052 N N . ARG A 1 409 ? 11.135 43.904 -1.873 1.00 19.79 409 ARG A N 1
ATOM 3053 C CA . ARG A 1 409 ? 12.177 44.244 -0.910 1.00 18.90 409 ARG A CA 1
ATOM 3054 C C . ARG A 1 409 ? 13.125 43.066 -0.698 1.00 18.46 409 ARG A C 1
ATOM 3055 O O . ARG A 1 409 ? 12.656 41.952 -0.428 1.00 16.82 409 ARG A O 1
ATOM 3063 N N . ALA A 1 410 ? 14.433 43.286 -0.911 1.00 16.02 410 ALA A N 1
ATOM 3064 C CA . ALA A 1 410 ? 15.449 42.225 -0.685 1.00 18.43 410 ALA A CA 1
ATOM 3065 C C . ALA A 1 410 ? 15.517 41.767 0.765 1.00 16.90 410 ALA A C 1
ATOM 3066 O O . ALA A 1 410 ? 15.830 42.554 1.693 1.00 19.39 410 ALA A O 1
ATOM 3068 N N . LEU A 1 411 ? 15.244 40.489 0.954 1.00 15.74 411 LEU A N 1
ATOM 3069 C CA . LEU A 1 411 ? 15.441 39.812 2.234 1.00 15.19 411 LEU A CA 1
ATOM 3070 C C . LEU A 1 411 ? 16.774 39.048 2.246 1.00 14.78 411 LEU A C 1
ATOM 3071 O O . LEU A 1 411 ? 17.292 38.678 3.309 1.00 15.59 411 LEU A O 1
ATOM 3084 N N . ARG A 1 413 ? 20.504 38.726 -0.300 1.00 14.92 413 ARG A N 1
ATOM 3085 C CA . ARG A 1 413 ? 21.263 39.134 -1.489 1.00 16.92 413 ARG A CA 1
ATOM 3086 C C . ARG A 1 413 ? 22.615 38.418 -1.496 1.00 16.08 413 ARG A C 1
ATOM 3087 O O . ARG A 1 413 ? 23.407 38.568 -0.561 1.00 15.84 413 ARG A O 1
ATOM 3095 N N . GLU A 1 414 ? 22.853 37.640 -2.552 1.00 15.90 414 GLU A N 1
ATOM 3096 C CA . GLU A 1 414 ? 24.031 36.746 -2.653 1.00 17.74 414 GLU A CA 1
ATOM 3097 C C . GLU A 1 414 ? 24.232 35.950 -1.355 1.00 18.58 414 GLU A C 1
ATOM 3098 O O . GLU A 1 414 ? 25.308 35.932 -0.788 1.00 17.52 414 GLU A O 1
ATOM 3104 N N . ARG A 1 415 ? 23.125 35.393 -0.844 1.00 15.23 415 ARG A N 1
ATOM 3105 C CA . ARG A 1 415 ? 23.098 34.573 0.365 1.00 15.64 415 ARG A CA 1
ATOM 3106 C C . ARG A 1 415 ? 23.499 35.280 1.662 1.00 17.17 415 ARG A C 1
ATOM 3107 O O . ARG A 1 415 ? 23.844 34.630 2.660 1.00 17.78 415 ARG A O 1
ATOM 3115 N N . LYS A 1 416 ? 23.400 36.606 1.659 1.00 17.15 416 LYS A N 1
ATOM 3116 C CA . LYS A 1 416 ? 23.559 37.382 2.882 1.00 17.84 416 LYS A CA 1
ATOM 3117 C C . LYS A 1 416 ? 22.169 37.874 3.290 1.00 16.09 416 LYS A C 1
ATOM 3118 O O . LYS A 1 416 ? 21.504 38.519 2.500 1.00 17.87 416 LYS A O 1
ATOM 3124 N N . LEU A 1 417 ? 21.705 37.511 4.491 1.00 17.20 417 LEU A N 1
ATOM 3125 C CA . LEU A 1 417 ? 20.421 37.972 4.972 1.00 16.98 417 LEU A CA 1
ATOM 3126 C C . LEU A 1 417 ? 20.464 39.481 5.213 1.00 19.11 417 LEU A C 1
ATOM 3127 O O . LEU A 1 417 ? 21.418 40.001 5.841 1.00 20.54 417 LEU A O 1
ATOM 3132 N N . THR A 1 418 ? 19.450 40.189 4.730 1.00 16.79 418 THR A N 1
ATOM 3133 C CA . THR A 1 418 ? 19.464 41.661 4.813 1.00 19.20 418 THR A CA 1
ATOM 3134 C C . THR A 1 418 ? 18.623 42.242 5.944 1.00 19.10 418 THR A C 1
ATOM 3135 O O . THR A 1 418 ? 18.780 43.423 6.292 1.00 20.61 418 THR A O 1
ATOM 3139 N N . THR A 1 419 ? 17.689 41.441 6.492 1.00 17.40 419 THR A N 1
ATOM 3140 C CA . THR A 1 419 ? 16.771 41.927 7.549 1.00 17.44 419 THR A CA 1
ATOM 3141 C C . THR A 1 419 ? 17.023 41.263 8.906 1.00 18.84 419 THR A C 1
ATOM 3142 O O . THR A 1 419 ? 16.544 41.743 9.948 1.00 18.64 419 THR A O 1
ATOM 3146 N N . LEU A 1 420 ? 17.739 40.139 8.877 1.00 16.95 420 LEU A N 1
ATOM 3147 C CA . LEU A 1 420 ? 18.065 39.372 10.077 1.00 17.69 420 LEU A CA 1
ATOM 3148 C C . LEU A 1 420 ? 19.571 39.232 10.225 1.00 18.56 420 LEU A C 1
ATOM 3149 O O . LEU A 1 420 ? 20.290 39.154 9.234 1.00 21.24 420 LEU A O 1
ATOM 3154 N N . ASP A 1 421 ? 20.039 39.197 11.467 1.00 18.55 421 ASP A N 1
ATOM 3155 C CA . ASP A 1 421 ? 21.459 39.041 11.777 1.00 19.86 421 ASP A CA 1
ATOM 3156 C C . ASP A 1 421 ? 21.736 37.528 11.953 1.00 17.51 421 ASP A C 1
ATOM 3157 O O . ASP A 1 421 ? 21.415 36.938 12.986 1.00 16.82 421 ASP A O 1
ATOM 3162 N N . GLU A 1 422 ? 22.343 36.931 10.952 1.00 19.25 422 GLU A N 1
ATOM 3163 C CA . GLU A 1 422 ? 22.561 35.502 10.961 1.00 19.81 422 GLU A CA 1
ATOM 3164 C C . GLU A 1 422 ? 23.358 35.058 12.192 1.00 18.37 422 GLU A C 1
ATOM 3165 O O . GLU A 1 422 ? 23.067 33.985 12.781 1.00 17.03 422 GLU A O 1
ATOM 3171 N N . SER A 1 423 ? 24.360 35.854 12.601 1.00 19.38 423 SER A N 1
ATOM 3172 C CA . SER A 1 423 ? 25.137 35.524 13.832 1.00 19.98 423 SER A CA 1
ATOM 3173 C C . SER A 1 423 ? 24.261 35.461 15.057 1.00 17.19 423 SER A C 1
ATOM 3174 O O . SER A 1 423 ? 24.478 34.636 15.934 1.00 16.08 423 SER A O 1
ATOM 3177 N N . ASP A 1 424 ? 23.374 36.447 15.188 1.00 16.75 424 ASP A N 1
ATOM 3178 C CA . ASP A 1 424 ? 22.426 36.503 16.272 1.00 17.04 424 ASP A CA 1
ATOM 3179 C C . ASP A 1 424 ? 21.535 35.256 16.286 1.00 16.05 424 ASP A C 1
ATOM 3180 O O . ASP A 1 424 ? 21.277 34.706 17.336 1.00 16.55 424 ASP A O 1
ATOM 3185 N N . LEU A 1 425 ? 21.046 34.836 15.115 1.00 16.84 425 LEU A N 1
ATOM 3186 C CA . LEU A 1 425 ? 20.197 33.637 15.057 1.00 14.73 425 LEU A CA 1
ATOM 3187 C C . LEU A 1 425 ? 20.960 32.405 15.560 1.00 14.91 425 LEU A C 1
ATOM 3188 O O . LEU A 1 425 ? 20.420 31.631 16.362 1.00 16.67 425 LEU A O 1
ATOM 3193 N N . LYS A 1 426 ? 22.223 32.255 15.130 1.00 15.06 426 LYS A N 1
ATOM 3194 C CA . LYS A 1 426 ? 23.038 31.111 15.586 1.00 16.41 426 LYS A CA 1
ATOM 3195 C C . LYS A 1 426 ? 23.218 31.175 17.084 1.00 16.24 426 LYS A C 1
ATOM 3196 O O . LYS A 1 426 ? 23.104 30.155 17.780 1.00 16.05 426 LYS A O 1
ATOM 3202 N N . ALA A 1 427 ? 23.503 32.380 17.598 1.00 13.70 427 ALA A N 1
ATOM 3203 C CA . ALA A 1 427 ? 23.671 32.545 19.038 1.00 14.42 427 ALA A CA 1
ATOM 3204 C C . ALA A 1 427 ? 22.398 32.214 19.836 1.00 15.14 427 ALA A C 1
ATOM 3205 O O . ALA A 1 427 ? 22.472 31.591 20.905 1.00 14.65 427 ALA A O 1
ATOM 3207 N N . ARG A 1 428 ? 21.228 32.631 19.345 1.00 14.65 428 ARG A N 1
ATOM 3208 C CA . ARG A 1 428 ? 19.956 32.292 20.024 1.00 15.87 428 ARG A CA 1
ATOM 3209 C C . ARG A 1 428 ? 19.753 30.803 20.029 1.00 15.34 428 ARG A C 1
ATOM 3210 O O . ARG A 1 428 ? 19.346 30.221 21.057 1.00 14.96 428 ARG A O 1
ATOM 3218 N N . ALA A 1 429 ? 20.089 30.165 18.924 1.00 16.01 429 ALA A N 1
ATOM 3219 C CA . ALA A 1 429 ? 19.909 28.706 18.842 1.00 16.43 429 ALA A CA 1
ATOM 3220 C C . ALA A 1 429 ? 20.857 28.003 19.795 1.00 15.58 429 ALA A C 1
ATOM 3221 O O . ALA A 1 429 ? 20.484 27.021 20.438 1.00 16.55 429 ALA A O 1
ATOM 3223 N N . GLY A 1 430 ? 22.078 28.521 19.904 1.00 16.18 430 GLY A N 1
ATOM 3224 C CA . GLY A 1 430 ? 23.073 27.953 20.810 1.00 17.50 430 GLY A CA 1
ATOM 3225 C C . GLY A 1 430 ? 22.668 28.077 22.266 1.00 18.87 430 GLY A C 1
ATOM 3226 O O . GLY A 1 430 ? 22.902 27.164 23.080 1.00 17.57 430 GLY A O 1
ATOM 3227 N N . ASP A 1 431 ? 22.075 29.215 22.594 1.00 17.80 431 ASP A N 1
ATOM 3228 C CA . ASP A 1 431 ? 21.535 29.486 23.936 1.00 16.18 431 ASP A CA 1
ATOM 3229 C C . ASP A 1 431 ? 20.447 28.472 24.246 1.00 16.83 431 ASP A C 1
ATOM 3230 O O . ASP A 1 431 ? 20.444 27.844 25.311 1.00 15.79 431 ASP A O 1
ATOM 3235 N N . TRP A 1 432 ? 19.542 28.268 23.295 1.00 14.99 432 TRP A N 1
ATOM 3236 C CA . TRP A 1 432 ? 18.461 27.307 23.505 1.00 16.01 432 TRP A CA 1
ATOM 3237 C C . TRP A 1 432 ? 18.946 25.880 23.636 1.00 16.55 432 TRP A C 1
ATOM 3238 O O . TRP A 1 432 ? 18.354 25.087 24.412 1.00 16.47 432 TRP A O 1
ATOM 3249 N N . ARG A 1 433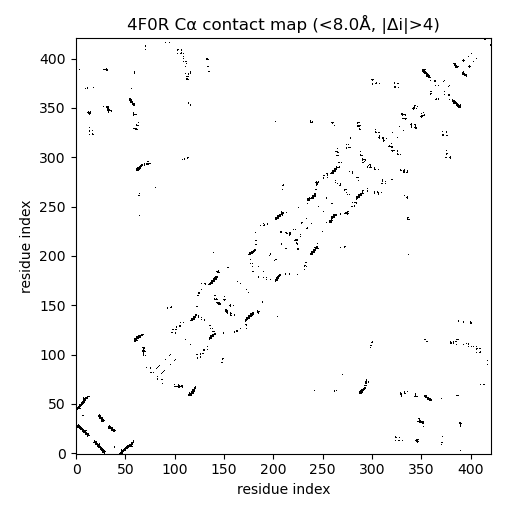 ? 19.995 25.532 22.907 1.00 15.83 433 ARG A N 1
ATOM 3250 C CA . ARG A 1 433 ? 20.642 24.204 23.083 1.00 16.79 433 ARG A CA 1
ATOM 3251 C C . ARG A 1 433 ? 21.053 24.002 24.557 1.00 18.40 433 ARG A C 1
ATOM 3252 O O . ARG A 1 433 ? 20.728 22.985 25.172 1.00 18.02 433 ARG A O 1
ATOM 3260 N N . ASN A 1 434 ? 21.722 25.001 25.130 1.00 18.77 434 ASN A N 1
ATOM 3261 C CA . ASN A 1 434 ? 22.161 24.912 26.531 1.00 20.11 434 ASN A CA 1
ATOM 3262 C C . ASN A 1 434 ? 20.977 24.849 27.490 1.00 17.70 434 ASN A C 1
ATOM 3263 O O . ASN A 1 434 ? 20.998 24.098 28.473 1.00 20.92 434 ASN A O 1
ATOM 3268 N N . ARG A 1 435 ? 19.936 25.652 27.220 1.00 15.40 435 ARG A N 1
ATOM 3269 C CA . ARG A 1 435 ? 18.794 25.733 28.104 1.00 14.92 435 ARG A CA 1
ATOM 3270 C C . ARG A 1 435 ? 18.014 24.426 28.094 1.00 16.69 435 ARG A C 1
ATOM 3271 O O . ARG A 1 435 ? 17.523 23.960 29.140 1.00 19.06 435 ARG A O 1
ATOM 3279 N N . ILE A 1 436 ? 17.854 23.869 26.919 1.00 16.95 436 ILE A N 1
ATOM 3280 C CA . ILE A 1 436 ? 17.036 22.644 26.773 1.00 18.21 436 ILE A CA 1
ATOM 3281 C C . ILE A 1 436 ? 17.794 21.435 27.308 1.00 19.36 436 ILE A C 1
ATOM 3282 O O . ILE A 1 436 ? 17.215 20.605 27.987 1.00 21.33 436 ILE A O 1
ATOM 3287 N N . LEU A 1 437 ? 19.102 21.373 27.057 1.00 21.19 437 LEU A N 1
ATOM 3288 C CA . LEU A 1 437 ? 19.910 20.190 27.496 1.00 23.11 437 LEU A CA 1
ATOM 3289 C C . LEU A 1 437 ? 20.430 20.340 28.942 1.00 28.24 437 LEU A C 1
ATOM 3290 O O . LEU A 1 437 ? 21.106 19.446 29.462 1.00 26.47 437 LEU A O 1
ATOM 3295 N N . ALA A 1 438 ? 20.143 21.479 29.564 1.00 25.68 438 ALA A N 1
ATOM 3296 C CA . ALA A 1 438 ? 20.654 21.800 30.906 1.00 29.27 438 ALA A CA 1
ATOM 3297 C C . ALA A 1 438 ? 22.205 21.801 30.940 1.00 32.68 438 ALA A C 1
ATOM 3298 O O . ALA A 1 438 ? 22.834 21.147 31.781 1.00 33.74 438 ALA A O 1
ATOM 3300 N N . LYS A 1 439 ? 22.807 22.496 29.978 1.00 33.78 439 LYS A N 1
ATOM 3301 C CA . LYS A 1 439 ? 24.248 22.738 29.967 1.00 39.56 439 LYS A CA 1
ATOM 3302 C C . LYS A 1 439 ? 24.481 24.250 30.099 1.00 42.40 439 LYS A C 1
ATOM 3303 O O . LYS A 1 439 ? 23.568 25.039 29.857 1.00 46.83 439 LYS A O 1
ATOM 3309 N N . GLU A 1 440 ? 25.639 24.661 30.592 1.00 45.74 440 GLU A N 1
ATOM 3310 C CA . GLU A 1 440 ? 25.727 26.040 31.119 1.00 50.08 440 GLU A CA 1
ATOM 3311 C C . GLU A 1 440 ? 26.896 26.813 30.558 1.00 53.88 440 GLU A C 1
ATOM 3312 O O . GLU A 1 440 ? 26.818 27.336 29.449 1.00 59.81 440 GLU A O 1
#

Organism: Chromobacterium violaceum (strain ATCC 12472 / DSM 30191 / JCM 1249 / CCUG 213 / NBRC 12614 / NCIMB 9131 / NCTC 9757 / MK) (NCBI:txid243365)

B-factor: mean 21.21, std 8.74, range [10.59, 103.47]

Nearest PDB structures (foldseek):
  4f0r-assembly1_A  TM=1.001E+00  e=6.976E-86  Chromobacterium violaceum ATCC 12472
  4dzh-assembly1_A-2  TM=9.807E-01  e=3.941E-55  Xanthomonas campestris pv. campestris str. ATCC 33913
  3lnp-assembly1_A-2  TM=9.779E-01  e=1.663E-53  Oleispira antarctica
  4gbd-assembly1_B  TM=9.802E-01  e=4.426E-51  Pseudomonas aeruginosa PAO1
  3hpa-assembly1_A  TM=9.025E-01  e=1.113E-31  unidentified

GO terms:
  GO:0004000 adenosine deaminase activity (F, IDA)

Solvent-accessible surface area: 16768 Å² total